Protein AF-A0A2E6VMZ6-F1 (afdb_monomer_lite)

Sequence (555 aa):
MSISLGTACDREAFVVSNPPLLVVATDILDFGLMPLGYTGMRKIQLANAGQQMLVIDRIEVESDDAVFMATLESSEIRGGDSVMINLGFTPAEEKAYEATLTIISNDNQQTERTIQLLGEGWAEVICGECDEPPEPTCLDENTLLTYTQEGECVEGVCRYYPEETTCAFGCEDGACLPEGEPAPDQDEDGIPDNEDNCVAVPNFEQEDGDGDSVGDACDNCPLHDNASQDDSDEDGVGDACDNCVDDTNTEQENSDADSLGDACDNCPFDDNEAQEDADQDGVGDLCDNCVDTANPDQTNTDGEGPGDACDDDSDNDGYSDLDEVHAGTDPQDAEDVIYEGGWPYNRFKDEEEDPGWDSDEEPDEGVRFPNWSSEDQFGDTVDLYDFMNRGRDIVIELALASKFNQGSNGFAAFMVAGDPGATSENVSCGIECWDHQPWDEPPENSDPNTGGWWHPDYEEVYDILMNDDVYWIRVLKGSCTGNPPSQEDAAAWHEEWPNDKILVLPDTECQFSPYLGNAFPRFEVLDENLNFVVYSGDPGSPNPGLRYLVDTYGD

pLDDT: mean 82.19, std 17.05, range [29.64, 98.44]

Secondary structure (DSSP, 8-state):
--PPPPP----PPP--PPPP-EEES-SEEEEEEEETT--EEEEEEEEE-SSSPEEEEEEEEE-SS--EEEEES-SEE-TT-EEEEEEEE--SSSSEEEEEEEEEES-SS-SEEEEEEEEEEE-----S----PPPPEEEETTEEEEE-SS-EEETTEEE--EEEEE-TT-EETTEEPPS-SPP--SS-SSS-TTT-TTTTS--TT---SS-SSS-TTT-SSTTS--TT---SS-SSS-TTT-TTTTS--TT---SS-SSS-TTT-SSTTS--TT---SS-SSS-TTT-TTTTS--TT---SSSSSS-TTT-SSSS-SSS-HHHHHHHT--TT-TT----TT-PPP-TTGGGS---TT--SSPPPTTPBPPP-EEE-SSS-EEEGGGGTTSSSEEEEEEEESSTT-HHHHHHHHHHHH--GGGSSSSS--SS--------SS--S---TTS-----TTHHHHHHHHHTT-EEEEEEEE-BTTTB---HHHHHHHHHHS--TTEEEEE-TTSSHHHHS-S-SSEEEEE-TTSBEEE---STT-SHHHHHHHHHHH--

Foldseek 3Di:
DDDDDDDDDDDDDDDDFWDWDKDWPAQEAEQEEDEAQDKDKDKTKIATQGQQKKFFPDKDKAWPQPQKDWDWPDRIHHHGGITMIIMIGHHHDFAKTKIKIWIAIPRPVDRIDIHIYIYGYDFDFDDDFLQDFDQWDARDFFKIKDWDRGFDDDPRGTHTDIDIDGQPQTDDPRDRDDPDDQADQQCPLPAHCVRALDSNFRDVVQDQQCPLSHGPRQALDSNFNDVVQDQQCPQSHHPRGALDSNFRDVVQDQQCPESHHCRQALDSNDHDNVQDQQCPQSHHCVGALARNFRDVPNAQQCPDHGDPRPDQQRNPLPDGPVLCVVQVHDSRDSVDDRDPFPQAADPCLVVDDFPALPDPDADDFQDFDGWDWFQWLVGDIDIPSRLAPVQAKAKEWEDALDLPDQQSVLLLQCLQPLDNQSRDPPRPDPDDDPDDDRCPDDDPDPPQQDDDSDDPLSNQVSVCLVVPRHQAEYEYAYDQVPDFDHSNSRNVSCVVRPDSSYIYGTPRNVSPDVNLDDEPREIWIADSRRGTNDRDPDHGGNDPRSVCCCVPPND

Structure (mmCIF, N/CA/C/O backbone):
data_AF-A0A2E6VMZ6-F1
#
_entry.id   AF-A0A2E6VMZ6-F1
#
loop_
_atom_site.group_PDB
_atom_site.id
_atom_site.type_symbol
_atom_site.label_atom_id
_atom_site.label_alt_id
_atom_site.label_comp_id
_atom_site.label_asym_id
_atom_site.label_entity_id
_atom_site.label_seq_id
_atom_site.pdbx_PDB_ins_code
_atom_site.Cartn_x
_atom_site.Cartn_y
_atom_site.Cartn_z
_atom_site.occupancy
_atom_site.B_iso_or_equiv
_atom_site.auth_seq_id
_atom_site.auth_comp_id
_atom_site.auth_asym_id
_atom_site.auth_atom_id
_atom_site.pdbx_PDB_model_num
ATOM 1 N N . MET A 1 1 ? 40.830 19.187 19.259 1.00 39.56 1 MET A N 1
ATOM 2 C CA . MET A 1 1 ? 39.375 19.095 19.473 1.00 39.56 1 MET A CA 1
ATOM 3 C C . MET A 1 1 ? 39.142 17.861 20.313 1.00 39.56 1 MET A C 1
ATOM 5 O O . MET A 1 1 ? 39.376 16.767 19.829 1.00 39.56 1 MET A O 1
ATOM 9 N N . SER A 1 2 ? 38.827 18.049 21.589 1.00 31.77 2 SER A N 1
ATOM 10 C CA . SER A 1 2 ? 38.415 16.975 22.492 1.00 31.77 2 SER A CA 1
ATOM 11 C C . SER A 1 2 ? 36.933 17.199 22.736 1.00 31.77 2 SER A C 1
ATOM 13 O O . SER A 1 2 ? 36.569 18.251 23.259 1.00 31.77 2 SER A O 1
ATOM 15 N N . ILE A 1 3 ? 36.098 16.276 22.264 1.00 35.31 3 ILE A N 1
ATOM 16 C CA . ILE A 1 3 ? 34.645 16.339 22.425 1.00 35.31 3 ILE A CA 1
ATOM 17 C C . ILE A 1 3 ? 34.290 15.577 23.704 1.00 35.31 3 ILE A C 1
ATOM 19 O O . ILE A 1 3 ? 34.749 14.460 23.929 1.00 35.31 3 ILE A O 1
ATOM 23 N N . SER A 1 4 ? 33.541 16.261 24.563 1.00 32.16 4 SER A N 1
ATOM 24 C CA . SER A 1 4 ? 32.996 15.792 25.834 1.00 32.16 4 SER A CA 1
ATOM 25 C C . SER A 1 4 ? 31.711 15.011 25.567 1.00 32.16 4 SER A C 1
ATOM 27 O O . SER A 1 4 ? 30.797 15.569 24.968 1.00 32.16 4 SER A O 1
ATOM 29 N N . LEU A 1 5 ? 31.619 13.767 26.040 1.00 39.25 5 LEU A N 1
ATOM 30 C CA . LEU A 1 5 ? 30.364 13.013 26.102 1.00 39.25 5 LEU A CA 1
ATOM 31 C C . LEU A 1 5 ? 29.634 13.387 27.398 1.00 39.25 5 LEU A C 1
ATOM 33 O O . LEU A 1 5 ? 30.173 13.200 28.489 1.00 39.25 5 LEU A O 1
ATOM 37 N N . GLY A 1 6 ? 28.446 13.975 27.266 1.00 34.88 6 GLY A N 1
ATOM 38 C CA . GLY A 1 6 ? 27.511 14.218 28.361 1.00 34.88 6 GLY A CA 1
ATOM 39 C C . GLY A 1 6 ? 26.443 13.128 28.384 1.00 34.88 6 GLY A C 1
ATOM 40 O O . GLY A 1 6 ? 25.811 12.866 27.369 1.00 34.88 6 GLY A O 1
ATOM 41 N N . THR A 1 7 ? 26.273 12.499 29.541 1.00 43.28 7 THR A N 1
ATOM 42 C CA . THR A 1 7 ? 25.213 11.544 29.891 1.00 43.28 7 THR A CA 1
ATOM 43 C C . THR A 1 7 ? 23.870 12.246 30.137 1.00 43.28 7 THR A C 1
ATOM 45 O O . THR A 1 7 ? 23.821 13.215 30.895 1.00 43.28 7 THR A O 1
ATOM 48 N N . ALA A 1 8 ? 22.795 11.701 29.567 1.00 40.16 8 ALA A N 1
ATOM 49 C CA . ALA A 1 8 ? 21.379 11.875 29.928 1.00 40.16 8 ALA A CA 1
ATOM 50 C C . ALA A 1 8 ? 20.741 10.465 29.846 1.00 40.16 8 ALA A C 1
ATOM 52 O O . ALA A 1 8 ? 21.200 9.683 29.022 1.00 40.16 8 ALA A O 1
ATOM 53 N N . CYS A 1 9 ? 19.754 10.013 30.622 1.00 40.19 9 CYS A N 1
ATOM 54 C CA . CYS A 1 9 ? 18.887 10.593 31.646 1.00 40.19 9 CYS A CA 1
ATOM 55 C C . CYS A 1 9 ? 18.332 9.407 32.481 1.00 40.19 9 CYS A C 1
ATOM 57 O O . CYS A 1 9 ? 17.921 8.417 31.884 1.00 40.19 9 CYS A O 1
ATOM 59 N N . ASP A 1 10 ? 18.283 9.498 33.816 1.00 46.88 10 ASP A N 1
ATOM 60 C CA . ASP A 1 10 ? 17.486 8.589 34.663 1.00 46.88 10 ASP A CA 1
ATOM 61 C C . ASP A 1 10 ? 15.999 8.995 34.571 1.00 46.88 10 ASP A C 1
ATOM 63 O O . ASP A 1 10 ? 15.682 10.177 34.742 1.00 46.88 10 ASP A O 1
ATOM 67 N N . ARG A 1 11 ? 15.077 8.049 34.338 1.00 44.56 11 ARG A N 1
ATOM 68 C CA . ARG A 1 11 ? 13.635 8.232 34.601 1.00 44.56 11 ARG A CA 1
ATOM 69 C C . ARG A 1 11 ? 13.222 7.344 35.774 1.00 44.56 11 ARG A C 1
ATOM 71 O O . ARG A 1 11 ? 13.255 6.123 35.680 1.00 44.56 11 ARG A O 1
ATOM 78 N N . GLU A 1 12 ? 12.831 7.984 36.873 1.00 46.47 12 GLU A N 1
ATOM 79 C CA . GLU A 1 12 ? 12.129 7.362 37.997 1.00 46.47 12 GLU A CA 1
ATOM 80 C C . GLU A 1 12 ? 10.681 7.042 37.580 1.00 46.47 12 GLU A C 1
ATOM 82 O O . GLU A 1 12 ? 9.973 7.910 37.067 1.00 46.47 12 GLU A O 1
ATOM 87 N N . ALA A 1 13 ? 10.236 5.804 37.806 1.00 42.91 13 ALA A N 1
ATOM 88 C CA . ALA A 1 13 ? 8.841 5.403 37.650 1.00 42.91 13 ALA A CA 1
ATOM 89 C C . ALA A 1 13 ? 7.998 5.967 38.810 1.00 42.91 13 ALA A C 1
ATOM 91 O O . ALA A 1 13 ? 8.273 5.693 39.980 1.00 42.91 13 ALA A O 1
ATOM 92 N N . PHE A 1 14 ? 6.972 6.759 38.492 1.00 43.84 14 PHE A N 1
ATOM 93 C CA . PHE A 1 14 ? 5.979 7.236 39.455 1.00 43.84 14 PHE A CA 1
ATOM 94 C C . PHE A 1 14 ? 4.876 6.182 39.618 1.00 43.84 14 PHE A C 1
ATOM 96 O O . PHE A 1 14 ? 4.143 5.906 38.675 1.00 43.84 14 PHE A O 1
ATOM 103 N N . VAL A 1 15 ? 4.722 5.629 40.823 1.00 47.34 15 VAL A N 1
ATOM 104 C CA . VAL A 1 15 ? 3.512 4.883 41.201 1.00 47.34 15 VAL A CA 1
ATOM 105 C C . VAL A 1 15 ? 2.411 5.910 41.466 1.00 47.34 15 VAL A C 1
ATOM 107 O O . VAL A 1 15 ? 2.486 6.657 42.445 1.00 47.34 15 VAL A O 1
ATOM 110 N N . VAL A 1 16 ? 1.410 5.988 40.589 1.00 50.66 16 VAL A N 1
ATOM 111 C CA . VAL A 1 16 ? 0.211 6.803 40.823 1.00 50.66 16 VAL A CA 1
ATOM 112 C C . VAL A 1 16 ? -0.638 6.064 41.856 1.00 50.66 16 VAL A C 1
ATOM 114 O O . VAL A 1 16 ? -1.173 5.000 41.574 1.00 50.66 16 VAL A O 1
ATOM 117 N N . SER A 1 17 ? -0.712 6.572 43.086 1.00 64.31 17 SER A N 1
ATOM 118 C CA . SER A 1 17 ? -1.645 6.036 44.081 1.00 64.31 17 SER A CA 1
ATOM 119 C C . SER A 1 17 ? -3.049 6.566 43.805 1.00 64.31 17 SER A C 1
ATOM 121 O O . SER A 1 17 ? -3.208 7.766 43.564 1.00 64.31 17 SER A O 1
ATOM 123 N N . ASN A 1 18 ? -4.059 5.691 43.861 1.00 77.94 18 ASN A N 1
ATOM 124 C CA . ASN A 1 18 ? -5.442 6.076 43.575 1.00 77.94 18 ASN A CA 1
ATOM 125 C C . ASN A 1 18 ? -5.893 7.220 44.506 1.00 77.94 18 ASN A C 1
ATOM 127 O O . ASN A 1 18 ? -5.726 7.101 45.731 1.00 77.94 18 ASN A O 1
ATOM 131 N N . PRO A 1 19 ? -6.443 8.319 43.952 1.00 87.88 19 PRO A N 1
ATOM 132 C CA . PRO A 1 19 ? -6.911 9.463 44.733 1.00 87.88 19 PRO A CA 1
ATOM 133 C C . PRO A 1 19 ? -8.041 9.059 45.702 1.00 87.88 19 PRO A C 1
ATOM 135 O O . PRO A 1 19 ? -8.586 7.959 45.582 1.00 87.88 19 PRO A O 1
ATOM 138 N N . PRO A 1 20 ? -8.373 9.896 46.704 1.00 91.25 20 PRO A N 1
ATOM 139 C CA . PRO A 1 20 ? -9.519 9.635 47.576 1.00 91.25 20 PRO A CA 1
ATOM 140 C C . PRO A 1 20 ? -10.823 9.635 46.763 1.00 91.25 20 PRO A C 1
ATOM 142 O O . PRO A 1 20 ? -10.984 10.487 45.893 1.00 91.25 20 PRO A O 1
ATOM 145 N N . LEU A 1 21 ? -11.736 8.708 47.070 1.00 92.69 21 LEU A N 1
ATOM 146 C CA . LEU A 1 21 ? -13.022 8.553 46.377 1.00 92.69 21 LEU A CA 1
ATOM 147 C C . LEU A 1 21 ? -14.144 8.354 47.401 1.00 92.69 21 LEU A C 1
ATOM 149 O O . LEU A 1 21 ? -14.159 7.343 48.109 1.00 92.69 21 LEU A O 1
ATOM 153 N N . LEU A 1 22 ? -15.059 9.317 47.501 1.00 93.69 22 LEU A N 1
ATOM 154 C CA . LEU A 1 22 ? -16.200 9.299 48.414 1.00 93.69 22 LEU A CA 1
ATOM 155 C C . LEU A 1 22 ? -17.351 8.480 47.820 1.00 93.69 22 LEU A C 1
ATOM 157 O O . LEU A 1 22 ? -17.911 8.833 46.789 1.00 93.69 22 LEU A O 1
ATOM 161 N N . VAL A 1 23 ? -17.770 7.435 48.533 1.00 91.69 23 VAL A N 1
ATOM 162 C CA . VAL A 1 23 ? -18.942 6.622 48.183 1.00 91.69 23 VAL A CA 1
ATOM 163 C C . VAL A 1 23 ? -19.991 6.724 49.285 1.00 91.69 23 VAL A C 1
ATOM 165 O O . VAL A 1 23 ? -19.680 6.610 50.475 1.00 91.69 23 VAL A O 1
ATOM 168 N N . VAL A 1 24 ? -21.245 6.933 48.882 1.00 90.06 24 VAL A N 1
ATOM 169 C CA . VAL A 1 24 ? -22.414 7.011 49.766 1.00 90.06 24 VAL A CA 1
ATOM 170 C C . VAL A 1 24 ? -23.520 6.129 49.204 1.00 90.06 24 VAL A C 1
ATOM 172 O O . VAL A 1 24 ? -23.808 6.201 48.015 1.00 90.06 24 VAL A O 1
ATOM 175 N N . ALA A 1 25 ? -24.142 5.319 50.059 1.00 78.00 25 ALA A N 1
ATOM 176 C CA . ALA A 1 25 ? -25.092 4.284 49.645 1.00 78.00 25 ALA A CA 1
ATOM 177 C C . ALA A 1 25 ? -26.494 4.794 49.255 1.00 78.00 25 ALA A C 1
ATOM 179 O O . ALA A 1 25 ? -27.327 3.994 48.850 1.00 78.00 25 ALA A O 1
ATOM 180 N N . THR A 1 26 ? -26.792 6.088 49.412 1.00 85.12 26 THR A N 1
ATOM 181 C CA . THR A 1 26 ? -28.108 6.638 49.058 1.00 85.12 26 THR A CA 1
ATOM 182 C C . THR A 1 26 ? -28.052 8.118 48.683 1.00 85.12 26 THR A C 1
ATOM 184 O O . THR A 1 26 ? -27.250 8.882 49.228 1.00 85.12 26 THR A O 1
ATOM 187 N N . ASP A 1 27 ? -28.954 8.514 47.786 1.00 88.00 27 ASP A N 1
ATOM 188 C CA . ASP A 1 27 ? -29.263 9.897 47.414 1.00 88.00 27 ASP A CA 1
ATOM 189 C C . ASP A 1 27 ? -30.391 10.510 48.254 1.00 88.00 27 ASP A C 1
ATOM 191 O O . ASP A 1 27 ? -30.528 11.735 48.312 1.00 88.00 27 ASP A O 1
ATOM 195 N N . ILE A 1 28 ? -31.199 9.674 48.913 1.00 89.50 28 ILE A N 1
ATOM 196 C CA . ILE A 1 28 ? -32.385 10.083 49.671 1.00 89.50 28 ILE A CA 1
ATOM 197 C C . ILE A 1 28 ? -32.428 9.322 50.997 1.00 89.50 28 ILE A C 1
ATOM 199 O O . ILE A 1 28 ? -32.239 8.108 51.049 1.00 89.50 28 ILE A O 1
ATOM 203 N N . LEU A 1 29 ? -32.705 10.028 52.086 1.00 90.25 29 LEU A N 1
ATOM 204 C CA . LEU A 1 29 ? -32.977 9.426 53.383 1.00 90.25 29 LEU A CA 1
ATOM 205 C C . LEU A 1 29 ? -34.270 9.996 53.959 1.00 90.25 29 LEU A C 1
ATOM 207 O O . LEU A 1 29 ? -34.329 11.171 54.326 1.00 90.25 29 LEU A O 1
ATOM 211 N N . ASP A 1 30 ? -35.273 9.137 54.105 1.00 90.69 30 ASP A N 1
ATOM 212 C CA . ASP A 1 30 ? -36.548 9.492 54.718 1.00 90.69 30 ASP A CA 1
ATOM 213 C C . ASP A 1 30 ? -36.625 9.006 56.175 1.00 90.69 30 ASP A C 1
ATOM 215 O O . ASP A 1 30 ? -36.352 7.848 56.504 1.00 90.69 30 ASP A O 1
ATOM 219 N N . PHE A 1 31 ? -36.981 9.916 57.079 1.00 88.25 31 PHE A N 1
ATOM 220 C CA . PHE A 1 31 ? -37.261 9.612 58.481 1.00 88.25 31 PHE A CA 1
ATOM 221 C C . PHE A 1 31 ? -38.690 9.106 58.708 1.00 88.25 31 PHE A C 1
ATOM 223 O O . PHE A 1 31 ? -38.993 8.648 59.814 1.00 88.25 31 PHE A O 1
ATOM 230 N N . GLY A 1 32 ? -39.552 9.189 57.693 1.00 84.75 32 GLY A N 1
ATOM 231 C CA . GLY A 1 32 ? -40.961 8.837 57.759 1.00 84.75 32 GLY A CA 1
ATOM 232 C C . GLY A 1 32 ? -41.742 9.732 58.720 1.00 84.75 32 GLY A C 1
ATOM 233 O O . GLY A 1 32 ? -41.369 10.877 59.001 1.00 84.75 32 GLY A O 1
ATOM 234 N N . LEU A 1 33 ? -42.840 9.190 59.250 1.00 80.06 33 LEU A N 1
ATOM 235 C CA . LEU A 1 33 ? -43.670 9.872 60.241 1.00 80.06 33 LEU A CA 1
ATOM 236 C C . LEU A 1 33 ? -42.968 9.913 61.602 1.00 80.06 33 LEU A C 1
ATOM 238 O O . LEU A 1 33 ? -42.693 8.878 62.217 1.00 80.06 33 LEU A O 1
ATOM 242 N N . MET A 1 34 ? -42.727 11.124 62.101 1.00 83.44 34 MET A N 1
ATOM 243 C CA . MET A 1 34 ? -42.055 11.378 63.369 1.00 83.44 34 MET A CA 1
ATOM 244 C C . MET A 1 34 ? -42.954 12.200 64.309 1.00 83.44 34 MET A C 1
ATOM 246 O O . MET A 1 34 ? -43.439 13.271 63.931 1.00 83.44 34 MET A O 1
ATOM 250 N N . PRO A 1 35 ? -43.177 11.750 65.558 1.00 76.31 35 PRO A N 1
ATOM 251 C CA . PRO A 1 35 ? -43.964 12.507 66.523 1.00 76.31 35 PRO A CA 1
ATOM 252 C C . PRO A 1 35 ? -43.354 13.877 66.831 1.00 76.31 35 PRO A C 1
ATOM 254 O O . PRO A 1 35 ? -42.135 14.008 66.983 1.00 76.31 35 PRO A O 1
ATOM 257 N N . LEU A 1 36 ? -44.205 14.891 67.008 1.00 83.94 36 LEU A N 1
ATOM 258 C CA . LEU A 1 36 ? -43.729 16.237 67.342 1.00 83.94 36 LEU A CA 1
ATOM 259 C C . LEU A 1 36 ? -42.901 16.247 68.636 1.00 83.94 36 LEU A C 1
ATOM 261 O O . LEU A 1 36 ? -43.319 15.734 69.675 1.00 83.94 36 LEU A O 1
ATOM 265 N N . GLY A 1 37 ? -41.719 16.861 68.573 1.00 79.75 37 GLY A N 1
ATOM 266 C CA . GLY A 1 37 ? -40.779 17.004 69.687 1.00 79.75 37 GLY A CA 1
ATOM 267 C C . GLY A 1 37 ? -39.872 15.796 69.950 1.00 79.75 37 GLY A C 1
ATOM 268 O O . GLY A 1 37 ? -39.025 15.882 70.841 1.00 79.75 37 GLY A O 1
ATOM 269 N N . TYR A 1 38 ? -40.000 14.702 69.193 1.00 75.50 38 TYR A N 1
ATOM 270 C CA . TYR A 1 38 ? -39.116 13.537 69.298 1.00 75.50 38 TYR A CA 1
ATOM 271 C C . TYR A 1 38 ? -38.028 13.555 68.235 1.00 75.50 38 TYR A C 1
ATOM 273 O O . TYR A 1 38 ? -38.272 13.930 67.096 1.00 75.50 38 TYR A O 1
ATOM 281 N N . THR A 1 39 ? -36.831 13.108 68.615 1.00 84.56 39 THR A N 1
ATOM 282 C CA . THR A 1 39 ? -35.709 12.970 67.688 1.00 84.56 39 THR A CA 1
ATOM 283 C C . THR A 1 39 ? -35.635 11.544 67.157 1.00 84.56 39 THR A C 1
ATOM 285 O O . THR A 1 39 ? -35.226 10.635 67.883 1.00 84.56 39 THR A O 1
ATOM 288 N N . GLY A 1 40 ? -35.996 11.351 65.891 1.00 83.31 40 GLY A N 1
ATOM 289 C CA . GLY A 1 40 ? -35.655 10.144 65.144 1.00 83.31 40 GLY A CA 1
ATOM 290 C C . GLY A 1 40 ? -34.182 10.171 64.769 1.00 83.31 40 GLY A C 1
ATOM 291 O O . GLY A 1 40 ? -33.690 11.218 64.364 1.00 83.31 40 GLY A O 1
ATOM 292 N N . MET A 1 41 ? -33.477 9.048 64.916 1.00 86.62 41 MET A N 1
ATOM 293 C CA . MET A 1 41 ? -32.069 8.929 64.531 1.00 86.62 41 MET A CA 1
ATOM 294 C C . MET A 1 41 ? -31.920 7.956 63.361 1.00 86.62 41 MET A C 1
ATOM 296 O O . MET A 1 41 ? -32.524 6.881 63.350 1.00 86.62 41 MET A O 1
ATOM 300 N N . ARG A 1 42 ? -31.079 8.320 62.400 1.00 88.19 42 ARG A N 1
ATOM 301 C CA . ARG A 1 42 ? -30.690 7.513 61.241 1.00 88.19 42 ARG A CA 1
ATOM 302 C C . ARG A 1 42 ? -29.188 7.626 61.027 1.00 88.19 42 ARG A C 1
ATOM 304 O O . ARG A 1 42 ? -28.545 8.528 61.569 1.00 88.19 42 ARG A O 1
ATOM 311 N N . LYS A 1 43 ? -28.616 6.697 60.267 1.00 88.00 43 LYS A N 1
ATOM 312 C CA . LYS A 1 43 ? -27.193 6.718 59.928 1.00 88.00 43 LYS A CA 1
ATOM 313 C C . LYS A 1 43 ? -26.999 6.553 58.435 1.00 88.00 43 LYS A C 1
ATOM 315 O O . LYS A 1 43 ? -27.715 5.781 57.815 1.00 88.00 43 LYS A O 1
ATOM 320 N N . ILE A 1 44 ? -26.004 7.249 57.903 1.00 90.62 44 ILE A N 1
ATOM 321 C CA . ILE A 1 44 ? -25.513 7.050 56.540 1.00 90.62 44 ILE A CA 1
ATOM 322 C C . ILE A 1 44 ? -24.037 6.691 56.628 1.00 90.62 44 ILE A C 1
ATOM 324 O O . ILE A 1 44 ? -23.282 7.359 57.339 1.00 90.62 44 ILE A O 1
ATOM 328 N N . GLN A 1 45 ? -23.634 5.644 55.915 1.00 91.88 45 GLN A N 1
ATOM 329 C CA . GLN A 1 45 ? -22.238 5.249 55.801 1.00 91.88 45 GLN A CA 1
ATOM 330 C C . GLN A 1 45 ? -21.564 6.038 54.678 1.00 91.88 45 GLN A C 1
ATOM 332 O O . GLN A 1 45 ? -22.070 6.101 53.560 1.00 91.88 45 GLN A O 1
ATOM 337 N N . LEU A 1 46 ? -20.411 6.623 54.989 1.00 93.50 46 LEU A N 1
ATOM 338 C CA . LEU A 1 46 ? -19.482 7.183 54.018 1.00 93.50 46 LEU A CA 1
ATOM 339 C C . LEU A 1 46 ? -18.294 6.237 53.904 1.00 93.50 46 LEU A C 1
ATOM 341 O O . LEU A 1 46 ? -17.638 5.964 54.913 1.00 93.50 46 LEU A O 1
ATOM 345 N N . ALA A 1 47 ? -18.004 5.757 52.703 1.00 92.88 47 ALA A N 1
ATOM 346 C CA . ALA A 1 47 ? -16.852 4.906 52.432 1.00 92.88 47 ALA A CA 1
ATOM 347 C C . ALA A 1 47 ? -15.812 5.654 51.593 1.00 92.88 47 ALA A C 1
ATOM 349 O O . ALA A 1 47 ? -16.162 6.474 50.743 1.00 92.88 47 ALA A O 1
ATOM 350 N N . ASN A 1 48 ? -14.533 5.365 51.835 1.00 93.94 48 ASN A N 1
ATOM 351 C CA . ASN A 1 48 ? -13.451 5.793 50.956 1.00 93.94 48 ASN A CA 1
ATOM 352 C C . ASN A 1 48 ? -13.030 4.614 50.071 1.00 93.94 48 ASN A C 1
ATOM 354 O O . ASN A 1 48 ? -12.283 3.745 50.520 1.00 93.94 48 ASN A O 1
ATOM 358 N N . ALA A 1 49 ? -13.499 4.587 48.824 1.00 91.31 49 ALA A N 1
ATOM 359 C CA . ALA A 1 49 ? -13.123 3.562 47.845 1.00 91.31 49 ALA A CA 1
ATOM 360 C C . ALA A 1 49 ? -11.730 3.807 47.225 1.00 91.31 49 ALA A C 1
ATOM 362 O O . ALA A 1 49 ? -11.183 2.942 46.543 1.00 91.31 49 ALA A O 1
ATOM 363 N N . GLY A 1 50 ? -11.132 4.973 47.484 1.00 88.69 50 GLY A N 1
ATOM 364 C CA . GLY A 1 50 ? -9.773 5.313 47.081 1.00 88.69 50 GLY A CA 1
ATOM 365 C C . GLY A 1 50 ? -8.709 4.694 47.988 1.00 88.69 50 GLY A C 1
ATOM 366 O O . GLY A 1 50 ? -9.005 4.040 48.985 1.00 88.69 50 GLY A O 1
ATOM 367 N N . GLN A 1 51 ? -7.434 4.927 47.670 1.00 88.06 51 GLN A N 1
ATOM 368 C CA . GLN A 1 51 ? -6.307 4.454 48.495 1.00 88.06 51 GLN A CA 1
ATOM 369 C C . GLN A 1 51 ? -5.682 5.570 49.339 1.00 88.06 51 GLN A C 1
ATOM 371 O O . GLN A 1 51 ? -5.136 5.321 50.418 1.00 88.06 51 GLN A O 1
ATOM 376 N N . GLN A 1 52 ? -5.762 6.812 48.864 1.00 91.19 52 GLN A N 1
ATOM 377 C CA . GLN A 1 52 ? -5.359 7.991 49.624 1.00 91.19 52 GLN A CA 1
ATOM 378 C C . GLN A 1 52 ? -6.415 8.367 50.673 1.00 91.19 52 GLN A C 1
ATOM 380 O O . GLN A 1 52 ? -7.579 7.989 50.585 1.00 91.19 52 GLN A O 1
ATOM 385 N N . MET A 1 53 ? -6.002 9.111 51.700 1.00 93.50 53 MET A N 1
ATOM 386 C CA . MET A 1 53 ? -6.896 9.535 52.778 1.00 93.50 53 MET A CA 1
ATOM 387 C C . MET A 1 53 ? -7.955 10.520 52.265 1.00 93.50 53 MET A C 1
ATOM 389 O O . MET A 1 53 ? -7.620 11.597 51.764 1.00 93.50 53 MET A O 1
ATOM 393 N N . LEU A 1 54 ? -9.222 10.161 52.458 1.00 95.25 54 LEU A N 1
ATOM 394 C CA . LEU A 1 54 ? -10.369 11.028 52.233 1.00 95.25 54 LEU A CA 1
ATOM 395 C C . LEU A 1 54 ? -10.601 11.869 53.491 1.00 95.25 54 LEU A C 1
ATOM 397 O O . LEU A 1 54 ? -10.664 11.348 54.609 1.00 95.25 54 LEU A O 1
ATOM 401 N N . VAL A 1 55 ? -10.698 13.178 53.297 1.00 95.94 55 VAL A N 1
ATOM 402 C CA . VAL A 1 55 ? -10.932 14.178 54.334 1.00 95.94 55 VAL A CA 1
ATOM 403 C C . VAL A 1 55 ? -12.258 14.862 54.038 1.00 95.94 55 VAL A C 1
ATOM 405 O O . VAL A 1 55 ? -12.425 15.484 52.991 1.00 95.94 55 VAL A O 1
ATOM 408 N N . ILE A 1 56 ? -13.195 14.753 54.976 1.00 96.62 56 ILE A N 1
ATOM 409 C CA . ILE A 1 56 ? -14.454 15.493 54.946 1.00 96.62 56 ILE A CA 1
ATOM 410 C C . ILE A 1 56 ? -14.200 16.861 55.576 1.00 96.62 56 ILE A C 1
ATOM 412 O O . ILE A 1 56 ? -14.028 16.972 56.792 1.00 96.62 56 ILE A O 1
ATOM 416 N N . ASP A 1 57 ? -14.182 17.902 54.749 1.00 93.88 57 ASP A N 1
ATOM 417 C CA . ASP A 1 57 ? -13.943 19.275 55.189 1.00 93.88 57 ASP A CA 1
ATOM 418 C C . ASP A 1 57 ? -15.070 19.763 56.099 1.00 93.88 57 ASP A C 1
ATOM 420 O O . ASP A 1 57 ? -14.822 20.378 57.141 1.00 93.88 57 ASP A O 1
ATOM 424 N N . ARG A 1 58 ? -16.322 19.503 55.699 1.00 94.19 58 ARG A N 1
ATOM 425 C CA . ARG A 1 58 ? -17.522 19.778 56.496 1.00 94.19 58 ARG A CA 1
ATOM 426 C C . ARG A 1 58 ? -18.753 19.074 55.939 1.00 94.19 58 ARG A C 1
ATOM 428 O O . ARG A 1 58 ? -18.802 18.706 54.769 1.00 94.19 58 ARG A O 1
ATOM 435 N N . ILE A 1 59 ? -19.758 18.967 56.801 1.00 96.12 59 ILE A N 1
ATOM 436 C CA . ILE A 1 59 ? -21.127 18.625 56.430 1.00 96.12 59 ILE A CA 1
ATOM 437 C C . ILE A 1 59 ? -22.040 19.802 56.768 1.00 96.12 59 ILE A C 1
ATOM 439 O O . ILE A 1 59 ? -21.879 20.435 57.815 1.00 96.12 59 ILE A O 1
ATOM 443 N N . GLU A 1 60 ? -22.976 20.104 55.882 1.00 94.88 60 GLU A N 1
ATOM 444 C CA . GLU A 1 60 ? -23.922 21.209 56.021 1.00 94.88 60 GLU A CA 1
ATOM 445 C C . GLU A 1 60 ? -25.337 20.679 55.800 1.00 94.88 60 GLU A C 1
ATOM 447 O O . GLU A 1 60 ? -25.583 19.947 54.850 1.00 94.88 60 GLU A O 1
ATOM 452 N N . VAL A 1 61 ? -26.259 21.020 56.701 1.00 95.69 61 VAL A N 1
ATOM 453 C CA . VAL A 1 61 ? -27.685 20.718 56.535 1.00 95.69 61 VAL A CA 1
ATOM 454 C C . VAL A 1 61 ? -28.395 22.026 56.242 1.00 95.69 61 VAL A C 1
ATOM 456 O O . VAL A 1 61 ? -28.450 22.910 57.101 1.00 95.69 61 VAL A O 1
ATOM 459 N N . GLU A 1 62 ? -28.931 22.145 55.037 1.00 93.88 62 GLU A N 1
ATOM 460 C CA . GLU A 1 62 ? -29.755 23.271 54.621 1.00 93.88 62 GLU A CA 1
ATOM 461 C C . GLU A 1 62 ? -31.233 22.898 54.786 1.00 93.88 62 GLU A C 1
ATOM 463 O O . GLU A 1 62 ? -31.728 21.967 54.156 1.00 93.88 62 GLU A O 1
ATOM 468 N N . SER A 1 63 ? -31.927 23.590 55.693 1.00 88.44 63 SER A N 1
ATOM 469 C CA . SER A 1 63 ? -33.342 23.364 56.003 1.00 88.44 63 SER A CA 1
ATOM 470 C C . SER A 1 63 ? -33.995 24.660 56.474 1.00 88.44 63 SER A C 1
ATOM 472 O O . SER A 1 63 ? -33.390 25.416 57.239 1.00 88.44 63 SER A O 1
ATOM 474 N N . ASP A 1 64 ? -35.251 24.877 56.087 1.00 85.00 64 ASP A N 1
ATOM 475 C CA . ASP A 1 64 ? -36.037 26.041 56.508 1.00 85.00 64 ASP A CA 1
ATOM 476 C C . ASP A 1 64 ? -36.435 25.997 57.997 1.00 85.00 64 ASP A C 1
ATOM 478 O O . ASP A 1 64 ? -36.623 27.043 58.622 1.00 85.00 64 ASP A O 1
ATOM 482 N N . ASP A 1 65 ? -36.542 24.802 58.589 1.00 84.62 65 ASP A N 1
ATOM 483 C CA . ASP A 1 65 ? -37.162 24.604 59.907 1.00 84.62 65 ASP A CA 1
ATOM 484 C C . ASP A 1 65 ? -36.181 24.192 61.025 1.00 84.62 65 ASP A C 1
ATOM 486 O O . ASP A 1 65 ? -36.586 24.056 62.179 1.00 84.62 65 ASP A O 1
ATOM 490 N N . ALA A 1 66 ? -34.885 24.021 60.723 1.00 85.25 66 ALA A N 1
ATOM 491 C CA . ALA A 1 66 ? -33.838 23.607 61.679 1.00 85.25 66 ALA A CA 1
ATOM 492 C C . ALA A 1 66 ? -34.191 22.349 62.511 1.00 85.25 66 ALA A C 1
ATOM 494 O O . ALA A 1 66 ? -33.771 22.200 63.661 1.00 85.25 66 ALA A O 1
ATOM 495 N N . VAL A 1 67 ? -34.972 21.446 61.918 1.00 92.00 67 VAL A N 1
ATOM 496 C CA . VAL A 1 67 ? -35.448 20.196 62.532 1.00 92.00 67 VAL A CA 1
ATOM 497 C C . VAL A 1 67 ? -34.514 19.015 62.276 1.00 92.00 67 VAL A C 1
ATOM 499 O O . VAL A 1 67 ? -34.597 18.014 62.983 1.00 92.00 67 VAL A O 1
ATOM 502 N N . PHE A 1 68 ? -33.612 19.132 61.299 1.00 95.00 68 PHE A N 1
ATOM 503 C CA . PHE A 1 68 ? -32.598 18.132 60.987 1.00 95.00 68 PHE A CA 1
ATOM 504 C C . PHE A 1 68 ? -31.248 18.505 61.609 1.00 95.00 68 PHE A C 1
ATOM 506 O O . PHE A 1 68 ? -30.827 19.662 61.594 1.00 95.00 68 PHE A O 1
ATOM 513 N N . MET A 1 69 ? -30.546 17.512 62.143 1.00 92.88 69 MET A N 1
ATOM 514 C CA . MET A 1 69 ? -29.207 17.635 62.711 1.00 92.88 69 MET A CA 1
ATOM 515 C C . MET A 1 69 ? -28.316 16.535 62.148 1.00 92.88 69 MET A C 1
ATOM 517 O O . MET A 1 69 ? -28.728 15.384 62.094 1.00 92.88 69 MET A O 1
ATOM 521 N N . ALA A 1 70 ? -27.080 16.865 61.783 1.00 94.50 70 ALA A N 1
ATOM 522 C CA . ALA A 1 70 ? -26.104 15.899 61.296 1.00 94.50 70 ALA A CA 1
ATOM 523 C C . ALA A 1 70 ? -24.818 15.978 62.114 1.00 94.50 70 ALA A C 1
ATOM 525 O O . ALA A 1 70 ? -24.310 17.063 62.398 1.00 94.50 70 ALA A O 1
ATOM 526 N N . THR A 1 71 ? -24.278 14.822 62.488 1.00 93.44 71 THR A N 1
ATOM 527 C CA . THR A 1 71 ? -22.989 14.716 63.181 1.00 93.44 71 THR A CA 1
ATOM 528 C C . THR A 1 71 ? -22.143 13.615 62.563 1.00 93.44 71 THR A C 1
ATOM 530 O O . THR A 1 71 ? -22.563 12.464 62.486 1.00 93.44 71 THR A O 1
ATOM 533 N N . LEU A 1 72 ? -20.937 13.976 62.132 1.00 93.19 72 LEU A N 1
ATOM 534 C CA . LEU A 1 72 ? -19.965 13.058 61.549 1.00 93.19 72 LEU A CA 1
ATOM 535 C C . LEU A 1 72 ? -19.129 12.394 62.651 1.00 93.19 72 LEU A C 1
ATOM 537 O O . LEU A 1 72 ? -18.646 13.082 63.552 1.00 93.19 72 LEU A O 1
ATOM 541 N N . GLU A 1 73 ? -18.941 11.074 62.580 1.00 91.06 73 GLU A N 1
ATOM 542 C CA . GLU A 1 73 ? -18.141 10.341 63.574 1.00 91.06 73 GLU A CA 1
ATOM 543 C C . GLU A 1 73 ? -16.630 10.600 63.441 1.00 91.06 73 GLU A C 1
ATOM 545 O O . GLU A 1 73 ? -15.937 10.718 64.452 1.00 91.06 73 GLU A O 1
ATOM 550 N N . SER A 1 74 ? -16.121 10.726 62.212 1.00 92.31 74 SER A N 1
ATOM 551 C CA . SER A 1 74 ? -14.727 11.078 61.913 1.00 92.31 74 SER A CA 1
ATOM 552 C C . SER A 1 74 ? -14.636 11.795 60.568 1.00 92.31 74 SER A C 1
ATOM 554 O O . SER A 1 74 ? -15.296 11.396 59.614 1.00 92.31 74 SER A O 1
ATOM 556 N N . SER A 1 75 ? -13.804 12.835 60.486 1.00 93.81 75 SER A N 1
ATOM 557 C CA . SER A 1 75 ? -13.540 13.586 59.251 1.00 93.81 75 SER A CA 1
ATOM 558 C C . SER A 1 75 ? -12.399 13.015 58.411 1.00 93.81 75 SER A C 1
ATOM 560 O O . SER A 1 75 ? -12.163 13.512 57.320 1.00 93.81 75 SER A O 1
ATOM 562 N N . GLU A 1 76 ? -11.678 12.008 58.904 1.00 95.31 76 GLU A N 1
ATOM 563 C CA . GLU A 1 76 ? -10.586 11.344 58.184 1.00 95.31 76 GLU A CA 1
ATOM 564 C C . GLU A 1 76 ? -10.937 9.868 57.980 1.00 95.31 76 GLU A C 1
ATOM 566 O O . GLU A 1 76 ? -11.224 9.156 58.950 1.00 95.31 76 GLU A O 1
ATOM 571 N N . ILE A 1 77 ? -10.903 9.417 56.724 1.00 95.25 77 ILE A N 1
ATOM 572 C CA . ILE A 1 77 ? -11.270 8.061 56.305 1.00 95.25 77 ILE A CA 1
ATOM 573 C C . ILE A 1 77 ?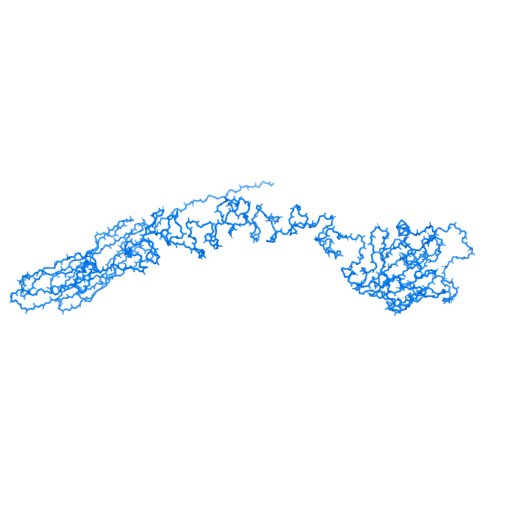 -10.114 7.490 55.479 1.00 95.25 77 ILE A C 1
ATOM 575 O O . ILE A 1 77 ? -9.739 8.034 54.436 1.00 95.25 77 ILE A O 1
ATOM 579 N N . ARG A 1 78 ? -9.498 6.402 55.949 1.00 93.75 78 ARG A N 1
ATOM 580 C CA . ARG A 1 78 ? -8.432 5.723 55.192 1.00 93.75 78 ARG A CA 1
ATOM 581 C C . ARG A 1 78 ? -9.029 4.974 54.006 1.00 93.75 78 ARG A C 1
ATOM 583 O O . ARG A 1 78 ? -10.214 4.669 54.017 1.00 93.75 78 ARG A O 1
ATOM 590 N N . GLY A 1 79 ? -8.205 4.672 53.008 1.00 91.12 79 GLY A N 1
ATOM 591 C CA . GLY A 1 79 ? -8.653 3.859 51.883 1.00 91.12 79 GLY A CA 1
ATOM 592 C C . GLY A 1 79 ? -9.188 2.502 52.342 1.00 91.12 79 GLY A C 1
ATOM 593 O O . GLY A 1 79 ? -8.546 1.840 53.159 1.00 91.12 79 GLY A O 1
ATOM 594 N N . GLY A 1 80 ? -10.372 2.133 51.858 1.00 86.06 80 GLY A N 1
ATOM 595 C CA . GLY A 1 80 ? -11.113 0.926 52.235 1.00 86.06 80 GLY A CA 1
ATOM 596 C C . GLY A 1 80 ? -11.890 1.009 53.556 1.00 86.06 80 GLY A C 1
ATOM 597 O O . GLY A 1 80 ? -12.683 0.115 53.843 1.00 86.06 80 GLY A O 1
ATOM 598 N N . ASP A 1 81 ? -11.703 2.063 54.357 1.00 93.56 81 ASP A N 1
ATOM 599 C CA . ASP A 1 81 ? -12.459 2.266 55.595 1.00 93.56 81 ASP A CA 1
ATOM 600 C C . ASP A 1 81 ? -13.774 3.024 55.329 1.00 93.56 81 ASP A C 1
ATOM 602 O O . ASP A 1 81 ? -13.993 3.640 54.281 1.00 93.56 81 ASP A O 1
ATOM 606 N N . SER A 1 82 ? -14.658 3.016 56.328 1.00 92.50 82 SER A N 1
ATOM 607 C CA . SER A 1 82 ? -15.906 3.777 56.319 1.00 92.50 82 SER A CA 1
ATOM 608 C C . SER A 1 82 ? -16.210 4.404 57.678 1.00 92.50 82 SER A C 1
ATOM 610 O O . SER A 1 82 ? -15.741 3.944 58.722 1.00 92.50 82 SER A O 1
ATOM 612 N N . VAL A 1 83 ? -17.000 5.477 57.665 1.00 93.50 83 VAL A N 1
ATOM 613 C CA . VAL A 1 83 ? -17.467 6.201 58.858 1.00 93.50 83 VAL A CA 1
ATOM 614 C C . VAL A 1 83 ? -18.959 6.480 58.737 1.00 93.50 83 VAL A C 1
ATOM 616 O O . VAL A 1 83 ? -19.499 6.496 57.636 1.00 93.50 83 VAL A O 1
ATOM 619 N N . MET A 1 84 ? -19.633 6.737 59.857 1.00 90.50 84 MET A N 1
ATOM 620 C CA . MET A 1 84 ? -21.059 7.065 59.841 1.00 90.50 84 MET A CA 1
ATOM 621 C C . MET A 1 84 ? -21.293 8.568 60.031 1.00 90.50 84 MET A C 1
ATOM 623 O O . MET A 1 84 ? -20.665 9.215 60.877 1.00 90.50 84 MET A O 1
ATOM 627 N N . ILE A 1 85 ? -22.263 9.116 59.300 1.00 93.25 85 ILE A N 1
ATOM 628 C CA . ILE A 1 85 ? -22.978 10.332 59.692 1.00 93.25 85 ILE A CA 1
ATOM 629 C C . ILE A 1 85 ? -24.197 9.899 60.503 1.00 93.25 85 ILE A C 1
ATOM 631 O O . ILE A 1 85 ? -25.031 9.139 60.020 1.00 93.25 85 ILE A O 1
ATOM 635 N N . ASN A 1 86 ? -24.323 10.411 61.725 1.00 92.00 86 ASN A N 1
ATOM 636 C CA . ASN A 1 86 ? -25.526 10.283 62.538 1.00 92.00 86 ASN A CA 1
ATOM 637 C C . ASN A 1 86 ? -26.451 11.468 62.250 1.00 92.00 86 ASN A C 1
ATOM 639 O O . ASN A 1 86 ? -26.088 12.621 62.508 1.00 92.00 86 ASN A O 1
ATOM 643 N N . LEU A 1 87 ? -27.640 11.174 61.737 1.00 94.06 87 LEU A N 1
ATOM 644 C CA . LEU A 1 87 ? -28.665 12.148 61.393 1.00 94.06 87 LEU A CA 1
ATOM 645 C C . LEU A 1 87 ? -29.807 12.070 62.400 1.00 94.06 87 LEU A C 1
ATOM 647 O O . LEU A 1 87 ? -30.241 10.984 62.771 1.00 94.06 87 LEU A O 1
ATOM 651 N N . GLY A 1 88 ? -30.271 13.226 62.854 1.00 92.25 88 GLY A N 1
ATOM 652 C CA . GLY A 1 88 ? -31.398 13.387 63.757 1.00 92.25 88 GLY A CA 1
ATOM 653 C C . GLY A 1 88 ? -32.479 14.245 63.115 1.00 92.25 88 GLY A C 1
ATOM 654 O O . GLY A 1 88 ? -32.153 15.268 62.523 1.00 92.25 88 GLY A O 1
ATOM 655 N N . PHE A 1 89 ? -33.745 13.878 63.271 1.00 94.75 89 PHE A N 1
ATOM 656 C CA . PHE A 1 89 ? -34.895 14.657 62.808 1.00 94.75 89 PHE A CA 1
ATOM 657 C C . PHE A 1 89 ? -35.878 14.873 63.957 1.00 94.75 89 PHE A C 1
ATOM 659 O O . PHE A 1 89 ? -36.266 13.912 64.614 1.00 94.75 89 PHE A O 1
ATOM 666 N N . THR A 1 90 ? -36.241 16.124 64.252 1.00 92.75 90 THR A N 1
ATOM 667 C CA . THR A 1 90 ? -37.164 16.501 65.338 1.00 92.75 90 THR A CA 1
ATOM 668 C C . THR A 1 90 ? -38.210 17.501 64.857 1.00 92.75 90 THR A C 1
ATOM 670 O O . THR A 1 90 ? -37.967 18.707 64.933 1.00 92.75 90 THR A O 1
ATOM 673 N N . PRO A 1 91 ? -39.376 17.044 64.371 1.00 92.81 91 PRO A N 1
ATOM 674 C CA . PRO A 1 91 ? -40.416 17.940 63.882 1.00 92.81 91 PRO A CA 1
ATOM 675 C C . PRO A 1 91 ? -41.085 18.704 65.029 1.00 92.81 91 PRO A C 1
ATOM 677 O O . PRO A 1 91 ? -41.246 18.190 66.137 1.00 92.81 91 PRO A O 1
ATOM 680 N N . ALA A 1 92 ? -41.505 19.938 64.757 1.00 87.00 92 ALA A N 1
ATOM 681 C CA . ALA A 1 92 ? -42.199 20.800 65.719 1.00 87.00 92 ALA A CA 1
ATOM 682 C C . ALA A 1 92 ? -43.672 21.054 65.355 1.00 87.00 92 ALA A C 1
ATOM 684 O O . ALA A 1 92 ? -44.447 21.484 66.209 1.00 87.00 92 ALA A O 1
ATOM 685 N N . GLU A 1 93 ? -44.055 20.792 64.106 1.00 88.25 93 GLU A N 1
ATOM 686 C CA . GLU A 1 93 ? -45.385 21.008 63.538 1.00 88.25 93 GLU A CA 1
ATOM 687 C C . GLU A 1 93 ? -45.788 19.817 62.660 1.00 88.25 93 GLU A C 1
ATOM 689 O O . GLU A 1 93 ? -44.932 19.104 62.138 1.00 88.25 93 GLU A O 1
ATOM 694 N N . GLU A 1 94 ? -47.093 19.600 62.501 1.00 89.25 94 GLU A N 1
ATOM 695 C CA . GLU A 1 94 ? -47.646 18.533 61.663 1.00 89.25 94 GLU A CA 1
ATOM 696 C C . GLU A 1 94 ? -47.595 18.932 60.181 1.00 89.25 94 GLU A C 1
ATOM 698 O O . GLU A 1 94 ? -48.513 19.569 59.655 1.00 89.25 94 GLU A O 1
ATOM 703 N N . LYS A 1 95 ? -46.465 18.649 59.534 1.00 90.38 95 LYS A N 1
ATOM 704 C CA . LYS A 1 95 ? -46.226 18.891 58.108 1.00 90.38 95 LYS A CA 1
ATOM 705 C C . LYS A 1 95 ? -45.078 18.022 57.600 1.00 90.38 95 LYS A C 1
ATOM 707 O O . LYS A 1 95 ? -44.246 17.575 58.387 1.00 90.38 95 LYS A O 1
ATOM 712 N N . ALA A 1 96 ? -44.989 17.868 56.282 1.00 91.62 96 ALA A N 1
ATOM 713 C CA . ALA A 1 96 ? -43.788 17.365 55.631 1.00 91.62 96 ALA A CA 1
ATOM 714 C C . ALA A 1 96 ? -42.631 18.373 55.768 1.00 91.62 96 ALA A C 1
ATOM 716 O O . ALA A 1 96 ? -42.826 19.590 55.674 1.00 91.62 96 ALA A O 1
ATOM 717 N N . TYR A 1 97 ? -41.435 17.845 55.989 1.00 93.88 97 TYR A N 1
ATOM 718 C CA . TYR A 1 97 ? -40.174 18.558 56.084 1.00 93.88 97 TYR A CA 1
ATOM 719 C C . TYR A 1 97 ? -39.205 18.005 55.048 1.00 93.88 97 TYR A C 1
ATOM 721 O O . TYR A 1 97 ? -39.093 16.795 54.860 1.00 93.88 97 TYR A O 1
ATOM 729 N N . GLU A 1 98 ? -38.456 18.912 54.435 1.00 94.69 98 GLU A N 1
ATOM 730 C CA . GLU A 1 98 ? -37.390 18.580 53.501 1.00 94.69 98 GLU A CA 1
ATOM 731 C C . GLU A 1 98 ? -36.125 19.350 53.894 1.00 94.69 98 GLU A C 1
ATOM 733 O O . GLU A 1 98 ? -36.182 20.466 54.429 1.00 94.69 98 GLU A O 1
ATOM 738 N N . ALA A 1 99 ? -34.971 18.739 53.663 1.00 95.69 99 ALA A N 1
ATOM 739 C CA . ALA A 1 99 ? -33.670 19.370 53.819 1.00 95.69 99 ALA A CA 1
ATOM 740 C C . ALA A 1 99 ? -32.658 18.757 52.852 1.00 95.69 99 ALA A C 1
ATOM 742 O O . ALA A 1 99 ? -32.834 17.637 52.377 1.00 95.69 99 ALA A O 1
ATOM 743 N N . THR A 1 100 ? -31.565 19.470 52.609 1.00 96.12 100 THR A N 1
ATOM 744 C CA . THR A 1 100 ? -30.431 18.954 51.837 1.00 96.12 100 THR A CA 1
ATOM 745 C C . THR A 1 100 ? -29.230 18.820 52.755 1.00 96.12 100 THR A C 1
ATOM 747 O O . THR A 1 100 ? -28.813 19.791 53.391 1.00 96.12 100 THR A O 1
ATOM 750 N N . LEU A 1 101 ? -28.669 17.616 52.837 1.00 96.50 101 LEU A N 1
ATOM 751 C CA . LEU A 1 101 ? -27.371 17.372 53.453 1.00 96.50 101 LEU A CA 1
ATOM 752 C C . LEU A 1 101 ? -26.291 17.455 52.376 1.00 96.50 101 LEU A C 1
ATOM 754 O O . LEU A 1 101 ? -26.280 16.645 51.454 1.00 96.50 101 LEU A O 1
ATOM 758 N N . THR A 1 102 ? -25.359 18.388 52.532 1.00 95.75 102 THR A N 1
ATOM 759 C CA . THR A 1 102 ? -24.203 18.564 51.652 1.00 95.75 102 THR A CA 1
ATOM 760 C C . THR A 1 102 ? -22.931 18.126 52.366 1.00 95.75 102 THR A C 1
ATOM 762 O O . THR A 1 102 ? -22.638 18.567 53.480 1.00 95.75 102 THR A O 1
ATOM 765 N N . ILE A 1 103 ? -22.156 17.266 51.716 1.00 96.38 103 ILE A N 1
ATOM 766 C CA . ILE A 1 103 ? -20.870 16.747 52.178 1.00 96.38 103 ILE A CA 1
ATOM 767 C C . ILE A 1 103 ? -19.791 17.332 51.272 1.00 96.38 103 ILE A C 1
ATOM 769 O O . ILE A 1 103 ? -19.819 17.123 50.062 1.00 96.38 103 ILE A O 1
ATOM 773 N N . ILE A 1 104 ? -18.841 18.059 51.858 1.00 95.25 104 ILE A N 1
ATOM 774 C CA . ILE A 1 104 ? -17.721 18.666 51.131 1.00 95.25 104 ILE A CA 1
ATOM 775 C C . ILE A 1 104 ? -16.443 17.943 51.531 1.00 95.25 104 ILE A C 1
ATOM 777 O O . ILE A 1 104 ? -16.171 17.785 52.726 1.00 95.25 104 ILE A O 1
ATOM 781 N N . SER A 1 105 ? -15.666 17.501 50.546 1.00 95.81 105 SER A N 1
ATOM 782 C CA . SER A 1 105 ? -14.474 16.685 50.772 1.00 95.81 105 SER A CA 1
ATOM 783 C C . SER A 1 105 ? -13.330 17.015 49.812 1.00 95.81 105 SER A C 1
ATOM 785 O O . SER A 1 105 ? -13.491 17.783 48.862 1.00 95.81 105 SER A O 1
ATOM 787 N N . ASN A 1 106 ? -12.166 16.413 50.064 1.00 94.81 106 ASN A N 1
ATOM 788 C CA . ASN A 1 106 ? -11.002 16.474 49.177 1.00 94.81 106 ASN A CA 1
ATOM 789 C C . ASN A 1 106 ? -11.029 15.443 48.029 1.00 94.81 106 ASN A C 1
ATOM 791 O O . ASN A 1 106 ? -9.998 15.274 47.373 1.00 94.81 106 ASN A O 1
ATOM 795 N N . ASP A 1 107 ? -12.153 14.757 47.799 1.00 92.50 107 ASP A N 1
ATOM 796 C CA . ASP A 1 107 ? -12.374 13.974 46.582 1.00 92.50 107 ASP A CA 1
ATOM 797 C C . ASP A 1 107 ? -12.249 14.901 45.363 1.00 92.50 107 ASP A C 1
ATOM 799 O O . ASP A 1 107 ? -12.954 15.904 45.234 1.00 92.50 107 ASP A O 1
ATOM 803 N N . ASN A 1 108 ? -11.287 14.602 44.493 1.00 83.56 108 ASN A N 1
ATOM 804 C CA . ASN A 1 108 ? -10.944 15.447 43.354 1.00 83.56 108 ASN A CA 1
ATOM 805 C C . ASN A 1 108 ? -11.881 15.262 42.154 1.00 83.56 108 ASN A C 1
ATOM 807 O O . ASN A 1 108 ? -11.876 16.114 41.264 1.00 83.56 108 ASN A O 1
ATOM 811 N N . GLN A 1 109 ? -12.655 14.179 42.123 1.00 84.38 109 GLN A N 1
ATOM 812 C CA . GLN A 1 109 ? -13.658 13.914 41.098 1.00 84.38 109 GLN A CA 1
ATOM 813 C C . GLN A 1 109 ? -15.023 14.468 41.515 1.00 84.38 109 GLN A C 1
ATOM 815 O O . GLN A 1 109 ? -15.750 14.997 40.674 1.00 84.38 109 GLN A O 1
ATOM 820 N N . GLN A 1 110 ? -15.340 14.425 42.813 1.00 82.88 110 GLN A N 1
ATOM 821 C CA . GLN A 1 110 ? -16.592 14.939 43.365 1.00 82.88 110 GLN A CA 1
ATOM 822 C C . GLN A 1 110 ? -16.382 15.637 44.718 1.00 82.88 110 GLN A C 1
ATOM 824 O O . GLN A 1 110 ? -16.655 15.104 45.791 1.00 82.88 110 GLN A O 1
ATOM 829 N N . THR A 1 111 ? -15.960 16.902 44.667 1.00 89.00 111 THR A N 1
ATOM 830 C CA . THR A 1 111 ? -15.694 17.718 45.869 1.00 89.00 111 THR A CA 1
ATOM 831 C C . THR A 1 111 ? -16.934 17.985 46.730 1.00 89.00 111 THR A C 1
ATOM 833 O O . THR A 1 111 ? -16.801 18.361 47.895 1.00 89.00 111 THR A O 1
ATOM 836 N N . GLU A 1 112 ? -18.134 17.836 46.162 1.00 92.50 112 GLU A N 1
ATOM 837 C CA . GLU A 1 112 ? -19.417 18.081 46.823 1.00 92.50 112 GLU A CA 1
ATOM 838 C C . GLU A 1 112 ? -20.419 16.966 46.494 1.00 92.50 112 GLU A C 1
ATOM 840 O O . GLU A 1 112 ? -20.665 16.675 45.322 1.00 92.50 112 GLU A O 1
ATOM 845 N N . ARG A 1 113 ? -21.016 16.366 47.531 1.00 93.88 113 ARG A N 1
ATOM 846 C CA . ARG A 1 113 ? -22.050 15.327 47.424 1.00 93.88 113 ARG A CA 1
ATOM 847 C C . ARG A 1 113 ? -23.280 15.715 48.236 1.00 93.88 113 ARG A C 1
ATOM 849 O O . ARG A 1 113 ? -23.154 16.060 49.409 1.00 93.88 113 ARG A O 1
ATOM 856 N N . THR A 1 114 ? -24.460 15.637 47.630 1.00 94.31 114 THR A N 1
ATOM 857 C CA . THR A 1 114 ? -25.736 15.986 48.271 1.00 94.31 114 THR A CA 1
ATOM 858 C C . THR A 1 114 ? -26.615 14.760 48.504 1.00 94.31 114 THR A C 1
ATOM 860 O O . THR A 1 114 ? -26.579 13.814 47.719 1.00 94.31 114 THR A O 1
ATOM 863 N N . ILE A 1 115 ? -27.395 14.795 49.587 1.00 95.12 115 ILE A N 1
ATOM 864 C CA . ILE A 1 115 ? -28.397 13.788 49.964 1.00 95.12 115 ILE A CA 1
ATOM 865 C C . ILE A 1 115 ? -29.671 14.525 50.381 1.00 95.12 115 ILE A C 1
ATOM 867 O O . ILE A 1 115 ? -29.616 15.441 51.210 1.00 95.12 115 ILE A O 1
ATOM 871 N N . GLN A 1 116 ? -30.814 14.131 49.830 1.00 95.38 116 GLN A N 1
ATOM 872 C CA . GLN A 1 116 ? -32.111 14.676 50.218 1.00 95.38 116 GLN A CA 1
ATOM 873 C C . GLN A 1 116 ? -32.577 14.036 51.529 1.00 95.38 116 GLN A C 1
ATOM 875 O O . GLN A 1 116 ? -32.600 12.815 51.659 1.00 95.38 116 GLN A O 1
ATOM 880 N N . LEU A 1 117 ? -32.951 14.855 52.509 1.00 95.88 117 LEU A N 1
ATOM 881 C CA . LEU A 1 117 ? -33.524 14.413 53.776 1.00 95.88 117 LEU A CA 1
ATOM 882 C C . LEU A 1 117 ? -35.019 14.715 53.784 1.00 95.88 117 LEU A C 1
ATOM 884 O O . LEU A 1 117 ? -35.417 15.863 53.575 1.00 95.88 117 LEU A O 1
ATOM 888 N N . LEU A 1 118 ? -35.825 13.697 54.060 1.00 93.31 118 LEU A N 1
ATOM 889 C CA . LEU A 1 118 ? -37.281 13.785 54.131 1.00 93.31 118 LEU A CA 1
ATOM 890 C C . LEU A 1 118 ? -37.766 13.373 55.526 1.00 93.31 118 LEU A C 1
ATOM 892 O O . LEU A 1 118 ? -37.077 12.661 56.260 1.00 93.31 118 LEU A O 1
ATOM 896 N N . GLY A 1 119 ? -38.935 13.861 55.922 1.00 92.50 119 GLY A N 1
ATOM 897 C CA . GLY A 1 119 ? -39.627 13.396 57.119 1.00 92.50 119 GLY A CA 1
ATOM 898 C C . GLY A 1 119 ? -40.910 14.175 57.353 1.00 92.50 119 GLY A C 1
ATOM 899 O O . GLY A 1 119 ? -41.014 15.340 56.984 1.00 92.50 119 GLY A O 1
ATOM 900 N N . GLU A 1 120 ? -41.898 13.567 57.994 1.00 90.62 120 GLU A N 1
ATOM 901 C CA . GLU A 1 120 ? -43.188 14.209 58.240 1.00 90.62 120 GLU A CA 1
ATOM 902 C C . GLU A 1 120 ? -43.477 14.276 59.738 1.00 90.62 120 GLU A C 1
ATOM 904 O O . GLU A 1 120 ? -43.431 13.281 60.459 1.00 90.62 120 GLU A O 1
ATOM 909 N N . GLY A 1 121 ? -43.733 15.487 60.233 1.00 88.25 121 GLY A N 1
ATOM 910 C CA . GLY A 1 121 ? -44.177 15.696 61.600 1.00 88.25 121 GLY A CA 1
ATOM 911 C C . GLY A 1 121 ? -45.610 15.229 61.767 1.00 88.25 121 GLY A C 1
ATOM 912 O O . GLY A 1 121 ? -46.474 15.603 60.980 1.00 88.25 121 GLY A O 1
ATOM 913 N N . TRP A 1 122 ? -45.875 14.461 62.819 1.00 79.88 122 TRP A N 1
ATOM 914 C CA . TRP A 1 122 ? -47.206 13.934 63.097 1.00 79.88 122 TRP A CA 1
ATOM 915 C C . TRP A 1 122 ? -47.655 14.256 64.526 1.00 79.88 122 TRP A C 1
ATOM 917 O O . TRP A 1 122 ? -46.933 14.000 65.497 1.00 79.88 122 TRP A O 1
ATOM 927 N N . ALA A 1 123 ? -48.851 14.837 64.664 1.00 69.94 123 ALA A N 1
ATOM 928 C CA . ALA A 1 123 ? -49.497 15.093 65.951 1.00 69.94 123 ALA A CA 1
ATOM 929 C C . ALA A 1 123 ? -51.000 14.840 65.890 1.00 69.94 123 ALA A C 1
ATOM 931 O O . ALA A 1 123 ? -51.790 15.763 65.703 1.00 69.94 123 ALA A O 1
ATOM 932 N N . GLU A 1 124 ? -51.420 13.615 66.195 1.00 61.94 124 GLU A N 1
ATOM 933 C CA . GLU A 1 124 ? -52.831 13.373 66.464 1.00 61.94 124 GLU A CA 1
ATOM 934 C C . GLU A 1 124 ? -53.144 13.536 67.962 1.00 61.94 124 GLU A C 1
ATOM 936 O O . GLU A 1 124 ? -52.688 12.786 68.829 1.00 61.94 124 GLU A O 1
ATOM 941 N N . VAL A 1 125 ? -53.922 14.576 68.281 1.00 47.53 125 VAL A N 1
ATOM 942 C CA . VAL A 1 125 ? -54.347 14.909 69.650 1.00 47.53 125 VAL A CA 1
ATOM 943 C C . VAL A 1 125 ? -55.707 14.284 69.946 1.00 47.53 125 VAL A C 1
ATOM 945 O O . VAL A 1 125 ? -56.719 14.979 69.885 1.00 47.53 125 VAL A O 1
ATOM 948 N N . ILE A 1 126 ? -55.752 13.008 70.340 1.00 51.78 126 ILE A N 1
ATOM 949 C CA . ILE A 1 126 ? -56.852 12.432 71.138 1.00 51.78 126 ILE A CA 1
ATOM 950 C C . ILE A 1 126 ? -56.295 11.245 71.937 1.00 51.78 126 ILE A C 1
ATOM 952 O O . ILE A 1 126 ? -56.196 10.148 71.406 1.00 51.78 126 ILE A O 1
ATOM 956 N N . CYS A 1 127 ? -55.987 11.387 73.231 1.00 53.41 127 CYS A N 1
ATOM 957 C CA . CYS A 1 127 ? -55.764 10.170 74.025 1.00 53.41 127 CYS A CA 1
ATOM 958 C C . CYS A 1 127 ? -57.104 9.482 74.353 1.00 53.41 127 CYS A C 1
ATOM 960 O O . CYS A 1 127 ? -57.797 9.868 75.302 1.00 53.41 127 CYS A O 1
ATOM 962 N N . GLY A 1 128 ? -57.443 8.476 73.538 1.00 66.94 128 GLY A N 1
ATOM 963 C CA . GLY A 1 128 ? -58.223 7.280 73.886 1.00 66.94 128 GLY A CA 1
ATOM 964 C C . GLY A 1 128 ? -57.300 6.073 74.152 1.00 66.94 128 GLY A C 1
ATOM 965 O O . GLY A 1 128 ? -56.173 6.272 74.601 1.00 66.94 128 GLY A O 1
ATOM 966 N N . GLU A 1 129 ? -57.774 4.843 73.910 1.00 66.44 129 GLU A N 1
ATOM 967 C CA . GLU A 1 129 ? -56.921 3.636 73.850 1.00 66.44 129 GLU A CA 1
ATOM 968 C C . GLU A 1 129 ? -56.126 3.676 72.523 1.00 66.44 129 GLU A C 1
ATOM 970 O O . GLU A 1 129 ? -56.711 3.926 71.470 1.00 66.44 129 GLU A O 1
ATOM 975 N N . CYS A 1 130 ? -54.793 3.566 72.581 1.00 70.06 130 CYS A N 1
ATOM 976 C CA . CYS A 1 130 ? -53.891 3.722 71.431 1.00 70.06 130 CYS A CA 1
ATOM 977 C C . CYS A 1 130 ? -53.752 2.388 70.682 1.00 70.06 130 CYS A C 1
ATOM 979 O O . CYS A 1 130 ? -52.696 1.756 70.728 1.00 70.06 130 CYS A O 1
ATOM 981 N N . ASP A 1 131 ? -54.843 1.962 70.047 1.00 78.44 131 ASP A N 1
ATOM 982 C CA . ASP A 1 131 ? -54.990 0.618 69.464 1.00 78.44 131 ASP A CA 1
ATOM 983 C C . ASP A 1 131 ? -54.953 0.620 67.921 1.00 78.44 131 ASP A C 1
ATOM 985 O O . ASP A 1 131 ? -55.106 -0.424 67.286 1.00 78.44 131 ASP A O 1
ATOM 989 N N . GLU A 1 132 ? -54.773 1.793 67.309 1.00 78.38 132 GLU A N 1
ATOM 990 C CA . GLU A 1 132 ? -54.729 1.996 65.855 1.00 78.38 132 GLU A CA 1
ATOM 991 C C . GLU A 1 132 ? -53.364 2.598 65.470 1.00 78.38 132 GLU A C 1
ATOM 993 O O . GLU A 1 132 ? -53.222 3.826 65.438 1.00 78.38 132 GLU A O 1
ATOM 998 N N . PRO A 1 133 ? -52.321 1.765 65.275 1.00 79.75 133 PRO A N 1
ATOM 999 C CA . PRO A 1 133 ? -51.018 2.234 64.812 1.00 79.75 133 PRO A CA 1
ATOM 1000 C C . PRO A 1 133 ? -51.086 2.773 63.369 1.00 79.75 133 PRO A C 1
ATOM 1002 O O . PRO A 1 133 ? -51.999 2.406 62.627 1.00 79.75 133 PRO A O 1
ATOM 1005 N N . PRO A 1 134 ? -50.117 3.608 62.943 1.00 81.06 134 PRO A N 1
ATOM 1006 C CA . PRO A 1 134 ? -49.985 4.016 61.545 1.00 81.06 134 PRO A CA 1
ATOM 1007 C C . PRO A 1 134 ? -49.811 2.817 60.599 1.00 81.06 134 PRO A C 1
ATOM 1009 O O . PRO A 1 134 ? -49.269 1.781 60.997 1.00 81.06 134 PRO A O 1
ATOM 1012 N N . GLU A 1 135 ? -50.245 2.976 59.345 1.00 83.06 135 GLU A N 1
ATOM 1013 C CA . GLU A 1 135 ? -50.071 1.958 58.300 1.00 83.06 135 GLU A CA 1
ATOM 1014 C C . GLU A 1 135 ? -48.574 1.680 58.053 1.00 83.06 135 GLU A C 1
ATOM 1016 O O . GLU A 1 135 ? -47.775 2.624 58.057 1.00 83.06 135 GLU A O 1
ATOM 1021 N N . PRO A 1 136 ? -48.172 0.413 57.840 1.00 85.50 136 PRO A N 1
ATOM 1022 C CA . PRO A 1 136 ? -46.799 0.072 57.486 1.00 85.50 136 PRO A CA 1
ATOM 1023 C C . PRO A 1 136 ? -46.335 0.757 56.197 1.00 85.50 136 PRO A C 1
ATOM 1025 O O . PRO A 1 136 ? -47.106 0.913 55.250 1.00 85.50 136 PRO A O 1
ATOM 1028 N N . THR A 1 137 ? -45.056 1.117 56.132 1.00 86.19 137 THR A N 1
ATOM 1029 C CA . THR A 1 137 ? -44.450 1.742 54.948 1.00 86.19 137 THR A CA 1
ATOM 1030 C C . THR A 1 137 ? -43.084 1.139 54.651 1.00 86.19 137 THR A C 1
ATOM 1032 O O . THR A 1 137 ? -42.371 0.704 55.553 1.00 86.19 137 THR A O 1
ATOM 1035 N N . CYS A 1 138 ? -42.704 1.104 53.377 1.00 79.94 138 CYS A N 1
ATOM 1036 C CA . CYS A 1 138 ? -41.350 0.727 52.983 1.00 79.94 138 CYS A CA 1
ATOM 1037 C C . CYS A 1 138 ? -40.431 1.942 53.146 1.00 79.94 138 CYS A C 1
ATOM 1039 O O . CYS A 1 138 ? -40.702 2.994 52.569 1.00 79.94 138 CYS A O 1
ATOM 1041 N N . LEU A 1 139 ? -39.388 1.817 53.972 1.00 76.44 139 LEU A N 1
ATOM 1042 C CA . LEU A 1 139 ? -38.375 2.867 54.159 1.00 76.44 139 LEU A CA 1
ATOM 1043 C C . LEU A 1 139 ? -37.380 2.904 53.005 1.00 76.44 139 LEU A C 1
ATOM 1045 O O . LEU A 1 139 ? -36.899 3.969 52.628 1.00 76.44 139 LEU A O 1
ATOM 1049 N N . ASP A 1 140 ? -37.078 1.727 52.479 1.00 74.31 140 ASP A N 1
ATOM 1050 C CA . ASP A 1 140 ? -36.247 1.492 51.313 1.00 74.31 140 ASP A CA 1
ATOM 1051 C C . ASP A 1 140 ? -36.721 0.204 50.625 1.00 74.31 140 ASP A C 1
ATOM 1053 O O . ASP A 1 140 ? -37.699 -0.421 51.050 1.00 74.31 140 ASP A O 1
ATOM 1057 N N . GLU A 1 141 ? -36.024 -0.179 49.557 1.00 72.94 141 GLU A N 1
ATOM 1058 C CA . GLU A 1 141 ? -36.310 -1.370 48.754 1.00 72.94 141 GLU A CA 1
ATOM 1059 C C . GLU A 1 141 ? -36.393 -2.666 49.568 1.00 72.94 141 GLU A C 1
ATOM 1061 O O . GLU A 1 141 ? -37.069 -3.589 49.134 1.00 72.94 141 GLU A O 1
ATOM 1066 N N . ASN A 1 142 ? -35.772 -2.748 50.750 1.00 78.69 142 ASN A N 1
ATOM 1067 C CA . ASN A 1 142 ? -35.627 -3.988 51.512 1.00 78.69 142 ASN A CA 1
ATOM 1068 C C . ASN A 1 142 ? -36.051 -3.873 52.984 1.00 78.69 142 ASN A C 1
ATOM 1070 O O . ASN A 1 142 ? -35.948 -4.851 53.728 1.00 78.69 142 ASN A O 1
ATOM 1074 N N . THR A 1 143 ? -36.555 -2.724 53.432 1.00 78.56 143 THR A N 1
ATOM 1075 C CA . THR A 1 143 ? -36.873 -2.481 54.845 1.00 78.56 143 THR A CA 1
ATOM 1076 C C . THR A 1 143 ? -38.314 -2.021 55.020 1.00 78.56 143 THR A C 1
ATOM 1078 O O . THR A 1 143 ? -38.689 -0.908 54.650 1.00 78.56 143 THR A O 1
ATOM 1081 N N . LEU A 1 144 ? -39.117 -2.864 55.670 1.00 85.69 144 LEU A N 1
ATOM 1082 C CA . LEU A 1 144 ? -40.474 -2.541 56.091 1.00 85.69 144 LEU A CA 1
ATOM 1083 C C . LEU A 1 144 ? -40.459 -1.888 57.475 1.00 85.69 144 LEU A C 1
ATOM 1085 O O . LEU A 1 144 ? -40.003 -2.486 58.454 1.00 85.69 144 LEU A O 1
ATOM 1089 N N . LEU A 1 145 ? -41.015 -0.685 57.576 1.00 84.50 145 LEU A N 1
ATOM 1090 C CA . LEU A 1 145 ? -41.306 -0.023 58.839 1.00 84.50 145 LEU A CA 1
ATOM 1091 C C . LEU A 1 145 ? -42.718 -0.371 59.297 1.00 84.50 145 LEU A C 1
ATOM 1093 O O . LEU A 1 145 ? -43.707 -0.126 58.610 1.00 84.50 145 LEU A O 1
ATOM 1097 N N . THR A 1 146 ? -42.800 -0.909 60.505 1.00 86.50 146 THR A N 1
ATOM 1098 C CA . THR A 1 146 ? -44.050 -1.203 61.205 1.00 86.50 146 THR A CA 1
ATOM 1099 C C . THR A 1 146 ? -44.071 -0.491 62.552 1.00 86.50 146 THR A C 1
ATOM 1101 O O . THR A 1 146 ? -43.081 0.106 62.974 1.00 86.50 146 THR A O 1
ATOM 1104 N N . TYR A 1 147 ? -45.205 -0.540 63.244 1.00 84.44 147 TYR A N 1
ATOM 1105 C CA . TYR A 1 147 ? -45.385 0.080 64.551 1.00 84.44 147 TYR A CA 1
ATOM 1106 C C . TYR A 1 147 ? -45.991 -0.929 65.530 1.00 84.44 147 TYR A C 1
ATOM 1108 O O . TYR A 1 147 ? -46.809 -1.768 65.147 1.00 84.44 147 TYR A O 1
ATOM 1116 N N . THR A 1 148 ? -45.614 -0.849 66.809 1.00 76.50 148 THR A N 1
ATOM 1117 C CA . THR A 1 148 ? -46.159 -1.730 67.855 1.00 76.50 148 THR A CA 1
ATOM 1118 C C . THR A 1 148 ? -47.686 -1.666 67.918 1.00 76.50 148 THR A C 1
ATOM 1120 O O . THR A 1 148 ? -48.253 -0.579 67.936 1.00 76.50 148 THR A O 1
ATOM 1123 N N . GLN A 1 149 ? -48.343 -2.825 68.034 1.00 66.06 149 GLN A N 1
ATOM 1124 C CA . GLN A 1 149 ? -49.809 -2.945 68.004 1.00 66.06 149 GLN A CA 1
ATOM 1125 C C . GLN A 1 149 ? -50.539 -2.186 69.132 1.00 66.06 149 GLN A C 1
ATOM 1127 O O . GLN A 1 149 ? -51.673 -1.768 68.935 1.00 66.06 149 GLN A O 1
ATOM 1132 N N . GLU A 1 150 ? -49.902 -1.992 70.293 1.00 76.75 150 GLU A N 1
ATOM 1133 C CA . GLU A 1 150 ? -50.418 -1.148 71.380 1.00 76.75 150 GLU A CA 1
ATOM 1134 C C . GLU A 1 150 ? -49.451 0.022 71.617 1.00 76.75 150 GLU A C 1
ATOM 1136 O O . GLU A 1 150 ? -48.272 -0.183 71.923 1.00 76.75 150 GLU A O 1
ATOM 1141 N N . GLY A 1 151 ? -49.942 1.252 71.456 1.00 71.50 151 GLY A N 1
ATOM 1142 C CA . GLY A 1 151 ? -49.189 2.477 71.717 1.00 71.50 151 GLY A CA 1
ATOM 1143 C C . GLY A 1 151 ? -49.302 2.970 73.167 1.00 71.50 151 GLY A C 1
ATOM 1144 O O . GLY A 1 151 ? -50.199 2.600 73.920 1.00 71.50 151 GLY A O 1
ATOM 1145 N N . GLU A 1 152 ? -48.408 3.868 73.578 1.00 77.81 152 GLU A N 1
ATOM 1146 C CA . GLU A 1 152 ? -48.434 4.543 74.879 1.00 77.81 152 GLU A CA 1
ATOM 1147 C C . GLU A 1 152 ? -48.931 5.993 74.738 1.00 77.81 152 GLU A C 1
ATOM 1149 O O . GLU A 1 152 ? -48.399 6.764 73.949 1.00 77.81 152 GLU A O 1
ATOM 1154 N N . CYS A 1 153 ? -49.904 6.439 75.538 1.00 73.50 153 CYS A N 1
ATOM 1155 C CA . CYS A 1 153 ? -50.248 7.868 75.582 1.00 73.50 153 CYS A CA 1
ATOM 1156 C C . CYS A 1 153 ? -49.195 8.639 76.400 1.00 73.50 153 CYS A C 1
ATOM 1158 O O . CYS A 1 153 ? -49.085 8.458 77.618 1.00 73.50 153 CYS A O 1
ATOM 1160 N N . VAL A 1 154 ? -48.457 9.546 75.754 1.00 70.75 154 VAL A N 1
ATOM 1161 C CA . VAL A 1 154 ? -47.472 10.427 76.403 1.00 70.75 154 VAL A CA 1
ATOM 1162 C C . VAL A 1 154 ? -47.839 11.877 76.109 1.00 70.75 154 VAL A C 1
ATOM 1164 O O . VAL A 1 154 ? -47.946 12.281 74.960 1.00 70.75 154 VAL A O 1
ATOM 1167 N N . GLU A 1 155 ? -48.084 12.658 77.165 1.00 67.50 155 GLU A N 1
ATOM 1168 C CA . GLU A 1 155 ? -48.409 14.095 77.083 1.00 67.50 155 GLU A CA 1
ATOM 1169 C C . GLU A 1 155 ? -49.588 14.463 76.153 1.00 67.50 155 GLU A C 1
ATOM 1171 O O . GLU A 1 155 ? -49.708 15.602 75.711 1.00 67.50 155 GLU A O 1
ATOM 1176 N N . 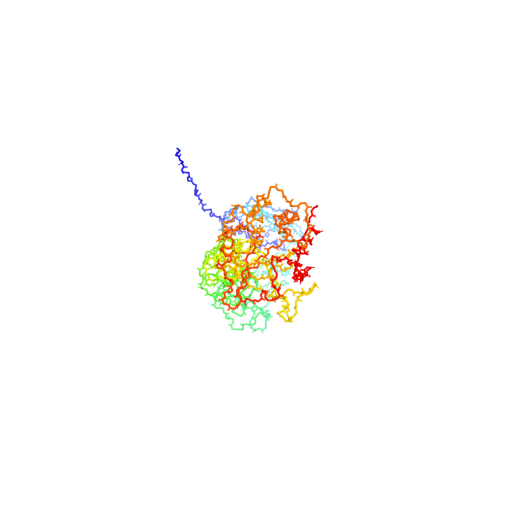GLY A 1 156 ? -50.525 13.531 75.936 1.00 66.31 156 GLY A N 1
ATOM 1177 C CA . GLY A 1 156 ? -51.732 13.766 75.135 1.00 66.31 156 GLY A CA 1
ATOM 1178 C C . GLY A 1 156 ? -51.656 13.275 73.687 1.00 66.31 156 GLY A C 1
ATOM 1179 O O . GLY A 1 156 ? -52.592 13.542 72.937 1.00 66.31 156 GLY A O 1
ATOM 1180 N N . VAL A 1 157 ? -50.594 12.547 73.325 1.00 63.66 157 VAL A N 1
ATOM 1181 C CA . VAL A 1 157 ? -50.370 11.974 71.990 1.00 63.66 157 VAL A CA 1
ATOM 1182 C C . VAL A 1 157 ? -50.189 10.457 72.105 1.00 63.66 157 VAL A C 1
ATOM 1184 O O . VAL A 1 157 ? -49.475 9.989 72.998 1.00 63.66 157 VAL A O 1
ATOM 1187 N N . CYS A 1 158 ? -50.845 9.691 71.226 1.00 70.88 158 CYS A N 1
ATOM 1188 C CA . CYS A 1 158 ? -50.617 8.250 71.114 1.00 70.88 158 CYS A CA 1
ATOM 1189 C C . CYS A 1 158 ? -49.253 7.984 70.478 1.00 70.88 158 CYS A C 1
ATOM 1191 O O . CYS A 1 158 ? -48.950 8.472 69.392 1.00 70.88 158 CYS A O 1
ATOM 1193 N N . ARG A 1 159 ? -48.416 7.225 71.180 1.00 72.56 159 ARG A N 1
ATOM 1194 C CA . ARG A 1 159 ? -47.047 6.913 70.787 1.00 72.56 159 ARG A CA 1
ATOM 1195 C C . ARG A 1 159 ? -46.947 5.445 70.417 1.00 72.56 159 ARG A C 1
ATOM 1197 O O . ARG A 1 159 ? -47.097 4.598 71.286 1.00 72.56 159 ARG A O 1
ATOM 1204 N N . TYR A 1 160 ? -46.590 5.151 69.180 1.00 78.81 160 TYR A N 1
ATOM 1205 C CA . TYR A 1 160 ? -46.253 3.796 68.759 1.00 78.81 160 TYR A CA 1
ATOM 1206 C C . TYR A 1 160 ? -44.739 3.682 68.578 1.00 78.81 160 TYR A C 1
ATOM 1208 O O . TYR A 1 160 ? -44.089 4.648 68.169 1.00 78.81 160 TYR A O 1
ATOM 1216 N N . TYR A 1 161 ? -44.155 2.542 68.943 1.00 74.31 161 TYR A N 1
ATOM 1217 C CA . TYR A 1 161 ? -42.723 2.319 68.762 1.00 74.31 161 TYR A CA 1
ATOM 1218 C C . TYR A 1 161 ? -42.490 1.742 67.361 1.00 74.31 161 TYR A C 1
ATOM 1220 O O . TYR A 1 161 ? -43.131 0.744 67.030 1.00 74.31 161 TYR A O 1
ATOM 1228 N N . PRO A 1 162 ? -41.630 2.362 66.534 1.00 77.94 162 PRO A N 1
ATOM 1229 C CA . PRO A 1 162 ? -41.310 1.829 65.219 1.00 77.94 162 PRO A CA 1
ATOM 1230 C C . PRO A 1 162 ? -40.495 0.535 65.340 1.00 77.94 162 PRO A C 1
ATOM 1232 O O . PRO A 1 162 ? -39.568 0.456 66.151 1.00 77.94 162 PRO A O 1
ATOM 1235 N N . GLU A 1 163 ? -40.818 -0.449 64.510 1.00 82.44 163 GLU A N 1
ATOM 1236 C CA . GLU A 1 163 ? -40.084 -1.701 64.339 1.00 82.44 163 GLU A CA 1
ATOM 1237 C C . GLU A 1 163 ? -39.721 -1.880 62.860 1.00 82.44 163 GLU A C 1
ATOM 1239 O O . GLU A 1 163 ? -40.592 -1.921 61.989 1.00 82.44 163 GLU A O 1
ATOM 1244 N N . GLU A 1 164 ? -38.422 -1.981 62.580 1.00 86.00 164 GLU A N 1
ATOM 1245 C CA . GLU A 1 164 ? -37.886 -2.206 61.236 1.00 86.00 164 GLU A CA 1
ATOM 1246 C C . GLU A 1 164 ? -37.729 -3.713 60.999 1.00 86.00 164 GLU A C 1
ATOM 1248 O O . GLU A 1 164 ? -37.142 -4.429 61.816 1.00 86.00 164 GLU A O 1
ATOM 1253 N N . THR A 1 165 ? -38.266 -4.197 59.882 1.00 84.31 165 THR A N 1
ATOM 1254 C CA . THR A 1 165 ? -38.156 -5.588 59.436 1.00 84.31 165 THR A CA 1
ATOM 1255 C C . THR A 1 165 ? -37.471 -5.622 58.078 1.00 84.31 165 THR A C 1
ATOM 1257 O O . THR A 1 165 ? -37.955 -5.012 57.130 1.00 84.31 165 THR A O 1
ATOM 1260 N N . THR A 1 166 ? -36.368 -6.361 57.962 1.00 82.56 166 THR A N 1
ATOM 1261 C CA . THR A 1 166 ? -35.722 -6.610 56.667 1.00 82.56 166 THR A CA 1
ATOM 1262 C C . THR A 1 166 ? -36.557 -7.606 55.861 1.00 82.56 166 THR A C 1
ATOM 1264 O O . THR A 1 166 ? -36.753 -8.747 56.289 1.00 82.56 166 THR A O 1
ATOM 1267 N N . CYS A 1 167 ? -37.054 -7.177 54.707 1.00 79.94 167 CYS A N 1
ATOM 1268 C CA . CYS A 1 167 ? -37.744 -8.010 53.737 1.00 79.94 167 CYS A CA 1
ATOM 1269 C C . CYS A 1 167 ? -36.714 -8.738 52.870 1.00 79.94 167 CYS A C 1
ATOM 1271 O O . CYS A 1 167 ? -35.905 -8.110 52.200 1.00 79.94 167 CYS A O 1
ATOM 1273 N N . ALA A 1 168 ? -36.747 -10.071 52.876 1.00 74.88 168 ALA A N 1
ATOM 1274 C CA . ALA A 1 168 ? -35.778 -10.890 52.143 1.00 74.88 168 ALA A CA 1
ATOM 1275 C C . ALA A 1 168 ? -35.900 -10.786 50.611 1.00 74.88 168 ALA A C 1
ATOM 1277 O O . ALA A 1 168 ? -34.944 -11.095 49.912 1.00 74.88 168 ALA A O 1
ATOM 1278 N N . PHE A 1 169 ? -37.062 -10.360 50.111 1.00 72.88 169 PHE A N 1
ATOM 1279 C CA . PHE A 1 169 ? -37.397 -10.331 48.684 1.00 72.88 169 PHE A CA 1
ATOM 1280 C C . PHE A 1 169 ? -37.934 -8.966 48.250 1.00 72.88 169 PHE A C 1
ATOM 1282 O O . PHE A 1 169 ? -38.710 -8.884 47.310 1.00 72.88 169 PHE A O 1
ATOM 1289 N N . GLY A 1 170 ? -37.566 -7.907 48.971 1.00 72.94 170 GLY A N 1
ATOM 1290 C CA . GLY A 1 170 ? -38.042 -6.554 48.720 1.00 72.94 170 GLY A CA 1
ATOM 1291 C C . GLY A 1 170 ? -39.307 -6.164 49.493 1.00 72.94 170 GLY A C 1
ATOM 1292 O O . GLY A 1 170 ? -40.076 -7.007 49.976 1.00 72.94 170 GLY A O 1
ATOM 1293 N N . CYS A 1 171 ? -39.490 -4.855 49.651 1.00 79.50 171 CYS A N 1
ATOM 1294 C CA . CYS A 1 171 ? -40.644 -4.208 50.261 1.00 79.50 171 CYS A CA 1
ATOM 1295 C C . CYS A 1 171 ? -41.369 -3.365 49.209 1.00 79.50 171 CYS A C 1
ATOM 1297 O O . CYS A 1 171 ? -40.793 -2.431 48.654 1.00 79.50 171 CYS A O 1
ATOM 1299 N N . GLU A 1 172 ? -42.650 -3.647 48.981 1.00 84.31 172 GLU A N 1
ATOM 1300 C CA . GLU A 1 172 ? -43.504 -2.867 48.083 1.00 84.31 172 GLU A CA 1
ATOM 1301 C C . GLU A 1 172 ? -44.880 -2.653 48.732 1.00 84.31 172 GLU A C 1
ATOM 1303 O O . GLU A 1 172 ? -45.369 -3.510 49.470 1.00 84.31 172 GLU A O 1
ATOM 1308 N N . ASP A 1 173 ? -45.491 -1.483 48.517 1.00 85.25 173 ASP A N 1
ATOM 1309 C CA . ASP A 1 173 ? -46.828 -1.127 49.027 1.00 85.25 173 ASP A CA 1
ATOM 1310 C C . ASP A 1 173 ? -47.048 -1.374 50.541 1.00 85.25 173 ASP A C 1
ATOM 1312 O O . ASP A 1 173 ? -48.150 -1.702 50.989 1.00 85.25 173 ASP A O 1
ATOM 1316 N N . GLY A 1 174 ? -46.004 -1.203 51.361 1.00 83.81 174 GLY A N 1
ATOM 1317 C CA . GLY A 1 174 ? -46.092 -1.394 52.815 1.00 83.81 174 GLY A CA 1
ATOM 1318 C C . GLY A 1 174 ? -46.154 -2.864 53.249 1.00 83.81 174 GLY A C 1
ATOM 1319 O O . GLY A 1 174 ? -46.633 -3.168 54.343 1.00 83.81 174 GLY A O 1
ATOM 1320 N N . ALA A 1 175 ? -45.666 -3.793 52.423 1.00 84.12 175 ALA A N 1
ATOM 1321 C CA . ALA A 1 175 ? -45.546 -5.206 52.765 1.00 84.12 175 ALA A CA 1
ATOM 1322 C C . ALA A 1 175 ? -44.246 -5.823 52.221 1.00 84.12 175 ALA A C 1
ATOM 1324 O O . ALA A 1 175 ? -43.724 -5.408 51.191 1.00 84.12 175 ALA A O 1
ATOM 1325 N N . CYS A 1 176 ? -43.739 -6.860 52.896 1.00 81.81 176 CYS A N 1
ATOM 1326 C CA . CYS A 1 176 ? -42.689 -7.697 52.315 1.00 81.81 176 CYS A CA 1
ATOM 1327 C C . CYS A 1 176 ? -43.280 -8.609 51.232 1.00 81.81 176 CYS A C 1
ATOM 1329 O O . CYS A 1 176 ? -44.332 -9.224 51.451 1.00 81.81 176 CYS A O 1
ATOM 1331 N N . LEU A 1 177 ? -42.580 -8.745 50.105 1.00 77.81 177 LEU A N 1
ATOM 1332 C CA . LEU A 1 177 ? -42.986 -9.630 49.014 1.00 77.81 177 LEU A CA 1
ATOM 1333 C C . LEU A 1 177 ? -42.921 -11.120 49.448 1.00 77.81 177 LEU A C 1
ATOM 1335 O O . LEU A 1 177 ? -41.976 -11.520 50.137 1.00 77.81 177 LEU A O 1
ATOM 1339 N N . PRO A 1 178 ? -43.940 -11.950 49.129 1.00 67.00 178 PRO A N 1
ATOM 1340 C CA . PRO A 1 178 ? -43.982 -13.365 49.514 1.00 67.00 178 PRO A CA 1
ATOM 1341 C C . PRO A 1 178 ? -43.141 -14.263 48.586 1.00 67.00 178 PRO A C 1
ATOM 1343 O O . PRO A 1 178 ? -43.048 -14.008 47.391 1.00 67.00 178 PRO A O 1
ATOM 1346 N N . GLU A 1 179 ? -42.608 -15.377 49.110 1.00 55.41 179 GLU A N 1
ATOM 1347 C CA . GLU A 1 179 ? -41.968 -16.427 48.295 1.00 55.41 179 GLU A CA 1
ATOM 1348 C C . GLU A 1 179 ? -42.985 -17.068 47.322 1.00 55.41 179 GLU A C 1
ATOM 1350 O O . GLU A 1 179 ? -43.920 -17.744 47.771 1.00 55.41 179 GLU A O 1
ATOM 1355 N N . GLY A 1 180 ? -42.791 -16.901 46.004 1.00 58.06 180 GLY A N 1
ATOM 1356 C CA . GLY A 1 180 ? -43.421 -17.760 44.988 1.00 58.06 180 GLY A CA 1
ATOM 1357 C C . GLY A 1 180 ? -44.162 -17.120 43.802 1.00 58.06 180 GLY A C 1
ATOM 1358 O O . GLY A 1 180 ? -45.120 -17.730 43.323 1.00 58.06 180 GLY A O 1
ATOM 1359 N N . GLU A 1 181 ? -43.737 -15.974 43.273 1.00 54.03 181 GLU A N 1
ATOM 1360 C CA . GLU A 1 181 ? -43.790 -15.803 41.806 1.00 54.03 181 GLU A CA 1
ATOM 1361 C C . GLU A 1 181 ? -42.701 -16.729 41.216 1.00 54.03 181 GLU A C 1
ATOM 1363 O O . GLU A 1 181 ? -41.668 -16.891 41.877 1.00 54.03 181 GLU A O 1
ATOM 1368 N N . PRO A 1 182 ? -42.893 -17.403 40.056 1.00 58.38 182 PRO A N 1
ATOM 1369 C CA . PRO A 1 182 ? -41.737 -17.962 39.365 1.00 58.38 182 PRO A CA 1
ATOM 1370 C C . PRO A 1 182 ? -40.784 -16.792 39.182 1.00 58.38 182 PRO A C 1
ATOM 1372 O O . PRO A 1 182 ? -41.194 -15.734 38.694 1.00 58.38 182 PRO A O 1
ATOM 1375 N N . ALA A 1 183 ? -39.568 -16.949 39.692 1.00 60.59 183 ALA A N 1
ATOM 1376 C CA . ALA A 1 183 ? -38.548 -15.966 39.428 1.00 60.59 183 ALA A CA 1
ATOM 1377 C C . ALA A 1 183 ? -38.510 -15.757 37.900 1.00 60.59 183 ALA A C 1
ATOM 1379 O O . ALA A 1 183 ? -38.747 -16.727 37.167 1.00 60.59 183 ALA A O 1
ATOM 1380 N N . PRO A 1 184 ? -38.379 -14.501 37.441 1.00 80.00 184 PRO A N 1
ATOM 1381 C CA . PRO A 1 184 ? -38.218 -14.202 36.025 1.00 80.00 184 PRO A CA 1
ATOM 1382 C C . PRO A 1 184 ? -37.253 -15.209 35.389 1.00 80.00 184 PRO A C 1
ATOM 1384 O O . PRO A 1 184 ? -36.285 -15.591 36.035 1.00 80.00 184 PRO A O 1
ATOM 1387 N N . ASP A 1 185 ? -37.617 -15.715 34.218 1.00 86.94 185 ASP A N 1
ATOM 1388 C CA . ASP A 1 185 ? -36.868 -16.695 33.425 1.00 86.94 185 ASP A CA 1
ATOM 1389 C C . ASP A 1 185 ? -37.009 -16.185 31.987 1.00 86.94 185 ASP A C 1
ATOM 1391 O O . ASP A 1 185 ? -38.081 -16.297 31.372 1.00 86.94 185 ASP A O 1
ATOM 1395 N N . GLN A 1 186 ? -36.015 -15.414 31.552 1.00 94.31 186 GLN A N 1
ATOM 1396 C CA . GLN A 1 186 ? -36.062 -14.613 30.335 1.00 94.31 186 GLN A CA 1
ATOM 1397 C C . GLN A 1 186 ? -35.962 -15.476 29.073 1.00 94.31 186 GLN A C 1
ATOM 1399 O O . GLN A 1 186 ? -36.552 -15.106 28.047 1.00 94.31 186 GLN A O 1
ATOM 1404 N N . ASP A 1 187 ? -35.257 -16.600 29.128 1.00 93.44 187 ASP A N 1
ATOM 1405 C CA . ASP A 1 187 ? -34.975 -17.446 27.970 1.00 93.44 187 ASP A CA 1
ATOM 1406 C C . ASP A 1 187 ? -35.760 -18.776 27.940 1.00 93.44 187 ASP A C 1
ATOM 1408 O O . ASP A 1 187 ? -35.752 -19.487 26.926 1.00 93.44 187 ASP A O 1
ATOM 1412 N N . GLU A 1 188 ? -36.558 -19.031 28.980 1.00 94.62 188 GLU A N 1
ATOM 1413 C CA . GLU A 1 188 ? -37.442 -20.184 29.161 1.00 94.62 188 GLU A CA 1
ATOM 1414 C C . GLU A 1 188 ? -36.705 -21.536 29.218 1.00 94.62 188 GLU A C 1
ATOM 1416 O O . GLU A 1 188 ? -37.274 -22.578 28.844 1.00 94.62 188 GLU A O 1
ATOM 1421 N N . ASP A 1 189 ? -35.455 -21.557 29.682 1.00 94.25 189 ASP A N 1
ATOM 1422 C CA . ASP A 1 189 ? -34.660 -22.781 29.808 1.00 94.25 189 ASP A CA 1
ATOM 1423 C C . ASP A 1 189 ? -34.946 -23.581 31.098 1.00 94.25 189 ASP A C 1
ATOM 1425 O O . ASP A 1 189 ? -34.641 -24.781 31.187 1.00 94.25 189 ASP A O 1
ATOM 1429 N N . GLY A 1 190 ? -35.660 -22.965 32.047 1.00 91.25 190 GLY A N 1
ATOM 1430 C CA . GLY A 1 190 ? -36.074 -23.551 33.317 1.00 91.25 190 GLY A CA 1
ATOM 1431 C C . GLY A 1 190 ? -35.176 -23.218 34.509 1.00 91.25 190 GLY A C 1
ATOM 1432 O O . GLY A 1 190 ? -35.440 -23.758 35.596 1.00 91.25 190 GLY A O 1
ATOM 1433 N N . ILE A 1 191 ? -34.168 -22.365 34.331 1.00 90.69 191 ILE A N 1
ATOM 1434 C CA . ILE A 1 191 ? -33.358 -21.750 35.380 1.00 90.69 191 ILE A CA 1
ATOM 1435 C C . ILE A 1 191 ? -33.833 -20.296 35.582 1.00 90.69 191 ILE A C 1
ATOM 1437 O O . ILE A 1 191 ? -34.008 -19.551 34.631 1.00 90.69 191 ILE A O 1
ATOM 1441 N N . PRO A 1 192 ? -34.126 -19.870 36.820 1.00 88.56 192 PRO A N 1
ATOM 1442 C CA . PRO A 1 192 ? -34.443 -18.470 37.105 1.00 88.56 192 PRO A CA 1
ATOM 1443 C C . PRO A 1 192 ? -33.325 -17.479 36.752 1.00 88.56 192 PRO A C 1
ATOM 1445 O O . PRO A 1 192 ? -32.189 -17.750 37.112 1.00 88.56 192 PRO A O 1
ATOM 1448 N N . ASP A 1 193 ? -33.649 -16.269 36.276 1.00 89.19 193 ASP A N 1
ATOM 1449 C CA . ASP A 1 193 ? -32.713 -15.170 35.942 1.00 89.19 193 ASP A CA 1
ATOM 1450 C C . ASP A 1 193 ? -31.674 -14.888 37.047 1.00 89.19 193 ASP A C 1
ATOM 1452 O O . ASP A 1 193 ? -30.567 -14.431 36.788 1.00 89.19 193 ASP A O 1
ATOM 1456 N N . ASN A 1 194 ? -32.029 -15.104 38.319 1.00 88.62 194 ASN A N 1
ATOM 1457 C CA . ASN A 1 194 ? -31.144 -14.863 39.465 1.00 88.62 194 ASN A CA 1
ATOM 1458 C C . ASN A 1 194 ? -30.242 -16.058 39.833 1.00 88.62 194 ASN A C 1
ATOM 1460 O O . ASN A 1 194 ? -29.455 -15.960 40.778 1.00 88.62 194 ASN A O 1
ATOM 1464 N N . GLU A 1 195 ? -30.435 -17.194 39.175 1.00 93.25 195 GLU A N 1
ATOM 1465 C CA . GLU A 1 195 ? -29.662 -18.435 39.282 1.00 93.25 195 GLU A CA 1
ATOM 1466 C C . GLU A 1 195 ? -29.085 -18.857 37.918 1.00 93.25 195 GLU A C 1
ATOM 1468 O O . GLU A 1 195 ? -28.444 -19.902 37.862 1.00 93.25 195 GLU A O 1
ATOM 1473 N N . ASP A 1 196 ? -29.312 -18.058 36.871 1.00 95.62 196 ASP A N 1
ATOM 1474 C CA . ASP A 1 196 ? -28.953 -18.320 35.483 1.00 95.62 196 ASP A CA 1
ATOM 1475 C C . ASP A 1 196 ? -27.694 -17.534 35.086 1.00 95.62 196 ASP A C 1
ATOM 1477 O O . ASP A 1 196 ? -27.689 -16.300 35.067 1.00 95.62 196 ASP A O 1
ATOM 1481 N N . ASN A 1 197 ? -26.612 -18.250 34.778 1.00 96.81 197 ASN A N 1
ATOM 1482 C CA . ASN A 1 197 ? -25.364 -17.663 34.287 1.00 96.81 197 ASN A CA 1
ATOM 1483 C C . ASN A 1 197 ? -25.407 -17.265 32.795 1.00 96.81 197 ASN A C 1
ATOM 1485 O O . ASN A 1 197 ? -24.439 -16.695 32.299 1.00 96.81 197 ASN A O 1
ATOM 1489 N N . CYS A 1 198 ? -26.524 -17.494 32.098 1.00 97.25 198 CYS A N 1
ATOM 1490 C CA . CYS A 1 198 ? -26.815 -17.027 30.745 1.00 97.25 198 CYS A CA 1
ATOM 1491 C C . CYS A 1 198 ? -28.270 -16.569 30.573 1.00 97.25 198 CYS A C 1
ATOM 1493 O O . CYS A 1 198 ? -28.942 -16.997 29.649 1.00 97.25 198 CYS A O 1
ATOM 1495 N N . VAL A 1 199 ? -28.704 -15.580 31.359 1.00 96.25 199 VAL A N 1
ATOM 1496 C CA . VAL A 1 199 ? -30.086 -15.040 31.428 1.00 96.25 199 VAL A CA 1
ATOM 1497 C C . VAL A 1 199 ? -30.855 -14.911 30.089 1.00 96.25 199 VAL A C 1
ATOM 1499 O O . VAL A 1 199 ? -32.082 -14.958 30.056 1.00 96.25 199 VAL A O 1
ATOM 1502 N N . ALA A 1 200 ? -30.175 -14.677 28.962 1.00 96.31 200 ALA A N 1
ATOM 1503 C CA . ALA A 1 200 ? -30.804 -14.511 27.648 1.00 96.31 200 ALA A CA 1
ATOM 1504 C C . ALA A 1 200 ? -30.569 -15.669 26.651 1.00 96.31 200 ALA A C 1
ATOM 1506 O O . ALA A 1 200 ? -31.067 -15.586 25.518 1.00 96.31 200 ALA A O 1
ATOM 1507 N N . VAL A 1 201 ? -29.799 -16.700 27.010 1.00 97.12 201 VAL A N 1
ATOM 1508 C CA . VAL A 1 201 ? -29.353 -17.782 26.121 1.00 97.12 201 VAL A CA 1
ATOM 1509 C C . VAL A 1 201 ? -29.546 -19.147 26.798 1.00 97.12 201 VAL A C 1
ATOM 1511 O O . VAL A 1 201 ? -28.744 -19.504 27.657 1.00 97.12 201 VAL A O 1
ATOM 1514 N N . PRO A 1 202 ? -30.493 -19.981 26.309 1.00 97.44 202 PRO A N 1
ATOM 1515 C CA . PRO A 1 202 ? -30.873 -21.210 27.001 1.00 97.44 202 PRO A CA 1
ATOM 1516 C C . PRO A 1 202 ? -29.711 -22.170 27.241 1.00 97.44 202 PRO A C 1
ATOM 1518 O O . PRO A 1 202 ? -29.149 -22.722 26.286 1.00 97.44 202 PRO A O 1
ATOM 1521 N N . ASN A 1 203 ? -29.416 -22.456 28.506 1.00 96.69 203 ASN A N 1
ATOM 1522 C CA . ASN A 1 203 ? -28.285 -23.273 28.928 1.00 96.69 203 ASN A CA 1
ATOM 1523 C C . ASN A 1 203 ? -28.584 -24.090 30.203 1.00 96.69 203 ASN A C 1
ATOM 1525 O O . ASN A 1 203 ? -27.804 -24.111 31.144 1.00 96.69 203 ASN A O 1
ATOM 1529 N N . PHE A 1 204 ? -29.653 -24.889 30.183 1.00 95.50 204 PHE A N 1
ATOM 1530 C CA . PHE A 1 204 ? -30.127 -25.735 31.296 1.00 95.50 204 PHE A CA 1
ATOM 1531 C C . PHE A 1 204 ? -29.060 -26.483 32.137 1.00 95.50 204 PHE A C 1
ATOM 1533 O O . PHE A 1 204 ? -29.311 -26.820 33.296 1.00 95.50 204 PHE A O 1
ATOM 1540 N N . GLU A 1 205 ? -27.906 -26.839 31.559 1.00 96.62 205 GLU A N 1
ATOM 1541 C CA . GLU A 1 205 ? -26.819 -27.526 32.277 1.00 96.62 205 GLU A CA 1
ATOM 1542 C C . GLU A 1 205 ? -25.933 -26.581 33.113 1.00 96.62 205 GLU A C 1
ATOM 1544 O O . GLU A 1 205 ? -25.247 -27.075 34.010 1.00 96.62 205 GLU A O 1
ATOM 1549 N N . GLN A 1 206 ? -26.015 -25.264 32.877 1.00 96.88 206 GLN A N 1
ATOM 1550 C CA . GLN A 1 206 ? -25.302 -24.186 33.573 1.00 96.88 206 GLN A CA 1
ATOM 1551 C C . GLN A 1 206 ? -23.797 -24.485 33.665 1.00 96.88 206 GLN A C 1
ATOM 1553 O O . GLN A 1 206 ? -23.190 -24.401 34.735 1.00 96.88 206 GLN A O 1
ATOM 1558 N N . GLU A 1 207 ? -23.215 -24.941 32.547 1.00 97.94 207 GLU A N 1
ATOM 1559 C CA . GLU A 1 207 ? -21.768 -25.132 32.425 1.00 97.94 207 GLU A CA 1
ATOM 1560 C C . GLU A 1 207 ? -21.078 -23.758 32.455 1.00 97.94 207 GLU A C 1
ATOM 1562 O O . GLU A 1 207 ? -21.610 -22.784 31.927 1.00 97.94 207 GLU A O 1
ATOM 1567 N N . ASP A 1 208 ? -19.955 -23.700 33.162 1.00 97.38 208 ASP A N 1
ATOM 1568 C CA . ASP A 1 208 ? -19.123 -22.518 33.412 1.00 97.38 208 ASP A CA 1
ATOM 1569 C C . ASP A 1 208 ? -17.694 -23.061 33.576 1.00 97.38 208 ASP A C 1
ATOM 1571 O O . ASP A 1 208 ? -17.319 -23.618 34.623 1.00 97.38 208 ASP A O 1
ATOM 1575 N N . GLY A 1 209 ? -16.976 -23.113 32.458 1.00 96.88 209 GLY A N 1
ATOM 1576 C CA . GLY A 1 209 ? -15.722 -23.836 32.290 1.00 96.88 209 GLY A CA 1
ATOM 1577 C C . GLY A 1 209 ? -14.557 -23.208 33.044 1.00 96.88 209 GLY A C 1
ATOM 1578 O O . GLY A 1 209 ? -13.685 -23.936 33.547 1.00 96.88 209 GLY A O 1
ATOM 1579 N N . ASP A 1 210 ? -14.551 -21.885 33.158 1.00 97.31 210 ASP A N 1
ATOM 1580 C CA . ASP A 1 210 ? -13.477 -21.094 33.752 1.00 97.31 210 ASP A CA 1
ATOM 1581 C C . ASP A 1 210 ? -13.837 -20.461 35.108 1.00 97.31 210 ASP A C 1
ATOM 1583 O O . ASP A 1 210 ? -12.930 -20.207 35.912 1.00 97.31 210 ASP A O 1
ATOM 1587 N N . GLY A 1 211 ? -15.123 -20.372 35.448 1.00 97.12 211 GLY A N 1
ATOM 1588 C CA . GLY A 1 211 ? -15.630 -19.942 36.743 1.00 97.12 211 GLY A CA 1
ATOM 1589 C C . GLY A 1 211 ? -15.844 -18.436 36.872 1.00 97.12 211 GLY A C 1
ATOM 1590 O O . GLY A 1 211 ? -15.742 -17.937 38.004 1.00 97.12 211 GLY A O 1
ATOM 1591 N N . ASP A 1 212 ? -16.098 -17.719 35.778 1.00 97.31 212 ASP A N 1
ATOM 1592 C CA . ASP A 1 212 ? -16.272 -16.259 35.770 1.00 97.31 212 ASP A CA 1
ATOM 1593 C C . ASP A 1 212 ? -17.705 -15.781 36.056 1.00 97.31 212 ASP A C 1
ATOM 1595 O O . ASP A 1 212 ? -17.935 -14.597 36.317 1.00 97.31 212 ASP A O 1
ATOM 1599 N N . SER A 1 213 ? -18.642 -16.723 36.204 1.00 95.88 213 SER A N 1
ATOM 1600 C CA . SER A 1 213 ? -20.085 -16.512 36.413 1.00 95.88 213 SER A CA 1
ATOM 1601 C C . SER A 1 213 ? -20.900 -16.198 35.153 1.00 95.88 213 SER A C 1
ATOM 1603 O O . SER A 1 213 ? -22.092 -15.907 35.289 1.00 95.88 213 SER A O 1
ATOM 1605 N N . VAL A 1 214 ? -20.305 -16.289 33.967 1.00 98.00 214 VAL A N 1
ATOM 1606 C CA . VAL A 1 214 ? -20.966 -16.330 32.661 1.00 98.00 214 VAL A CA 1
ATOM 1607 C C . VAL A 1 214 ? -20.962 -17.788 32.193 1.00 98.00 214 VAL A C 1
ATOM 1609 O O . VAL A 1 214 ? -20.015 -18.531 32.409 1.00 98.00 214 VAL A O 1
ATOM 1612 N N . GLY A 1 215 ? -22.079 -18.280 31.662 1.00 97.88 215 GLY A N 1
ATOM 1613 C CA . GLY A 1 215 ? -22.150 -19.679 31.237 1.00 97.88 215 GLY A CA 1
ATOM 1614 C C . GLY A 1 215 ? -21.525 -19.909 29.862 1.00 97.88 215 GLY A C 1
ATOM 1615 O O . GLY A 1 215 ? -21.715 -19.098 28.961 1.00 97.88 215 GLY A O 1
ATOM 1616 N N . ASP A 1 216 ? -20.936 -21.088 29.637 1.00 98.12 216 ASP A N 1
ATOM 1617 C CA . ASP A 1 216 ? -20.275 -21.483 28.373 1.00 98.12 216 ASP A CA 1
ATOM 1618 C C . ASP A 1 216 ? -21.144 -21.263 27.112 1.00 98.12 216 ASP A C 1
ATOM 1620 O O . ASP A 1 216 ? -20.649 -21.198 25.989 1.00 98.12 216 ASP A O 1
ATOM 1624 N N . ALA A 1 217 ? -22.471 -21.222 27.270 1.00 97.38 217 ALA A N 1
ATOM 1625 C CA . ALA A 1 217 ? -23.424 -21.028 26.179 1.00 97.38 217 ALA A CA 1
ATOM 1626 C C . ALA A 1 217 ? -23.532 -19.575 25.689 1.00 97.38 217 ALA A C 1
ATOM 1628 O O . ALA A 1 217 ? -23.974 -19.353 24.559 1.00 97.38 217 ALA A O 1
ATOM 1629 N N . CYS A 1 218 ? -23.193 -18.610 26.541 1.00 97.44 218 CYS A N 1
ATOM 1630 C CA . CYS A 1 218 ? -23.244 -17.176 26.267 1.00 97.44 218 CYS A CA 1
ATOM 1631 C C . CYS A 1 218 ? -21.913 -16.466 26.532 1.00 97.44 218 CYS A C 1
ATOM 1633 O O . CYS A 1 218 ? -21.861 -15.249 26.385 1.00 97.44 218 CYS A O 1
ATOM 1635 N N . ASP A 1 219 ? -20.885 -17.222 26.905 1.00 98.31 219 ASP A N 1
ATOM 1636 C CA . ASP A 1 219 ? -19.538 -16.744 27.143 1.00 98.31 219 ASP A CA 1
ATOM 1637 C C . ASP A 1 219 ? -18.753 -16.642 25.823 1.00 98.31 219 ASP A C 1
ATOM 1639 O O . ASP A 1 219 ? -18.641 -17.618 25.070 1.00 98.31 219 ASP A O 1
ATOM 1643 N N . ASN A 1 220 ? -18.228 -15.454 25.524 1.00 98.00 220 ASN A N 1
ATOM 1644 C CA . ASN A 1 220 ? -17.361 -15.208 24.369 1.00 98.00 220 ASN A CA 1
ATOM 1645 C C . ASN A 1 220 ? -15.903 -15.667 24.586 1.00 98.00 220 ASN A C 1
ATOM 1647 O O . ASN A 1 220 ? -15.123 -15.669 23.634 1.00 98.00 220 ASN A O 1
ATOM 1651 N N . CYS A 1 221 ? -15.551 -16.127 25.789 1.00 98.06 221 CYS A N 1
ATOM 1652 C CA . CYS A 1 221 ? -14.291 -16.779 26.133 1.00 98.06 221 CYS A CA 1
ATOM 1653 C C . CYS A 1 221 ? -14.452 -17.962 27.120 1.00 98.06 221 CYS A C 1
ATOM 1655 O O . CYS A 1 221 ? -13.812 -17.946 28.165 1.00 98.06 221 CYS A O 1
ATOM 1657 N N . PRO A 1 222 ? -15.094 -19.093 26.740 1.00 97.38 222 PRO A N 1
ATOM 1658 C CA . PRO A 1 222 ? -15.464 -20.211 27.646 1.00 97.38 222 PRO A CA 1
ATOM 1659 C C . PRO A 1 222 ? -14.346 -20.919 28.439 1.00 97.38 222 PRO A C 1
ATOM 1661 O O . PRO A 1 222 ? -14.573 -21.931 29.109 1.00 97.38 222 PRO A O 1
ATOM 1664 N N . LEU A 1 223 ? -13.089 -20.517 28.253 1.00 96.88 223 LEU A N 1
ATOM 1665 C CA . LEU A 1 223 ? -11.905 -21.090 28.890 1.00 96.88 223 LEU A CA 1
ATOM 1666 C C . LEU A 1 223 ? -11.045 -20.030 29.607 1.00 96.88 223 LEU A C 1
ATOM 1668 O O . LEU A 1 223 ? -9.973 -20.389 30.115 1.00 96.88 223 LEU A O 1
ATOM 1672 N N . HIS A 1 224 ? -11.454 -18.759 29.618 1.00 97.44 224 HIS A N 1
ATOM 1673 C CA . HIS A 1 224 ? -10.686 -17.612 30.096 1.00 97.44 224 HIS A CA 1
ATOM 1674 C C . HIS A 1 224 ? -11.571 -16.603 30.842 1.00 97.44 224 HIS A C 1
ATOM 1676 O O . HIS A 1 224 ? -12.150 -15.732 30.213 1.00 97.44 224 HIS A O 1
ATOM 1682 N N . ASP A 1 225 ? -11.507 -16.643 32.180 1.00 97.81 225 ASP A N 1
ATOM 1683 C CA . ASP A 1 225 ? -12.334 -15.812 33.069 1.00 97.81 225 ASP A CA 1
ATOM 1684 C C . ASP A 1 225 ? -12.384 -14.333 32.648 1.00 97.81 225 ASP A C 1
ATOM 1686 O O . ASP A 1 225 ? -11.379 -13.610 32.758 1.00 97.81 225 ASP A O 1
ATOM 1690 N N . ASN A 1 226 ? -13.552 -13.901 32.160 1.00 97.56 226 ASN A N 1
ATOM 1691 C CA . ASN A 1 226 ? -13.789 -12.579 31.597 1.00 97.56 226 ASN A CA 1
ATOM 1692 C C . ASN A 1 226 ? -15.226 -12.100 31.848 1.00 97.56 226 ASN A C 1
ATOM 1694 O O . ASN A 1 226 ? -15.937 -11.686 30.937 1.00 97.56 226 ASN A O 1
ATOM 1698 N N . ALA A 1 227 ? -15.616 -12.013 33.121 1.00 97.06 227 ALA A N 1
ATOM 1699 C CA . ALA A 1 227 ? -16.983 -11.665 33.527 1.00 97.06 227 ALA A CA 1
ATOM 1700 C C . ALA A 1 227 ? -17.556 -10.344 32.948 1.00 97.06 227 ALA A C 1
ATOM 1702 O O . ALA A 1 227 ? -18.756 -10.088 33.061 1.00 97.06 227 ALA A O 1
ATOM 1703 N N . SER A 1 228 ? -16.719 -9.453 32.398 1.00 97.19 228 SER A N 1
ATOM 1704 C CA . SER A 1 228 ? -17.171 -8.250 31.688 1.00 97.19 228 SER A CA 1
ATOM 1705 C C . SER A 1 228 ? -17.704 -8.527 30.282 1.00 97.19 228 SER A C 1
ATOM 1707 O O . SER A 1 228 ? -18.500 -7.720 29.801 1.00 97.19 228 SER A O 1
ATOM 1709 N N . GLN A 1 229 ? -17.312 -9.649 29.668 1.00 98.00 229 GLN A N 1
ATOM 1710 C CA . GLN A 1 229 ? -17.656 -10.053 28.303 1.00 98.00 229 GLN A CA 1
ATOM 1711 C C . GLN A 1 229 ? -17.334 -8.947 27.292 1.00 98.00 229 GLN A C 1
ATOM 1713 O O . GLN A 1 229 ? -18.097 -8.689 26.362 1.00 98.00 229 GLN A O 1
ATOM 1718 N N . ASP A 1 230 ? -16.219 -8.248 27.526 1.00 98.31 230 ASP A N 1
ATOM 1719 C CA . ASP A 1 230 ? -15.717 -7.244 26.595 1.00 98.31 230 ASP A CA 1
ATOM 1720 C C . ASP A 1 230 ? -15.300 -7.948 25.288 1.00 98.31 230 ASP A C 1
ATOM 1722 O O . ASP A 1 230 ? -14.721 -9.036 25.318 1.00 98.31 230 ASP A O 1
ATOM 1726 N N . ASP A 1 231 ? -15.678 -7.341 24.169 1.00 98.25 231 ASP A N 1
ATOM 1727 C CA . ASP A 1 231 ? -15.444 -7.775 22.787 1.00 98.25 231 ASP A CA 1
ATOM 1728 C C . ASP A 1 231 ? -15.314 -6.477 21.981 1.00 98.25 231 ASP A C 1
ATOM 1730 O O . ASP A 1 231 ? -16.310 -5.820 21.648 1.00 98.25 231 ASP A O 1
ATOM 1734 N N . SER A 1 232 ? -14.080 -5.994 21.874 1.00 98.19 232 SER A N 1
ATOM 1735 C CA . SER A 1 232 ? -13.762 -4.641 21.418 1.00 98.19 232 SER A CA 1
ATOM 1736 C C . SER A 1 232 ? -13.979 -4.452 19.915 1.00 98.19 232 SER A C 1
ATOM 1738 O O . SER A 1 232 ? -14.310 -3.334 19.490 1.00 98.19 232 SER A O 1
ATOM 1740 N N . ASP A 1 233 ? -13.858 -5.515 19.124 1.00 97.94 233 ASP A N 1
ATOM 1741 C CA . ASP A 1 233 ? -13.985 -5.497 17.666 1.00 97.94 233 ASP A CA 1
ATOM 1742 C C . ASP A 1 233 ? -15.292 -6.128 17.133 1.00 97.94 233 ASP A C 1
ATOM 1744 O O . ASP A 1 233 ? -15.612 -5.986 15.946 1.00 97.94 233 ASP A O 1
ATOM 1748 N N . GLU A 1 234 ? -16.111 -6.695 18.024 1.00 98.19 234 GLU A N 1
ATOM 1749 C CA . GLU A 1 234 ? -17.408 -7.326 17.758 1.00 98.19 234 GLU A CA 1
ATOM 1750 C C . GLU A 1 234 ? -17.316 -8.578 16.859 1.00 98.19 234 GLU A C 1
ATOM 1752 O O . GLU A 1 234 ? -18.236 -8.851 16.066 1.00 98.19 234 GLU A O 1
ATOM 1757 N N . ASP A 1 235 ? -16.231 -9.350 16.954 1.00 97.94 235 ASP A N 1
ATOM 1758 C CA . ASP A 1 235 ? -16.017 -10.564 16.157 1.00 97.94 235 ASP A CA 1
ATOM 1759 C C . ASP A 1 235 ? -16.594 -11.854 16.784 1.00 97.94 235 ASP A C 1
ATOM 1761 O O . ASP A 1 235 ? -16.732 -12.879 16.096 1.00 97.94 235 ASP A O 1
ATOM 1765 N N . GLY A 1 236 ? -17.018 -11.775 18.052 1.00 97.25 236 GLY A N 1
ATOM 1766 C CA . GLY A 1 236 ? -17.598 -12.865 18.833 1.00 97.25 236 GLY A CA 1
ATOM 1767 C C . GLY A 1 236 ? -16.615 -13.642 19.715 1.00 97.25 236 GLY A C 1
ATOM 1768 O O . GLY A 1 236 ? -17.052 -14.590 20.376 1.00 97.25 236 GLY A O 1
ATOM 1769 N N . VAL A 1 237 ? -15.337 -13.270 19.734 1.00 98.38 237 VAL A N 1
ATOM 1770 C CA . VAL A 1 237 ? -14.294 -13.737 20.653 1.00 98.38 237 VAL A CA 1
ATOM 1771 C C . VAL A 1 237 ? -14.018 -12.612 21.652 1.00 98.38 237 VAL A C 1
ATOM 1773 O O . VAL A 1 237 ? -13.862 -11.460 21.282 1.00 98.38 237 VAL A O 1
ATOM 1776 N N . GLY A 1 238 ? -14.019 -12.908 22.951 1.00 98.31 238 GLY A N 1
ATOM 1777 C CA . GLY A 1 238 ? -13.814 -11.857 23.951 1.00 98.31 238 GLY A CA 1
ATOM 1778 C C . GLY A 1 238 ? -12.360 -11.395 24.068 1.00 98.31 238 GLY A C 1
ATOM 1779 O O . GLY A 1 238 ? -11.432 -12.193 23.929 1.00 98.31 238 GLY A O 1
ATOM 1780 N N . ASP A 1 239 ? -12.156 -10.145 24.496 1.00 98.44 239 ASP A N 1
ATOM 1781 C CA . ASP A 1 239 ? -10.835 -9.506 24.662 1.00 98.44 239 ASP A CA 1
ATOM 1782 C C . ASP A 1 239 ? -9.842 -10.337 25.511 1.00 98.44 239 ASP A C 1
ATOM 1784 O O . ASP A 1 239 ? -8.626 -10.165 25.443 1.00 98.44 239 ASP A O 1
ATOM 1788 N N . ALA A 1 240 ? -10.346 -11.215 26.386 1.00 97.62 240 ALA A N 1
ATOM 1789 C CA . ALA A 1 240 ? -9.535 -12.044 27.278 1.00 97.62 240 ALA A CA 1
ATOM 1790 C C . ALA A 1 240 ? -8.903 -13.272 26.603 1.00 97.62 240 ALA A C 1
ATOM 1792 O O . ALA A 1 240 ? -7.931 -13.830 27.133 1.00 97.62 240 ALA A O 1
ATOM 1793 N N . CYS A 1 241 ? -9.473 -13.718 25.486 1.00 97.56 241 CYS A N 1
ATOM 1794 C CA . CYS A 1 241 ? -9.028 -14.880 24.726 1.00 97.56 241 CYS A CA 1
ATOM 1795 C C . CYS A 1 241 ? -8.768 -14.576 23.246 1.00 97.56 241 CYS A C 1
ATOM 1797 O O . CYS A 1 241 ? -8.317 -15.476 22.539 1.00 97.56 241 CYS A O 1
ATOM 1799 N N . ASP A 1 242 ? -9.003 -13.338 22.822 1.00 98.38 242 ASP A N 1
ATOM 1800 C CA . ASP A 1 242 ? -8.730 -12.839 21.486 1.00 98.38 242 ASP A CA 1
ATOM 1801 C C . ASP A 1 242 ? -7.239 -12.492 21.297 1.00 98.38 242 ASP A C 1
ATOM 1803 O O . ASP A 1 242 ? -6.644 -11.726 22.064 1.00 98.38 242 ASP A O 1
ATOM 1807 N N . ASN A 1 243 ? -6.612 -13.080 20.278 1.00 97.69 243 ASN A N 1
ATOM 1808 C CA . ASN A 1 243 ? -5.240 -12.781 19.871 1.00 97.69 243 ASN A CA 1
ATOM 1809 C C . ASN A 1 243 ? -5.113 -11.538 18.964 1.00 97.69 243 ASN A C 1
ATOM 1811 O O . ASN A 1 243 ? -3.986 -11.162 18.643 1.00 97.69 243 ASN A O 1
ATOM 1815 N N . CYS A 1 244 ? -6.224 -10.881 18.616 1.00 98.00 244 CYS A N 1
ATOM 1816 C CA . CYS A 1 244 ? -6.314 -9.618 17.884 1.00 98.00 244 CYS A CA 1
ATOM 1817 C C . CYS A 1 244 ? -7.466 -8.719 18.370 1.00 98.00 244 CYS A C 1
ATOM 1819 O O . CYS A 1 244 ? -8.271 -8.272 17.573 1.00 98.00 244 CYS A O 1
ATOM 1821 N N . VAL A 1 245 ? -7.443 -8.334 19.650 1.00 98.06 245 VAL A N 1
ATOM 1822 C CA . VAL A 1 245 ? -8.475 -7.532 20.360 1.00 98.06 245 VAL A CA 1
ATOM 1823 C C . VAL A 1 245 ? -9.112 -6.354 19.588 1.00 98.06 245 VAL A C 1
ATOM 1825 O O . VAL A 1 245 ? -10.235 -5.956 19.885 1.00 98.06 245 VAL A O 1
ATOM 1828 N N . ASP A 1 246 ? -8.390 -5.723 18.659 1.00 97.56 246 ASP A N 1
ATOM 1829 C CA . ASP A 1 246 ? -8.870 -4.556 17.908 1.00 97.56 246 ASP A CA 1
ATOM 1830 C C . ASP A 1 246 ? -9.248 -4.871 16.433 1.00 97.56 246 ASP A C 1
ATOM 1832 O O . ASP A 1 246 ? -9.739 -3.974 15.735 1.00 97.56 246 ASP A O 1
ATOM 1836 N N . ASP A 1 247 ? -9.029 -6.100 15.943 1.00 97.88 247 ASP A N 1
ATOM 1837 C CA . ASP A 1 247 ? -9.133 -6.503 14.533 1.00 97.88 247 ASP A CA 1
ATOM 1838 C C . ASP A 1 247 ? -9.829 -7.866 14.339 1.00 97.88 247 ASP A C 1
ATOM 1840 O O . ASP A 1 247 ? -9.237 -8.924 14.540 1.00 97.88 247 ASP A O 1
ATOM 1844 N N . THR A 1 248 ? -11.037 -7.827 13.760 1.00 98.31 248 THR A N 1
ATOM 1845 C CA . THR A 1 248 ? -11.931 -8.994 13.660 1.00 98.31 248 THR A CA 1
ATOM 1846 C C . THR A 1 248 ? -11.278 -10.241 13.068 1.00 98.31 248 THR A C 1
ATOM 1848 O O . THR A 1 248 ? -10.892 -10.240 11.888 1.00 98.31 248 THR A O 1
ATOM 1851 N N . ASN A 1 249 ? -11.270 -11.345 13.815 1.00 97.75 249 ASN A N 1
ATOM 1852 C CA . ASN A 1 249 ? -10.631 -12.594 13.419 1.00 97.75 249 ASN A CA 1
ATOM 1853 C C . ASN A 1 249 ? -11.227 -13.841 14.110 1.00 97.75 249 ASN A C 1
ATOM 1855 O O . ASN A 1 249 ? -10.498 -14.678 14.632 1.00 97.75 249 ASN A O 1
ATOM 1859 N N . THR A 1 250 ? -12.537 -14.067 13.978 1.00 97.50 250 THR A N 1
ATOM 1860 C CA . THR A 1 250 ? -13.306 -15.109 14.700 1.00 97.50 250 THR A CA 1
ATOM 1861 C C . THR A 1 250 ? -12.691 -16.527 14.731 1.00 97.50 250 THR A C 1
ATOM 1863 O O . THR A 1 250 ? -12.982 -17.319 15.625 1.00 97.50 250 THR A O 1
ATOM 1866 N N . GLU A 1 251 ? -11.879 -16.905 13.738 1.00 97.88 251 GLU A N 1
ATOM 1867 C CA . GLU A 1 251 ? -11.215 -18.221 13.674 1.00 97.88 251 GLU A CA 1
ATOM 1868 C C . GLU A 1 251 ? -9.889 -18.292 14.464 1.00 97.88 251 GLU A C 1
ATOM 1870 O O . GLU A 1 251 ? -9.334 -19.384 14.611 1.00 97.88 251 GLU A O 1
ATOM 1875 N N . GLN A 1 252 ? -9.400 -17.159 14.980 1.00 97.69 252 GLN A N 1
ATOM 1876 C CA . GLN A 1 252 ? -8.204 -17.009 15.817 1.00 97.69 252 GLN A CA 1
ATOM 1877 C C . GLN A 1 252 ? -6.969 -17.679 15.191 1.00 97.69 252 GLN A C 1
ATOM 1879 O O . GLN A 1 252 ? -6.195 -18.373 15.859 1.00 97.69 252 GLN A O 1
ATOM 1884 N N . GLU A 1 253 ? -6.811 -17.525 13.869 1.00 98.31 253 GLU A N 1
ATOM 1885 C CA . GLU A 1 253 ? -5.642 -18.029 13.147 1.00 98.31 253 GLU A CA 1
ATOM 1886 C C . GLU A 1 253 ? -4.380 -17.299 13.635 1.00 98.31 253 GLU A C 1
ATOM 1888 O O . GLU A 1 253 ? -4.386 -16.090 13.857 1.00 98.31 253 GLU A O 1
ATOM 1893 N N . ASN A 1 254 ? -3.323 -18.071 13.865 1.00 97.75 254 ASN A N 1
ATOM 1894 C CA . ASN A 1 254 ? -1.997 -17.608 14.257 1.00 97.75 254 ASN A CA 1
ATOM 1895 C C . ASN A 1 254 ? -1.002 -18.629 13.679 1.00 97.75 254 ASN A C 1
ATOM 1897 O O . ASN A 1 254 ? -0.879 -19.766 14.163 1.00 97.75 254 ASN A O 1
ATOM 1901 N N . SER A 1 255 ? -0.421 -18.273 12.542 1.00 98.12 255 SER A N 1
ATOM 1902 C CA . SER A 1 255 ? 0.284 -19.171 11.635 1.00 98.12 255 SER A CA 1
ATOM 1903 C C . SER A 1 255 ? 1.729 -19.437 12.064 1.00 98.12 255 SER A C 1
ATOM 1905 O O . SER A 1 255 ? 2.262 -20.516 11.764 1.00 98.12 255 SER A O 1
ATOM 1907 N N . ASP A 1 256 ? 2.348 -18.528 12.811 1.00 97.31 256 ASP A N 1
ATOM 1908 C CA . ASP A 1 256 ? 3.723 -18.631 13.307 1.00 97.31 256 ASP A CA 1
ATOM 1909 C C . ASP A 1 256 ? 3.831 -18.975 14.810 1.00 97.31 256 ASP A C 1
ATOM 1911 O O . ASP A 1 256 ? 4.883 -19.435 15.272 1.00 97.31 256 ASP A O 1
ATOM 1915 N N . ALA A 1 257 ? 2.703 -18.923 15.520 1.00 96.38 257 ALA A N 1
ATOM 1916 C CA . ALA A 1 257 ? 2.532 -19.161 16.949 1.00 96.38 257 ALA A CA 1
ATOM 1917 C C . ALA A 1 257 ? 3.201 -18.119 17.864 1.00 96.38 257 ALA A C 1
ATOM 1919 O O . ALA A 1 257 ? 3.620 -18.490 18.974 1.00 96.38 257 ALA A O 1
ATOM 1920 N N . ASP A 1 258 ? 3.292 -16.862 17.426 1.00 95.75 258 ASP A N 1
ATOM 1921 C CA . ASP A 1 258 ? 3.670 -15.721 18.265 1.00 95.75 258 ASP A CA 1
ATOM 1922 C C . ASP A 1 258 ? 2.481 -15.231 19.134 1.00 95.75 258 ASP A C 1
ATOM 1924 O O . ASP A 1 258 ? 1.524 -15.986 19.362 1.00 95.75 258 ASP A O 1
ATOM 1928 N N . SER A 1 259 ? 2.559 -14.051 19.755 1.00 95.31 259 SER A N 1
ATOM 1929 C CA . SER A 1 259 ? 1.496 -13.542 20.633 1.00 95.31 259 SER A CA 1
ATOM 1930 C C . SER A 1 259 ? 0.335 -12.831 19.930 1.00 95.31 259 SER A C 1
ATOM 1932 O O . SER A 1 259 ? -0.671 -12.580 20.602 1.00 95.31 259 SER A O 1
ATOM 1934 N N . LEU A 1 260 ? 0.437 -12.545 18.632 1.00 97.62 260 LEU A N 1
ATOM 1935 C CA . LEU A 1 260 ? -0.581 -11.883 17.818 1.00 97.62 260 LEU A CA 1
ATOM 1936 C C . LEU A 1 260 ? -1.265 -12.885 16.874 1.00 97.62 260 LEU A C 1
ATOM 1938 O O . LEU A 1 260 ? -0.746 -13.952 16.570 1.00 97.62 260 LEU A O 1
ATOM 1942 N N . GLY A 1 261 ? -2.506 -12.617 16.478 1.00 98.06 261 GLY A N 1
ATOM 1943 C CA . GLY A 1 261 ? -3.173 -13.389 15.425 1.00 98.06 261 GLY A CA 1
ATOM 1944 C C . GLY A 1 261 ? -2.826 -12.874 14.029 1.00 98.06 261 GLY A C 1
ATOM 1945 O O . GLY A 1 261 ? -2.506 -11.701 13.857 1.00 98.06 261 GLY A O 1
ATOM 1946 N N . ASP A 1 262 ? -3.022 -13.711 13.006 1.00 98.31 262 ASP A N 1
ATOM 1947 C CA . ASP A 1 262 ? -2.715 -13.389 11.598 1.00 98.31 262 ASP A CA 1
ATOM 1948 C C . ASP A 1 262 ? -3.401 -12.096 11.104 1.00 98.31 262 ASP A C 1
ATOM 1950 O O . ASP A 1 262 ? -2.978 -11.501 10.116 1.00 98.31 262 ASP A O 1
ATOM 1954 N N . ALA A 1 263 ? -4.498 -11.677 11.745 1.00 97.62 263 ALA A N 1
ATOM 1955 C CA . ALA A 1 263 ? -5.266 -10.492 11.366 1.00 97.62 263 ALA A CA 1
ATOM 1956 C C . ALA A 1 263 ? -4.628 -9.163 11.800 1.00 97.62 263 ALA A C 1
ATOM 1958 O O . ALA A 1 263 ? -4.859 -8.149 11.142 1.00 97.62 263 ALA A O 1
ATOM 1959 N N . CYS A 1 264 ? -3.848 -9.176 12.880 1.00 97.44 264 CYS A N 1
ATOM 1960 C CA . CYS A 1 264 ? -3.228 -7.998 13.490 1.00 97.44 264 CYS A CA 1
ATOM 1961 C C . CYS A 1 264 ? -1.695 -8.101 13.562 1.00 97.44 264 CYS A C 1
ATOM 1963 O O . CYS A 1 264 ? -1.040 -7.212 14.107 1.00 97.44 264 CYS A O 1
ATOM 1965 N N . ASP A 1 265 ? -1.136 -9.176 13.016 1.00 98.25 265 ASP A N 1
ATOM 1966 C CA . ASP A 1 265 ? 0.291 -9.418 12.893 1.00 98.25 265 ASP A CA 1
ATOM 1967 C C . ASP A 1 265 ? 0.818 -8.866 11.556 1.00 98.25 265 ASP A C 1
ATOM 1969 O O . ASP A 1 265 ? 0.315 -9.194 10.477 1.00 98.25 265 ASP A O 1
ATOM 1973 N N . ASN A 1 266 ? 1.840 -8.011 11.615 1.00 97.75 266 ASN A N 1
ATOM 1974 C CA . ASN A 1 266 ? 2.496 -7.462 10.431 1.00 97.75 266 ASN A CA 1
ATOM 1975 C C . ASN A 1 266 ? 3.494 -8.434 9.761 1.00 97.75 266 ASN A C 1
ATOM 1977 O O . ASN A 1 266 ? 3.957 -8.144 8.658 1.00 97.75 266 ASN A O 1
ATOM 1981 N N . CYS A 1 267 ? 3.783 -9.592 10.365 1.00 98.00 267 CYS A N 1
ATOM 1982 C CA . CYS A 1 267 ? 4.467 -10.735 9.756 1.00 98.00 267 CYS A CA 1
ATOM 1983 C C . CYS A 1 267 ? 3.819 -12.091 10.116 1.00 98.00 267 CYS A C 1
ATOM 1985 O O . CYS A 1 267 ? 4.494 -12.935 10.699 1.00 98.00 267 CYS A O 1
ATOM 1987 N N . PRO A 1 268 ? 2.612 -12.411 9.597 1.00 97.56 268 PRO A N 1
ATOM 1988 C CA . PRO A 1 268 ? 1.810 -13.587 9.995 1.00 97.56 268 PRO A CA 1
ATOM 1989 C C . PRO A 1 268 ? 2.488 -14.966 9.919 1.00 97.56 268 PRO A C 1
ATOM 1991 O O . PRO A 1 268 ? 1.939 -15.977 10.346 1.00 97.56 268 PRO A O 1
ATOM 1994 N N . PHE A 1 269 ? 3.639 -15.073 9.260 1.00 97.38 269 PHE A N 1
ATOM 1995 C CA . PHE A 1 269 ? 4.338 -16.336 9.036 1.00 97.38 269 PHE A CA 1
ATOM 1996 C C . PHE A 1 269 ? 5.712 -16.406 9.712 1.00 97.38 269 PHE A C 1
ATOM 1998 O O . PHE A 1 269 ? 6.373 -17.446 9.596 1.00 97.38 269 PHE A O 1
ATOM 2005 N N . ASP A 1 270 ? 6.137 -15.351 10.410 1.00 97.50 270 ASP A N 1
ATOM 2006 C CA . ASP A 1 270 ? 7.466 -15.221 10.995 1.00 97.50 270 ASP A CA 1
ATOM 2007 C C . ASP A 1 270 ? 7.419 -14.527 12.371 1.00 97.50 270 ASP A C 1
ATOM 2009 O O . ASP A 1 270 ? 7.369 -13.306 12.433 1.00 97.50 270 ASP A O 1
ATOM 2013 N N . ASP A 1 271 ? 7.604 -15.320 13.440 1.00 97.50 271 ASP A N 1
ATOM 2014 C CA . ASP A 1 271 ? 7.559 -14.883 14.852 1.00 97.50 271 ASP A CA 1
ATOM 2015 C C . ASP A 1 271 ? 8.335 -13.579 15.095 1.00 97.50 271 ASP A C 1
ATOM 2017 O O . ASP A 1 271 ? 9.582 -13.553 15.091 1.00 97.50 271 ASP A O 1
ATOM 2021 N N . ASN A 1 272 ? 7.583 -12.499 15.321 1.00 96.56 272 ASN A N 1
ATOM 2022 C CA . ASN A 1 272 ? 8.098 -11.145 15.442 1.00 96.56 272 ASN A CA 1
ATOM 2023 C C . ASN A 1 272 ? 7.389 -10.335 16.540 1.00 96.56 272 ASN A C 1
ATOM 2025 O O . ASN A 1 272 ? 7.037 -9.182 16.330 1.00 96.56 272 ASN A O 1
ATOM 2029 N N . GLU A 1 273 ? 7.355 -10.845 17.773 1.00 95.31 273 GLU A N 1
ATOM 2030 C CA . GLU A 1 273 ? 6.687 -10.231 18.948 1.00 95.31 273 GLU A CA 1
ATOM 2031 C C . GLU A 1 273 ? 6.887 -8.721 19.201 1.00 95.31 273 GLU A C 1
ATOM 2033 O O . GLU A 1 273 ? 6.189 -8.107 20.011 1.00 95.31 273 GLU A O 1
ATOM 2038 N N . ALA A 1 274 ? 7.918 -8.113 18.615 1.00 96.06 274 ALA A N 1
ATOM 2039 C CA . ALA A 1 274 ? 8.162 -6.680 18.708 1.00 96.06 274 ALA A CA 1
ATOM 2040 C C . ALA A 1 274 ? 7.350 -5.842 17.702 1.00 96.06 274 ALA A C 1
ATOM 2042 O O . ALA A 1 274 ? 7.279 -4.628 17.907 1.00 96.06 274 ALA A O 1
ATOM 2043 N N . GLN A 1 275 ? 6.774 -6.467 16.665 1.00 97.38 275 GLN A N 1
ATOM 2044 C CA . GLN A 1 275 ? 5.998 -5.854 15.582 1.00 97.38 275 GLN A CA 1
ATOM 2045 C C . GLN A 1 275 ? 6.710 -4.602 15.039 1.00 97.38 275 GLN A C 1
ATOM 2047 O O . GLN A 1 275 ? 6.142 -3.513 14.945 1.00 97.38 275 GLN A O 1
ATOM 2052 N N . GLU A 1 276 ? 8.023 -4.727 14.796 1.00 98.25 276 GLU A N 1
ATOM 2053 C CA . GLU A 1 276 ? 8.828 -3.641 14.230 1.00 98.25 276 GLU A CA 1
ATOM 2054 C C . GLU A 1 276 ? 8.407 -3.431 12.767 1.00 98.25 276 GLU A C 1
ATOM 2056 O O . GLU A 1 276 ? 8.246 -4.401 12.036 1.00 98.25 276 GLU A O 1
ATOM 2061 N N . ASP A 1 277 ? 8.178 -2.176 12.388 1.00 98.12 277 ASP A N 1
ATOM 2062 C CA . ASP A 1 277 ? 7.779 -1.725 11.047 1.00 98.12 277 ASP A CA 1
ATOM 2063 C C . ASP A 1 277 ? 8.366 -0.313 10.868 1.00 98.12 277 ASP A C 1
ATOM 2065 O O . ASP A 1 277 ? 7.871 0.690 11.413 1.00 98.12 277 ASP A O 1
ATOM 2069 N N . ALA A 1 278 ? 9.546 -0.250 10.258 1.00 98.19 278 ALA A N 1
ATOM 2070 C CA . ALA A 1 278 ? 10.390 0.933 10.229 1.00 98.19 278 ALA A CA 1
ATOM 2071 C C . ALA A 1 278 ? 9.865 2.013 9.274 1.00 98.19 278 ALA A C 1
ATOM 2073 O O . ALA A 1 278 ? 10.038 3.211 9.563 1.00 98.19 278 ALA A O 1
ATOM 2074 N N . ASP A 1 279 ? 9.201 1.626 8.187 1.00 98.00 279 ASP A N 1
ATOM 2075 C CA . ASP A 1 279 ? 8.684 2.535 7.164 1.00 98.00 279 ASP A CA 1
ATOM 2076 C C . ASP A 1 279 ? 7.158 2.754 7.204 1.00 98.00 279 ASP A C 1
ATOM 2078 O O . ASP A 1 279 ? 6.675 3.726 6.606 1.00 98.00 279 ASP A O 1
ATOM 2082 N N . GLN A 1 280 ? 6.447 1.997 8.044 1.00 98.12 280 GLN A N 1
ATOM 2083 C CA . GLN A 1 280 ? 5.013 2.100 8.338 1.00 98.12 280 GLN A CA 1
ATOM 2084 C C . GLN A 1 280 ? 4.121 1.767 7.146 1.00 98.12 280 GLN A C 1
ATOM 2086 O O . GLN A 1 280 ? 3.118 2.458 6.906 1.00 98.12 280 GLN A O 1
ATOM 2091 N N . ASP A 1 281 ? 4.484 0.741 6.388 1.00 97.94 281 ASP A N 1
ATOM 2092 C CA . ASP A 1 281 ? 3.705 0.261 5.253 1.00 97.94 281 ASP A CA 1
ATOM 2093 C C . ASP A 1 281 ? 2.714 -0.867 5.615 1.00 97.94 281 ASP A C 1
ATOM 2095 O O . ASP A 1 281 ? 1.776 -1.126 4.852 1.00 97.94 281 ASP A O 1
ATOM 2099 N N . GLY A 1 282 ? 2.835 -1.430 6.823 1.00 97.06 282 GLY A N 1
ATOM 2100 C CA . GLY A 1 282 ? 1.996 -2.509 7.342 1.00 97.06 282 GLY A CA 1
ATOM 2101 C C . GLY A 1 282 ? 2.605 -3.908 7.222 1.00 97.06 282 GLY A C 1
ATOM 2102 O O . GLY A 1 282 ? 1.958 -4.863 7.650 1.00 97.06 282 GLY A O 1
ATOM 2103 N N . VAL A 1 283 ? 3.813 -4.038 6.676 1.00 98.31 283 VAL A N 1
ATOM 2104 C CA . VAL A 1 283 ? 4.624 -5.258 6.656 1.00 98.31 283 VAL A CA 1
ATOM 2105 C C . VAL A 1 283 ? 5.750 -5.099 7.676 1.00 98.31 283 VAL A C 1
ATOM 2107 O O . VAL A 1 283 ? 6.393 -4.060 7.763 1.00 98.31 283 VAL A O 1
ATOM 2110 N N . GLY A 1 284 ? 5.973 -6.104 8.519 1.00 98.06 284 GLY A N 1
ATOM 2111 C CA . GLY A 1 284 ? 6.987 -6.001 9.566 1.00 98.06 284 GLY A CA 1
ATOM 2112 C C . GLY A 1 284 ? 8.415 -6.150 9.040 1.00 98.06 284 GLY A C 1
ATOM 2113 O O . GLY A 1 284 ? 8.677 -6.944 8.139 1.00 98.06 284 GLY A O 1
ATOM 2114 N N . ASP A 1 285 ? 9.375 -5.498 9.703 1.00 98.06 285 ASP A N 1
ATOM 2115 C CA . ASP A 1 285 ? 10.811 -5.483 9.358 1.00 98.06 285 ASP A CA 1
ATOM 2116 C C . ASP A 1 285 ? 11.409 -6.888 9.132 1.00 98.06 285 ASP A C 1
ATOM 2118 O O . ASP A 1 285 ? 12.434 -7.044 8.464 1.00 98.06 285 ASP A O 1
ATOM 2122 N N . LEU A 1 286 ? 10.831 -7.922 9.758 1.00 97.50 286 LEU A N 1
ATOM 2123 C CA . LEU A 1 286 ? 11.306 -9.301 9.652 1.00 97.50 286 LEU A CA 1
ATOM 2124 C C . LEU A 1 286 ? 10.940 -9.961 8.314 1.00 97.50 286 LEU A C 1
ATOM 2126 O O . LEU A 1 286 ? 11.721 -10.779 7.820 1.00 97.50 286 LEU A O 1
ATOM 2130 N N . CYS A 1 287 ? 9.777 -9.621 7.761 1.00 97.06 287 CYS A N 1
ATOM 2131 C CA . CYS A 1 287 ? 9.214 -10.194 6.540 1.00 97.06 287 CYS A CA 1
ATOM 2132 C C . CYS A 1 287 ? 9.142 -9.188 5.378 1.00 97.06 287 CYS A C 1
ATOM 2134 O O . CYS A 1 287 ? 8.746 -9.571 4.279 1.00 97.06 287 CYS A O 1
ATOM 2136 N N . ASP A 1 288 ? 9.565 -7.946 5.609 1.00 98.00 288 ASP A N 1
ATOM 2137 C CA . ASP A 1 288 ? 9.634 -6.885 4.615 1.00 98.00 288 ASP A CA 1
ATOM 2138 C C . ASP A 1 288 ? 10.895 -7.004 3.735 1.00 98.00 288 ASP A C 1
ATOM 2140 O O . ASP A 1 288 ? 12.041 -6.981 4.204 1.00 98.00 288 ASP A O 1
ATOM 2144 N N . ASN A 1 289 ? 10.692 -7.127 2.423 1.00 97.38 289 ASN A N 1
ATOM 2145 C CA . ASN A 1 289 ? 11.758 -7.159 1.427 1.00 97.38 289 ASN A CA 1
ATOM 2146 C C . ASN A 1 289 ? 12.381 -5.772 1.152 1.00 97.38 289 ASN A C 1
ATOM 2148 O O . ASN A 1 289 ? 13.399 -5.701 0.456 1.00 97.38 289 ASN A O 1
ATOM 2152 N N . CYS A 1 290 ? 11.834 -4.705 1.742 1.00 97.81 290 CYS A N 1
ATOM 2153 C CA . CYS A 1 290 ? 12.265 -3.319 1.616 1.00 97.81 290 CYS A CA 1
ATOM 2154 C C . CYS A 1 290 ? 12.151 -2.478 2.903 1.00 97.81 290 CYS A C 1
ATOM 2156 O O . CYS A 1 290 ? 11.895 -1.292 2.793 1.00 97.81 290 CYS A O 1
ATOM 2158 N N . VAL A 1 291 ? 12.543 -3.018 4.066 1.00 97.75 291 VAL A N 1
ATOM 2159 C CA . VAL A 1 291 ? 12.549 -2.430 5.442 1.00 97.75 291 VAL A CA 1
ATOM 2160 C C . VAL A 1 291 ? 12.528 -0.891 5.619 1.00 97.75 291 VAL A C 1
ATOM 2162 O O . VAL A 1 291 ? 11.987 -0.379 6.592 1.00 97.75 291 VAL A O 1
ATOM 2165 N N . ASP A 1 292 ? 13.212 -0.118 4.771 1.00 97.75 292 ASP A N 1
ATOM 2166 C CA . ASP A 1 292 ? 13.287 1.348 4.877 1.00 97.75 292 ASP A CA 1
ATOM 2167 C C . ASP A 1 292 ? 12.419 2.099 3.823 1.00 97.75 292 ASP A C 1
ATOM 2169 O O . ASP A 1 292 ? 12.515 3.332 3.724 1.00 97.75 292 ASP A O 1
ATOM 2173 N N . THR A 1 293 ? 11.648 1.408 2.973 1.00 97.75 293 THR A N 1
ATOM 2174 C CA . THR A 1 293 ? 10.915 1.944 1.807 1.00 97.75 293 THR A CA 1
ATOM 2175 C C . THR A 1 293 ? 9.565 1.256 1.568 1.00 97.75 293 THR A C 1
ATOM 2177 O O . THR A 1 293 ? 9.496 0.237 0.894 1.00 97.75 293 THR A O 1
ATOM 2180 N N . ALA A 1 294 ? 8.495 1.951 1.966 1.00 98.31 294 ALA A N 1
ATOM 2181 C CA . ALA A 1 294 ? 7.138 1.415 1.966 1.00 98.31 294 ALA A CA 1
ATOM 2182 C C . ALA A 1 294 ? 6.688 0.786 0.634 1.00 98.31 294 ALA A C 1
ATOM 2184 O O . ALA A 1 294 ? 6.562 1.485 -0.384 1.00 98.31 294 ALA A O 1
ATOM 2185 N N . ASN A 1 295 ? 6.336 -0.496 0.679 1.00 97.38 295 ASN A N 1
ATOM 2186 C CA . ASN A 1 295 ? 5.851 -1.322 -0.422 1.00 97.38 295 ASN A CA 1
ATOM 2187 C C . ASN A 1 295 ? 4.922 -2.462 0.071 1.00 97.38 295 ASN A C 1
ATOM 2189 O O . ASN A 1 295 ? 5.265 -3.644 -0.007 1.00 97.38 295 ASN A O 1
ATOM 2193 N N . PRO A 1 296 ? 3.664 -2.151 0.446 1.00 97.69 296 PRO A N 1
ATOM 2194 C CA . PRO A 1 296 ? 2.764 -3.126 1.078 1.00 97.69 296 PRO A CA 1
ATOM 2195 C C . PRO A 1 296 ? 2.417 -4.360 0.228 1.00 97.69 296 PRO A C 1
ATOM 2197 O O . PRO A 1 296 ? 1.817 -5.310 0.724 1.00 97.69 296 PRO A O 1
ATOM 2200 N N . ASP A 1 297 ? 2.691 -4.330 -1.080 1.00 97.12 297 ASP A N 1
ATOM 2201 C CA . ASP A 1 297 ? 2.464 -5.460 -1.985 1.00 97.12 297 ASP A CA 1
ATOM 2202 C C . ASP A 1 297 ? 3.645 -6.439 -2.056 1.00 97.12 297 ASP A C 1
ATOM 2204 O O . ASP A 1 297 ? 3.475 -7.532 -2.602 1.00 97.12 297 ASP A O 1
ATOM 2208 N N . GLN A 1 298 ? 4.795 -6.070 -1.478 1.00 97.19 298 GLN A N 1
ATOM 2209 C CA . GLN A 1 298 ? 6.005 -6.885 -1.370 1.00 97.19 298 GLN A CA 1
ATOM 2210 C C . GLN A 1 298 ? 6.435 -7.477 -2.720 1.00 97.19 298 GLN A C 1
ATOM 2212 O O . GLN A 1 298 ? 6.913 -8.612 -2.807 1.00 97.19 298 GLN A O 1
ATOM 2217 N N . THR A 1 299 ? 6.247 -6.706 -3.796 1.00 97.31 299 THR A N 1
ATOM 2218 C CA . THR A 1 299 ? 6.651 -7.118 -5.144 1.00 97.31 299 THR A CA 1
ATOM 2219 C C . THR A 1 299 ? 8.169 -7.309 -5.195 1.00 97.31 299 THR A C 1
ATOM 2221 O O . THR A 1 299 ? 8.928 -6.510 -4.646 1.00 97.31 299 THR A O 1
ATOM 2224 N N . ASN A 1 300 ? 8.592 -8.415 -5.800 1.00 96.44 300 ASN A N 1
ATOM 2225 C CA . ASN A 1 300 ? 9.986 -8.754 -6.056 1.00 96.44 300 ASN A CA 1
ATOM 2226 C C . ASN A 1 300 ? 10.022 -9.539 -7.380 1.00 96.44 300 ASN A C 1
ATOM 2228 O O . ASN A 1 300 ? 9.549 -10.684 -7.438 1.00 96.44 300 ASN A O 1
ATOM 2232 N N . THR A 1 301 ? 10.477 -8.882 -8.443 1.00 96.00 301 THR A N 1
ATOM 2233 C CA . THR A 1 301 ? 10.374 -9.351 -9.827 1.00 96.00 301 THR A CA 1
ATOM 2234 C C . THR A 1 301 ? 11.390 -10.446 -10.148 1.00 96.00 301 THR A C 1
ATOM 2236 O O . THR A 1 301 ? 11.013 -11.471 -10.732 1.00 96.00 301 THR A O 1
ATOM 2239 N N . ASP A 1 302 ? 12.643 -10.307 -9.716 1.00 93.56 302 ASP A N 1
ATOM 2240 C CA . ASP A 1 302 ? 13.685 -11.321 -9.932 1.00 93.56 302 ASP A CA 1
ATOM 2241 C C . ASP A 1 302 ? 13.598 -12.512 -8.941 1.00 93.56 302 ASP A C 1
ATOM 2243 O O . ASP A 1 302 ? 14.104 -13.613 -9.200 1.00 93.56 302 ASP A O 1
ATOM 2247 N N . GLY A 1 303 ? 12.877 -12.334 -7.832 1.00 93.50 303 GLY A N 1
ATOM 2248 C CA . GLY A 1 303 ? 12.705 -13.292 -6.742 1.00 93.50 303 GLY A CA 1
ATOM 2249 C C . GLY A 1 303 ? 13.941 -13.466 -5.851 1.00 93.50 303 GLY A C 1
ATOM 2250 O O . GLY A 1 303 ? 13.985 -14.413 -5.051 1.00 93.50 303 GLY A O 1
ATOM 2251 N N . GLU A 1 304 ? 14.956 -12.618 -5.995 1.00 88.12 304 GLU A N 1
ATOM 2252 C CA . GLU A 1 304 ? 16.179 -12.590 -5.200 1.00 88.12 304 GLU A CA 1
ATOM 2253 C C . GLU A 1 304 ? 16.333 -11.211 -4.522 1.00 88.12 304 GLU A C 1
ATOM 2255 O O . GLU A 1 304 ? 15.576 -10.289 -4.760 1.00 88.12 304 GLU A O 1
ATOM 2260 N N . GLY A 1 305 ? 17.266 -11.073 -3.574 1.00 88.25 305 GLY A N 1
ATOM 2261 C CA . GLY A 1 305 ? 17.616 -9.740 -3.064 1.00 88.25 305 GLY A CA 1
ATOM 2262 C C . GLY A 1 305 ? 16.492 -8.923 -2.377 1.00 88.25 305 GLY A C 1
ATOM 2263 O O . GLY A 1 305 ? 15.625 -9.506 -1.715 1.00 88.25 305 GLY A O 1
ATOM 2264 N N . PRO A 1 306 ? 16.614 -7.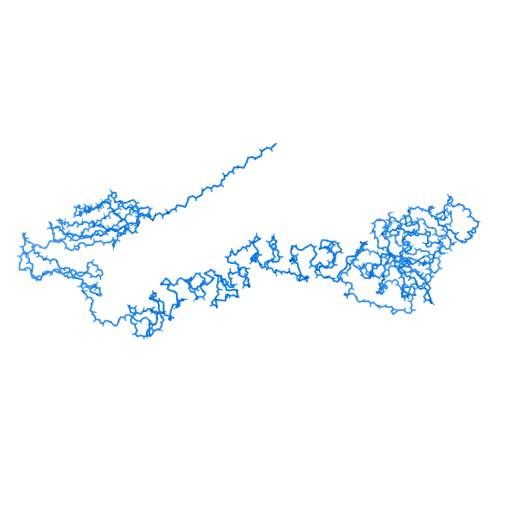577 -2.397 1.00 95.31 306 PRO A N 1
ATOM 2265 C CA . PRO A 1 306 ? 15.574 -6.618 -1.998 1.00 95.31 306 PRO A CA 1
ATOM 2266 C C . PRO A 1 306 ? 14.327 -6.675 -2.904 1.00 95.31 306 PRO A C 1
ATOM 2268 O O . PRO A 1 306 ? 14.358 -7.291 -3.957 1.00 95.31 306 PRO A O 1
ATOM 2271 N N . GLY A 1 307 ? 13.209 -6.068 -2.496 1.00 97.38 307 GLY A N 1
ATOM 2272 C CA . GLY A 1 307 ? 12.039 -5.900 -3.374 1.00 97.38 307 GLY A CA 1
ATOM 2273 C C . GLY A 1 307 ? 12.178 -4.742 -4.368 1.00 97.38 307 GLY A C 1
ATOM 2274 O O . GLY A 1 307 ? 12.972 -3.829 -4.150 1.00 97.38 307 GLY A O 1
ATOM 2275 N N . ASP A 1 308 ? 11.328 -4.716 -5.399 1.00 97.19 308 ASP A N 1
ATOM 2276 C CA . ASP A 1 308 ? 11.369 -3.735 -6.505 1.00 97.19 308 ASP A CA 1
ATOM 2277 C C . ASP A 1 308 ? 11.344 -2.271 -6.022 1.00 97.19 308 ASP A C 1
ATOM 2279 O O . ASP A 1 308 ? 11.854 -1.361 -6.665 1.00 97.19 308 ASP A O 1
ATOM 2283 N N . ALA A 1 309 ? 10.736 -1.996 -4.864 1.00 96.69 309 ALA A N 1
ATOM 2284 C CA . ALA A 1 309 ? 10.643 -0.636 -4.333 1.00 96.69 309 ALA A CA 1
ATOM 2285 C C . ALA A 1 309 ? 11.987 -0.063 -3.850 1.00 96.69 309 ALA A C 1
ATOM 2287 O O . ALA A 1 309 ? 12.131 1.160 -3.732 1.00 96.69 309 ALA A O 1
ATOM 2288 N N . CYS A 1 310 ? 12.947 -0.932 -3.533 1.00 96.12 310 CYS A N 1
ATOM 2289 C CA . CYS A 1 310 ? 14.249 -0.579 -2.981 1.00 96.12 310 CYS A CA 1
ATOM 2290 C C . CYS A 1 310 ? 15.419 -1.302 -3.667 1.00 96.12 310 CYS A C 1
ATOM 2292 O O . CYS A 1 310 ? 16.553 -1.199 -3.182 1.00 96.12 310 CYS A O 1
ATOM 2294 N N . ASP A 1 311 ? 15.155 -1.999 -4.772 1.00 96.12 311 ASP A N 1
ATOM 2295 C CA . ASP A 1 311 ? 16.172 -2.477 -5.697 1.00 96.12 311 ASP A CA 1
ATOM 2296 C C . ASP A 1 311 ? 16.481 -1.400 -6.752 1.00 96.12 311 ASP A C 1
ATOM 2298 O O . ASP A 1 311 ? 15.624 -0.606 -7.130 1.00 96.12 311 ASP A O 1
ATOM 2302 N N . ASP A 1 312 ? 17.745 -1.316 -7.165 1.00 95.62 312 ASP A N 1
ATOM 2303 C CA . ASP A 1 312 ? 18.183 -0.420 -8.243 1.00 95.62 312 ASP A CA 1
ATOM 2304 C C . ASP A 1 312 ? 18.068 -1.103 -9.629 1.00 95.62 312 ASP A C 1
ATOM 2306 O O . ASP A 1 312 ? 18.222 -0.408 -10.636 1.00 95.62 312 ASP A O 1
ATOM 2310 N N . ASP A 1 313 ? 17.887 -2.429 -9.665 1.00 94.38 313 ASP A N 1
ATOM 2311 C CA . ASP A 1 313 ? 17.803 -3.312 -10.845 1.00 94.38 313 ASP A CA 1
ATOM 2312 C C . ASP A 1 313 ? 16.771 -4.420 -10.541 1.00 94.38 313 ASP A C 1
ATOM 2314 O O . ASP A 1 313 ? 17.113 -5.487 -10.029 1.00 94.38 313 ASP A O 1
ATOM 2318 N N . SER A 1 314 ? 15.489 -4.105 -10.749 1.00 95.69 314 SER A N 1
ATOM 2319 C CA . SER A 1 314 ? 14.345 -4.885 -10.247 1.00 95.69 314 SER A CA 1
ATOM 2320 C C . SER A 1 314 ? 14.209 -6.280 -10.879 1.00 95.69 314 SER A C 1
ATOM 2322 O O . SER A 1 314 ? 13.643 -7.187 -10.261 1.00 95.69 314 SER A O 1
ATOM 2324 N N . ASP A 1 315 ? 14.713 -6.489 -12.097 1.00 94.19 315 ASP A N 1
ATOM 2325 C CA . ASP A 1 315 ? 14.638 -7.772 -12.808 1.00 94.19 315 ASP A CA 1
ATOM 2326 C C . ASP A 1 315 ? 15.997 -8.487 -12.978 1.00 94.19 315 ASP A C 1
ATOM 2328 O O . ASP A 1 315 ? 16.048 -9.650 -13.408 1.00 94.19 315 ASP A O 1
ATOM 2332 N N . ASN A 1 316 ? 17.079 -7.842 -12.525 1.00 94.06 316 ASN A N 1
ATOM 2333 C CA . ASN A 1 316 ? 18.440 -8.366 -12.419 1.00 94.06 316 ASN A CA 1
ATOM 2334 C C . ASN A 1 316 ? 19.036 -8.789 -13.770 1.00 94.06 316 ASN A C 1
ATOM 2336 O O . ASN A 1 316 ? 19.839 -9.737 -13.858 1.00 94.06 316 ASN A O 1
ATOM 2340 N N . ASP A 1 317 ? 18.647 -8.094 -14.838 1.00 90.88 317 ASP A N 1
ATOM 2341 C CA . ASP A 1 317 ? 19.184 -8.274 -16.185 1.00 90.88 317 ASP A CA 1
ATOM 2342 C C . ASP A 1 317 ? 20.549 -7.576 -16.386 1.00 90.88 317 ASP A C 1
ATOM 2344 O O . ASP A 1 317 ? 21.312 -7.900 -17.312 1.00 90.88 317 ASP A O 1
ATOM 2348 N N . GLY A 1 318 ? 20.927 -6.712 -15.435 1.00 91.25 318 GLY A N 1
ATOM 2349 C CA . GLY A 1 318 ? 22.179 -5.970 -15.391 1.00 91.25 318 GLY A CA 1
ATOM 2350 C C . GLY A 1 318 ? 22.074 -4.499 -15.801 1.00 91.25 318 GLY A C 1
ATOM 2351 O O . GLY A 1 318 ? 23.124 -3.836 -15.869 1.00 91.25 318 GLY A O 1
ATOM 2352 N N . TYR A 1 319 ? 20.874 -3.987 -16.068 1.00 87.50 319 TYR A N 1
ATOM 2353 C CA . TYR A 1 319 ? 20.571 -2.573 -16.261 1.00 87.50 319 TYR A CA 1
ATOM 2354 C C . TYR A 1 319 ? 19.846 -2.000 -15.038 1.00 87.50 319 TYR A C 1
ATOM 2356 O O . TYR A 1 319 ? 19.113 -2.685 -14.354 1.00 87.50 319 TYR A O 1
ATOM 2364 N N . SER A 1 320 ? 20.086 -0.725 -14.706 1.00 91.75 320 SER A N 1
ATOM 2365 C CA . SER A 1 320 ? 19.345 -0.117 -13.592 1.00 91.75 320 SER A CA 1
ATOM 2366 C C . SER A 1 320 ? 17.960 0.337 -14.040 1.00 91.75 320 SER A C 1
ATOM 2368 O O . SER A 1 320 ? 17.843 0.893 -15.137 1.00 91.75 320 SER A O 1
ATOM 2370 N N . ASP A 1 321 ? 16.971 0.290 -13.147 1.00 90.94 321 ASP A N 1
ATOM 2371 C CA . ASP A 1 321 ? 15.605 0.775 -13.396 1.00 90.94 321 ASP A CA 1
ATOM 2372 C C . ASP A 1 321 ? 15.601 2.195 -13.974 1.00 90.94 321 ASP A C 1
ATOM 2374 O O . ASP A 1 321 ? 14.799 2.583 -14.830 1.00 90.94 321 ASP A O 1
ATOM 2378 N N . LEU A 1 322 ? 16.527 3.028 -13.486 1.00 87.25 322 LEU A N 1
ATOM 2379 C CA . LEU A 1 322 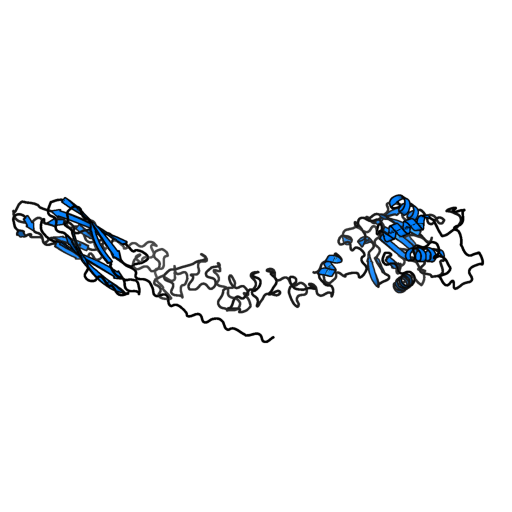? 16.680 4.388 -13.970 1.00 87.25 322 LEU A CA 1
ATOM 2380 C C . LEU A 1 322 ? 17.115 4.408 -15.435 1.00 87.25 322 LEU A C 1
ATOM 2382 O O . LEU A 1 322 ? 16.585 5.215 -16.201 1.00 87.25 322 LEU A O 1
ATOM 2386 N N . ASP A 1 323 ? 18.099 3.599 -15.814 1.00 84.00 323 ASP A N 1
ATOM 2387 C CA . ASP A 1 323 ? 18.588 3.536 -17.189 1.00 84.00 323 ASP A CA 1
ATOM 2388 C C . ASP A 1 323 ? 17.494 3.008 -18.125 1.00 84.00 323 ASP A C 1
ATOM 2390 O O . ASP A 1 323 ? 17.299 3.563 -19.209 1.00 84.00 323 ASP A O 1
ATOM 2394 N N . GLU A 1 324 ? 16.713 2.032 -17.678 1.00 86.69 324 GLU A N 1
ATOM 2395 C CA . GLU A 1 324 ? 15.625 1.428 -18.446 1.00 86.69 324 GLU A CA 1
ATOM 2396 C C . GLU A 1 324 ? 14.474 2.394 -18.693 1.00 86.69 324 GLU A C 1
ATOM 2398 O O . GLU A 1 324 ? 14.058 2.621 -19.833 1.00 86.69 324 GLU A O 1
ATOM 2403 N N . VAL A 1 325 ? 14.048 3.119 -17.655 1.00 83.69 325 VAL A N 1
ATOM 2404 C CA . VAL A 1 325 ? 13.064 4.200 -17.800 1.00 83.69 325 VAL A CA 1
ATOM 2405 C C . VAL A 1 325 ? 13.560 5.278 -18.773 1.00 83.69 325 VAL A C 1
ATOM 2407 O O . VAL A 1 325 ? 12.761 5.859 -19.518 1.00 83.69 325 VAL A O 1
ATOM 2410 N N . HIS A 1 326 ? 14.866 5.570 -18.798 1.00 73.69 326 HIS A N 1
ATOM 2411 C CA . HIS A 1 326 ? 15.442 6.504 -19.773 1.00 73.69 326 HIS A CA 1
ATOM 2412 C C . HIS A 1 326 ? 15.482 5.928 -21.194 1.00 73.69 326 HIS A C 1
ATOM 2414 O O . HIS A 1 326 ? 15.293 6.689 -22.151 1.00 73.69 326 HIS A O 1
ATOM 2420 N N . ALA A 1 327 ? 15.719 4.624 -21.337 1.00 69.31 327 ALA A N 1
ATOM 2421 C CA . ALA A 1 327 ? 15.690 3.904 -22.607 1.00 69.31 327 ALA A CA 1
ATOM 2422 C C . ALA A 1 327 ? 14.258 3.684 -23.129 1.00 69.31 327 ALA A C 1
ATOM 2424 O O . ALA A 1 327 ? 14.047 3.550 -24.336 1.00 69.31 327 ALA A O 1
ATOM 2425 N N . GLY A 1 328 ? 13.265 3.748 -22.239 1.00 69.31 328 GLY A N 1
ATOM 2426 C CA . GLY A 1 328 ? 11.866 3.458 -22.530 1.00 69.31 328 GLY A CA 1
ATOM 2427 C C . GLY A 1 328 ? 11.540 1.963 -22.536 1.00 69.31 328 GLY A C 1
ATOM 2428 O O . GLY A 1 328 ? 10.557 1.596 -23.187 1.00 69.31 328 GLY A O 1
ATOM 2429 N N . THR A 1 329 ? 12.356 1.151 -21.860 1.00 80.06 329 THR A N 1
ATOM 2430 C CA . THR A 1 329 ? 12.115 -0.269 -21.548 1.00 80.06 329 THR A CA 1
ATOM 2431 C C . THR A 1 329 ? 11.363 -0.407 -20.217 1.00 80.06 329 THR A C 1
ATOM 2433 O O . THR A 1 329 ? 11.111 0.604 -19.544 1.00 80.06 329 THR A O 1
ATOM 2436 N N . ASP A 1 330 ? 10.888 -1.611 -19.906 1.00 87.50 330 ASP A N 1
ATOM 2437 C CA . ASP A 1 330 ? 10.154 -1.939 -18.680 1.00 87.50 330 ASP A CA 1
ATOM 2438 C C . ASP A 1 330 ? 11.101 -2.510 -17.610 1.00 87.50 330 ASP A C 1
ATOM 2440 O O . ASP A 1 330 ? 11.559 -3.626 -17.808 1.00 87.50 330 ASP A O 1
ATOM 2444 N N . PRO A 1 331 ? 11.318 -1.829 -16.463 1.00 92.38 331 PRO A N 1
ATOM 2445 C CA . PRO A 1 331 ? 12.236 -2.295 -15.412 1.00 92.38 331 PRO A CA 1
ATOM 2446 C C . PRO A 1 331 ? 11.901 -3.623 -14.723 1.00 92.38 331 PRO A C 1
ATOM 2448 O O . PRO A 1 331 ? 12.487 -3.971 -13.708 1.00 92.38 331 PRO A O 1
ATOM 2451 N N . GLN A 1 332 ? 10.846 -4.297 -15.168 1.00 94.44 332 GLN A N 1
ATOM 2452 C CA . GLN A 1 332 ? 10.352 -5.550 -14.602 1.00 94.44 332 GLN A CA 1
ATOM 2453 C C . GLN A 1 332 ? 10.361 -6.685 -15.642 1.00 94.44 332 GLN A C 1
ATOM 2455 O O . GLN A 1 332 ? 9.746 -7.734 -15.416 1.00 94.44 332 GLN A O 1
ATOM 2460 N N . ASP A 1 333 ? 10.977 -6.482 -16.807 1.00 92.38 333 ASP A N 1
ATOM 2461 C CA . ASP A 1 333 ? 11.054 -7.466 -17.885 1.00 92.38 333 ASP A CA 1
ATOM 2462 C C . ASP A 1 333 ? 12.509 -7.729 -18.278 1.00 92.38 333 ASP A C 1
ATOM 2464 O O . ASP A 1 333 ? 13.017 -7.129 -19.216 1.00 92.38 333 ASP A O 1
ATOM 2468 N N . ALA A 1 334 ? 13.130 -8.730 -17.645 1.00 90.12 334 ALA A N 1
ATOM 2469 C CA . ALA A 1 334 ? 14.546 -9.068 -17.839 1.00 90.12 334 ALA A CA 1
ATOM 2470 C C . ALA A 1 334 ? 14.945 -9.500 -19.270 1.00 90.12 334 ALA A C 1
ATOM 2472 O O . ALA A 1 334 ? 16.087 -9.901 -19.521 1.00 90.12 334 ALA A O 1
ATOM 2473 N N . GLU A 1 335 ? 13.990 -9.566 -20.202 1.00 85.25 335 GLU A N 1
ATOM 2474 C CA . GLU A 1 335 ? 14.247 -9.798 -21.626 1.00 85.25 335 GLU A CA 1
ATOM 2475 C C . GLU A 1 335 ? 14.308 -8.490 -22.438 1.00 85.25 335 GLU A C 1
ATOM 2477 O O . GLU A 1 335 ? 14.710 -8.529 -23.611 1.00 85.25 335 GLU A O 1
ATOM 2482 N N . ASP A 1 336 ? 13.930 -7.350 -21.849 1.00 80.81 336 ASP A N 1
ATOM 2483 C CA . ASP A 1 336 ? 14.227 -6.033 -22.397 1.00 80.81 336 ASP A CA 1
ATOM 2484 C C . ASP A 1 336 ? 15.749 -5.812 -22.390 1.00 80.81 336 ASP A C 1
ATOM 2486 O O . ASP A 1 336 ? 16.522 -6.433 -21.670 1.00 80.81 336 ASP A O 1
ATOM 2490 N N . VAL A 1 337 ? 16.233 -4.993 -23.322 1.00 66.94 337 VAL A N 1
ATOM 2491 C CA . VAL A 1 337 ? 17.667 -4.721 -23.448 1.00 66.94 337 VAL A CA 1
ATOM 2492 C C . VAL A 1 337 ? 17.846 -3.240 -23.702 1.00 66.94 337 VAL A C 1
ATOM 2494 O O . VAL A 1 337 ? 17.373 -2.712 -24.717 1.00 66.94 337 VAL A O 1
ATOM 2497 N N . ILE A 1 338 ? 18.592 -2.561 -22.828 1.00 63.44 338 ILE A N 1
ATOM 2498 C CA . ILE A 1 338 ? 19.030 -1.196 -23.108 1.00 63.44 338 ILE A CA 1
ATOM 2499 C C . ILE A 1 338 ? 20.101 -1.229 -24.192 1.00 63.44 338 ILE A C 1
ATOM 2501 O O . ILE A 1 338 ? 21.236 -1.672 -24.001 1.00 63.44 338 ILE A O 1
ATOM 2505 N N . TYR A 1 339 ? 19.748 -0.662 -25.336 1.00 55.62 339 TYR A N 1
ATOM 2506 C CA . TYR A 1 339 ? 20.677 -0.423 -26.426 1.00 55.62 339 TYR A CA 1
ATOM 2507 C C . TYR A 1 339 ? 21.624 0.740 -26.089 1.00 55.62 339 TYR A C 1
ATOM 2509 O O . TYR A 1 339 ? 21.187 1.893 -25.971 1.00 55.62 339 TYR A O 1
ATOM 2517 N N . GLU A 1 340 ? 22.935 0.501 -26.007 1.00 46.59 340 GLU A N 1
ATOM 2518 C CA . GLU A 1 340 ? 23.930 1.571 -25.830 1.00 46.59 340 GLU A CA 1
ATOM 2519 C C . GLU A 1 340 ? 24.110 2.386 -27.136 1.00 46.59 340 GLU A C 1
ATOM 2521 O O . GLU A 1 340 ? 25.099 2.253 -27.853 1.00 46.59 340 GLU A O 1
ATOM 2526 N N . GLY A 1 341 ? 23.142 3.254 -27.477 1.00 53.28 341 GLY A N 1
ATOM 2527 C CA . GLY A 1 341 ? 23.198 4.055 -28.716 1.00 53.28 341 GLY A CA 1
ATOM 2528 C C . GLY A 1 341 ? 22.153 5.163 -28.931 1.00 53.28 341 GLY A C 1
ATOM 2529 O O . GLY A 1 341 ? 22.336 5.980 -29.831 1.00 53.28 341 GLY A O 1
ATOM 2530 N N . GLY A 1 342 ? 21.088 5.265 -28.123 1.00 57.28 342 GLY A N 1
ATOM 2531 C CA . GLY A 1 342 ? 20.139 6.395 -28.193 1.00 57.28 342 GLY A CA 1
ATOM 2532 C C . GLY A 1 342 ? 19.133 6.371 -29.356 1.00 57.28 342 GLY A C 1
ATOM 2533 O O . GLY A 1 342 ? 18.578 7.417 -29.706 1.00 57.28 342 GLY A O 1
ATOM 2534 N N . TRP A 1 343 ? 18.872 5.202 -29.945 1.00 70.62 343 TRP A N 1
ATOM 2535 C CA . TRP A 1 343 ? 17.815 5.019 -30.942 1.00 70.62 343 TRP A CA 1
ATOM 2536 C C . TRP A 1 343 ? 16.487 4.642 -30.272 1.00 70.62 343 TRP A C 1
ATOM 2538 O O . TRP A 1 343 ? 16.486 3.979 -29.240 1.00 70.62 343 TRP A O 1
ATOM 2548 N N . PRO A 1 344 ? 15.347 5.114 -30.798 1.00 69.12 344 PRO A N 1
ATOM 2549 C CA . PRO A 1 344 ? 14.057 4.902 -30.157 1.00 69.12 344 PRO A CA 1
ATOM 2550 C C . PRO A 1 344 ? 13.604 3.442 -30.237 1.00 69.12 344 PRO A C 1
ATOM 2552 O O . PRO A 1 344 ? 13.593 2.894 -31.328 1.00 69.12 344 PRO A O 1
ATOM 2555 N N . TYR A 1 345 ? 13.121 2.885 -29.126 1.00 74.31 345 TYR A N 1
ATOM 2556 C CA . TYR A 1 345 ? 12.300 1.672 -29.104 1.00 74.31 345 TYR A CA 1
ATOM 2557 C C . TYR A 1 345 ? 10.811 2.023 -29.277 1.00 74.31 345 TYR A C 1
ATOM 2559 O O . TYR A 1 345 ? 10.336 3.033 -28.738 1.00 74.31 345 TYR A O 1
ATOM 2567 N N . ASN A 1 346 ? 10.056 1.203 -30.016 1.00 78.12 346 ASN A N 1
ATOM 2568 C CA . ASN A 1 346 ? 8.601 1.335 -30.124 1.00 78.12 346 ASN A CA 1
ATOM 2569 C C . ASN A 1 346 ? 7.910 0.073 -29.602 1.00 78.12 346 ASN A C 1
ATOM 2571 O O . ASN A 1 346 ? 7.667 -0.867 -30.353 1.00 78.12 346 ASN A O 1
ATOM 2575 N N . ARG A 1 347 ? 7.451 0.122 -28.348 1.00 75.19 347 ARG A N 1
ATOM 2576 C CA . ARG A 1 347 ? 6.650 -0.937 -27.701 1.00 75.19 347 ARG A CA 1
ATOM 2577 C C . ARG A 1 347 ? 5.394 -1.389 -28.461 1.00 75.19 347 ARG A C 1
ATOM 2579 O O . ARG A 1 347 ? 4.823 -2.417 -28.126 1.00 75.19 347 ARG A O 1
ATOM 2586 N N . PHE A 1 348 ? 4.905 -0.612 -29.432 1.00 79.75 348 PHE A N 1
ATOM 2587 C CA . PHE A 1 348 ? 3.725 -0.965 -30.230 1.00 79.75 348 PHE A CA 1
ATOM 2588 C C . PHE A 1 348 ? 4.079 -1.592 -31.587 1.00 79.75 348 PHE A C 1
ATOM 2590 O O . PHE A 1 348 ? 3.172 -1.851 -32.376 1.00 79.75 348 PHE A O 1
ATOM 2597 N N . LYS A 1 349 ? 5.364 -1.833 -31.894 1.00 81.25 349 LYS A N 1
ATOM 2598 C CA . LYS A 1 349 ? 5.785 -2.364 -33.203 1.00 81.25 349 LYS A CA 1
ATOM 2599 C C . LYS A 1 349 ? 5.137 -3.704 -33.551 1.00 81.25 349 LYS A C 1
ATOM 2601 O O . LYS A 1 349 ? 4.761 -3.909 -34.699 1.00 81.25 349 LYS A O 1
ATOM 2606 N N . ASP A 1 350 ? 4.927 -4.566 -32.559 1.00 82.88 350 ASP A N 1
ATOM 2607 C CA . ASP A 1 350 ? 4.362 -5.905 -32.760 1.00 82.88 350 ASP A CA 1
ATOM 2608 C C . ASP A 1 350 ? 2.841 -5.891 -32.974 1.00 82.88 350 ASP A C 1
ATOM 2610 O O . ASP A 1 350 ? 2.252 -6.885 -33.404 1.00 82.88 350 ASP A O 1
ATOM 2614 N N . GLU A 1 351 ? 2.182 -4.763 -32.692 1.00 87.25 351 GLU A N 1
ATOM 2615 C CA . GLU A 1 351 ? 0.762 -4.564 -32.996 1.00 87.25 351 GLU A CA 1
ATOM 2616 C C . GLU A 1 351 ? 0.534 -4.171 -34.467 1.00 87.25 351 GLU A C 1
ATOM 2618 O O . GLU A 1 351 ? -0.597 -4.236 -34.961 1.00 87.25 351 GLU A O 1
ATOM 2623 N N . GLU A 1 352 ? 1.591 -3.777 -35.181 1.00 86.69 352 GLU A N 1
ATOM 2624 C CA . GLU A 1 352 ? 1.532 -3.306 -36.562 1.00 86.69 352 GLU A CA 1
ATOM 2625 C C . GLU A 1 352 ? 1.700 -4.470 -37.546 1.00 86.69 352 GLU A C 1
ATOM 2627 O O . GLU A 1 352 ? 2.664 -5.231 -37.515 1.00 86.69 352 GLU A O 1
ATOM 2632 N N . GLU A 1 353 ? 0.738 -4.619 -38.457 1.00 88.06 353 GLU A N 1
ATOM 2633 C CA . GLU A 1 353 ? 0.767 -5.693 -39.452 1.00 88.06 353 GLU A CA 1
ATOM 2634 C C . GLU A 1 353 ? 1.841 -5.408 -40.519 1.00 88.06 353 GLU A C 1
ATOM 2636 O O . GLU A 1 353 ? 1.719 -4.461 -41.302 1.00 88.06 353 GLU A O 1
ATOM 2641 N N . ASP A 1 354 ? 2.882 -6.245 -40.562 1.00 87.12 354 ASP A N 1
ATOM 2642 C CA . ASP A 1 354 ? 3.927 -6.203 -41.590 1.00 87.12 354 ASP A CA 1
ATOM 2643 C C . ASP A 1 354 ? 3.344 -6.592 -42.967 1.00 87.12 354 ASP A C 1
ATOM 2645 O O . ASP A 1 354 ? 2.813 -7.701 -43.119 1.00 87.12 354 ASP A O 1
ATOM 2649 N N . PRO A 1 355 ? 3.452 -5.733 -44.003 1.00 87.31 355 PRO A N 1
ATOM 2650 C CA . PRO A 1 355 ? 3.032 -6.085 -45.359 1.00 87.31 355 PRO A CA 1
ATOM 2651 C C . PRO A 1 355 ? 3.854 -7.237 -45.962 1.00 87.31 355 PRO A C 1
ATOM 2653 O O . PRO A 1 355 ? 3.433 -7.834 -46.958 1.00 87.31 355 PRO A O 1
ATOM 2656 N N . GLY A 1 356 ? 5.009 -7.559 -45.373 1.00 86.00 356 GLY A N 1
ATOM 2657 C CA . GLY A 1 356 ? 5.960 -8.544 -45.856 1.00 86.00 356 GLY A CA 1
ATOM 2658 C C . GLY A 1 356 ? 6.615 -8.127 -47.173 1.00 86.00 356 GLY A C 1
ATOM 2659 O O . GLY A 1 356 ? 6.297 -7.111 -47.785 1.00 86.00 356 GLY A O 1
ATOM 2660 N N . TRP A 1 357 ? 7.538 -8.952 -47.661 1.00 83.00 357 TRP A N 1
ATOM 2661 C CA . TRP A 1 357 ? 8.302 -8.686 -48.888 1.00 83.00 357 TRP A CA 1
ATOM 2662 C C . TRP A 1 357 ? 7.549 -9.046 -50.194 1.00 83.00 357 TRP A C 1
ATOM 2664 O O . TRP A 1 357 ? 8.186 -9.338 -51.205 1.00 83.00 357 TRP A O 1
ATOM 2674 N N . ASP A 1 358 ? 6.207 -9.091 -50.199 1.00 66.81 358 ASP A N 1
ATOM 2675 C CA . ASP A 1 358 ? 5.388 -9.649 -51.302 1.00 66.81 358 ASP A CA 1
ATOM 2676 C C . ASP A 1 358 ? 5.157 -8.667 -52.475 1.00 66.81 358 ASP A C 1
ATOM 2678 O O . ASP A 1 358 ? 4.030 -8.471 -52.942 1.00 66.81 358 ASP A O 1
ATOM 2682 N N . SER A 1 359 ? 6.229 -8.049 -52.988 1.00 60.59 359 SER A N 1
ATOM 2683 C CA . SER A 1 359 ? 6.210 -7.366 -54.288 1.00 60.59 359 SER A CA 1
ATOM 2684 C C . SER A 1 359 ? 7.372 -7.820 -55.179 1.00 60.59 359 SER A C 1
ATOM 2686 O O . SER A 1 359 ? 8.541 -7.550 -54.928 1.00 60.59 359 SER A O 1
ATOM 2688 N N . ASP A 1 360 ? 7.044 -8.478 -56.297 1.00 60.97 360 ASP A N 1
ATOM 2689 C CA . ASP A 1 360 ? 7.991 -8.750 -57.397 1.00 60.97 360 ASP A CA 1
ATOM 2690 C C . ASP A 1 360 ? 8.375 -7.457 -58.174 1.00 60.97 360 ASP A C 1
ATOM 2692 O O . ASP A 1 360 ? 9.100 -7.511 -59.173 1.00 60.97 360 ASP A O 1
ATOM 2696 N N . GLU A 1 361 ? 7.857 -6.298 -57.751 1.00 68.62 361 GLU A N 1
ATOM 2697 C CA . GLU A 1 361 ? 8.034 -4.977 -58.360 1.00 68.62 361 GLU A CA 1
ATOM 2698 C C . GLU A 1 361 ? 8.670 -4.003 -57.351 1.00 68.62 361 GLU A C 1
ATOM 2700 O O . GLU A 1 361 ? 8.504 -4.154 -56.139 1.00 68.62 361 GLU A O 1
ATOM 2705 N N . GLU A 1 362 ? 9.416 -3.021 -57.869 1.00 75.25 362 GLU A N 1
ATOM 2706 C CA . GLU A 1 362 ? 9.978 -1.916 -57.081 1.00 75.25 362 GLU A CA 1
ATOM 2707 C C . GLU A 1 362 ? 8.855 -1.140 -56.357 1.00 75.25 362 GLU A C 1
ATOM 2709 O O . GLU A 1 362 ? 7.786 -0.967 -56.949 1.00 75.25 362 GLU A O 1
ATOM 2714 N N . PRO A 1 363 ? 9.059 -0.674 -55.109 1.00 78.94 363 PRO A N 1
ATOM 2715 C CA . PRO A 1 363 ? 7.998 -0.022 -54.345 1.00 78.94 363 PRO A CA 1
ATOM 2716 C C . PRO A 1 363 ? 7.604 1.342 -54.934 1.00 78.94 363 PRO A C 1
ATOM 2718 O O . PRO A 1 363 ? 8.446 2.093 -55.416 1.00 78.94 363 PRO A O 1
ATOM 2721 N N . ASP A 1 364 ? 6.316 1.679 -54.865 1.00 82.69 364 ASP A N 1
ATOM 2722 C CA . ASP A 1 364 ? 5.786 3.003 -55.218 1.00 82.69 364 ASP A CA 1
ATOM 2723 C C . ASP A 1 364 ? 5.721 3.925 -53.978 1.00 82.69 364 ASP A C 1
ATOM 2725 O O . ASP A 1 364 ? 5.681 3.461 -52.836 1.00 82.69 364 ASP A O 1
ATOM 2729 N N . GLU A 1 365 ? 5.627 5.244 -54.190 1.00 87.06 365 GLU A N 1
ATOM 2730 C CA . GLU A 1 365 ? 5.285 6.196 -53.118 1.00 87.06 365 GLU A CA 1
ATOM 2731 C C . GLU A 1 365 ? 3.961 5.801 -52.428 1.00 87.06 365 GLU A C 1
ATOM 2733 O O . GLU A 1 365 ? 2.962 5.474 -53.077 1.00 87.06 365 GLU A O 1
ATOM 2738 N N . GLY A 1 366 ? 3.945 5.852 -51.097 1.00 87.94 366 GLY A N 1
ATOM 2739 C CA . GLY A 1 366 ? 2.829 5.468 -50.236 1.00 87.94 366 GLY A CA 1
ATOM 2740 C C . GLY A 1 366 ? 2.754 3.976 -49.905 1.00 87.94 366 GLY A C 1
ATOM 2741 O O . GLY A 1 366 ? 1.883 3.585 -49.128 1.00 87.94 366 GLY A O 1
ATOM 2742 N N . VAL A 1 367 ? 3.632 3.137 -50.466 1.00 88.75 367 VAL A N 1
ATOM 2743 C CA . VAL A 1 367 ? 3.773 1.734 -50.048 1.00 88.75 367 VAL A CA 1
ATOM 2744 C C . VAL A 1 367 ? 4.490 1.679 -48.698 1.00 88.75 367 VAL A C 1
ATOM 2746 O O . VAL A 1 367 ? 5.448 2.416 -48.476 1.00 88.75 367 VAL A O 1
ATOM 2749 N N . ARG A 1 368 ? 4.028 0.811 -47.794 1.00 90.25 368 ARG A N 1
ATOM 2750 C CA . ARG A 1 368 ? 4.674 0.581 -46.496 1.00 90.25 368 ARG A CA 1
ATOM 2751 C C . ARG A 1 368 ? 5.925 -0.284 -46.658 1.00 90.25 368 ARG A C 1
ATOM 2753 O O . ARG A 1 368 ? 5.916 -1.260 -47.408 1.00 90.25 368 ARG A O 1
ATOM 2760 N N . PHE A 1 369 ? 6.986 0.078 -45.950 1.00 90.62 369 PHE A N 1
ATOM 2761 C CA . PHE A 1 369 ? 8.231 -0.673 -45.896 1.00 90.62 369 PHE A CA 1
ATOM 2762 C C . PHE A 1 369 ? 8.038 -1.991 -45.113 1.00 90.62 369 PHE A C 1
ATOM 2764 O O . PHE A 1 369 ? 7.445 -1.958 -44.030 1.00 90.62 369 PHE A O 1
ATOM 2771 N N . PRO A 1 370 ? 8.499 -3.148 -45.628 1.00 90.56 370 PRO A N 1
ATOM 2772 C CA . PRO A 1 370 ? 8.417 -4.422 -44.909 1.00 90.56 370 PRO A CA 1
ATOM 2773 C C . PRO A 1 370 ? 9.219 -4.411 -43.608 1.00 90.56 370 PRO A C 1
ATOM 2775 O O . PRO A 1 370 ? 10.240 -3.727 -43.528 1.00 90.56 370 PRO A O 1
ATOM 2778 N N . ASN A 1 371 ? 8.805 -5.195 -42.611 1.00 89.25 371 ASN A N 1
ATOM 2779 C CA . ASN A 1 371 ? 9.611 -5.355 -41.403 1.00 89.25 371 ASN A CA 1
ATOM 2780 C C . ASN A 1 371 ? 10.979 -5.962 -41.766 1.00 89.25 371 ASN A C 1
ATOM 2782 O O . ASN A 1 371 ? 11.101 -6.936 -42.524 1.00 89.25 371 ASN A O 1
ATOM 2786 N N . TRP A 1 372 ? 12.020 -5.324 -41.245 1.00 91.00 372 TRP A N 1
ATOM 2787 C CA . TRP A 1 372 ? 13.395 -5.735 -41.379 1.00 91.00 372 TRP A CA 1
ATOM 2788 C C . TRP A 1 372 ? 14.166 -5.397 -40.109 1.00 91.00 372 TRP A C 1
ATOM 2790 O O . TRP A 1 372 ? 14.095 -4.270 -39.613 1.00 91.00 372 TRP A O 1
ATOM 2800 N N . SER A 1 373 ? 14.959 -6.363 -39.654 1.00 90.88 373 SER A N 1
ATOM 2801 C CA . SER A 1 373 ? 15.887 -6.197 -38.550 1.00 90.88 373 SER A CA 1
ATOM 2802 C C . SER A 1 373 ? 17.304 -6.610 -38.933 1.00 90.88 373 SER A C 1
ATOM 2804 O O . SER A 1 373 ? 17.522 -7.448 -39.816 1.00 90.88 373 SER A O 1
ATOM 2806 N N . SER A 1 374 ? 18.280 -5.987 -38.282 1.00 91.19 374 SER A N 1
ATOM 2807 C CA . SER A 1 374 ? 19.700 -6.291 -38.440 1.00 91.19 374 SER A CA 1
ATOM 2808 C C . SER A 1 374 ? 20.484 -5.863 -37.206 1.00 91.19 374 SER A C 1
ATOM 2810 O O . SER A 1 374 ? 20.109 -4.909 -36.536 1.00 91.19 374 SER A O 1
ATOM 2812 N N . GLU A 1 375 ? 21.612 -6.524 -36.954 1.00 89.06 375 GLU A N 1
ATOM 2813 C CA . GLU A 1 375 ? 22.611 -6.051 -35.991 1.00 89.06 375 GLU A CA 1
ATOM 2814 C C . GLU A 1 375 ? 23.334 -4.813 -36.538 1.00 89.06 375 GLU A C 1
ATOM 2816 O O . GLU A 1 375 ? 23.698 -4.807 -37.719 1.00 89.06 375 GLU A O 1
ATOM 2821 N N . ASP A 1 376 ? 23.555 -3.782 -35.726 1.00 90.00 376 ASP A N 1
ATOM 2822 C CA . ASP A 1 376 ? 24.211 -2.545 -36.166 1.00 90.00 376 ASP A CA 1
ATOM 2823 C C . ASP A 1 376 ? 25.753 -2.557 -36.038 1.00 90.00 376 ASP A C 1
ATOM 2825 O O . ASP A 1 376 ? 26.398 -3.590 -35.820 1.00 90.00 376 ASP A O 1
ATOM 2829 N N . GLN A 1 377 ? 26.380 -1.384 -36.186 1.00 90.12 377 GLN A N 1
ATOM 2830 C CA . GLN A 1 377 ? 27.826 -1.205 -36.020 1.00 90.12 377 GLN A CA 1
ATOM 2831 C C . GLN A 1 377 ? 28.387 -1.536 -34.622 1.00 90.12 377 GLN A C 1
ATOM 2833 O O . GLN A 1 377 ? 29.592 -1.772 -34.507 1.00 90.12 377 GLN A O 1
ATOM 2838 N N . PHE A 1 378 ? 27.564 -1.519 -33.579 1.00 86.31 378 PHE A N 1
ATOM 2839 C CA . PHE A 1 378 ? 27.902 -1.812 -32.185 1.00 86.31 378 PHE A CA 1
ATOM 2840 C C . PHE A 1 378 ? 27.562 -3.257 -31.811 1.00 86.31 378 PHE A C 1
ATOM 2842 O O . PHE A 1 378 ? 28.246 -3.840 -30.969 1.00 86.31 378 PHE A O 1
ATOM 2849 N N . GLY A 1 379 ? 26.651 -3.879 -32.561 1.00 81.44 379 GLY A N 1
ATOM 2850 C CA . GLY A 1 379 ? 26.371 -5.311 -32.507 1.00 81.44 379 GLY A CA 1
ATOM 2851 C C . GLY A 1 379 ? 25.032 -5.661 -31.881 1.00 81.44 379 GLY A C 1
ATOM 2852 O O . GLY A 1 379 ? 24.757 -6.849 -31.724 1.00 81.44 379 GLY A O 1
ATOM 2853 N N . ASP A 1 380 ? 24.202 -4.676 -31.558 1.00 80.94 380 ASP A N 1
ATOM 2854 C CA . ASP A 1 380 ? 22.870 -4.932 -31.040 1.00 80.94 380 ASP A CA 1
ATOM 2855 C C . ASP A 1 380 ? 21.807 -4.900 -32.151 1.00 80.94 380 ASP A C 1
ATOM 2857 O O . ASP A 1 380 ? 22.022 -4.425 -33.271 1.00 80.94 380 ASP A O 1
ATOM 2861 N N . THR A 1 381 ? 20.681 -5.568 -31.897 1.00 85.94 381 THR A N 1
ATOM 2862 C CA . THR A 1 381 ? 19.654 -5.806 -32.918 1.00 85.94 381 THR A CA 1
ATOM 2863 C C . THR A 1 381 ? 18.756 -4.589 -33.047 1.00 85.94 381 THR A C 1
ATOM 2865 O O . THR A 1 381 ? 18.149 -4.161 -32.072 1.00 85.94 381 THR A O 1
ATOM 2868 N N . VAL A 1 382 ? 18.610 -4.080 -34.266 1.00 87.19 382 VAL A N 1
ATOM 2869 C CA . VAL A 1 382 ? 17.684 -2.994 -34.581 1.00 87.19 382 VAL A CA 1
ATOM 2870 C C . VAL A 1 382 ? 16.570 -3.502 -35.480 1.00 87.19 382 VAL A C 1
ATOM 2872 O O . VAL A 1 382 ? 16.846 -4.073 -36.534 1.00 87.19 382 VAL A O 1
ATOM 2875 N N . ASP A 1 383 ? 15.320 -3.257 -35.086 1.00 90.62 383 ASP A N 1
ATOM 2876 C CA . ASP A 1 383 ? 14.127 -3.450 -35.912 1.00 90.62 383 ASP A CA 1
ATOM 2877 C C . ASP A 1 383 ? 13.669 -2.090 -36.465 1.00 90.62 383 ASP A C 1
ATOM 2879 O O . ASP A 1 383 ? 13.497 -1.122 -35.726 1.00 90.62 383 ASP A O 1
ATOM 2883 N N . LEU A 1 384 ? 13.470 -1.977 -37.780 1.00 90.69 384 LEU A N 1
ATOM 2884 C CA . LEU A 1 384 ? 13.033 -0.711 -38.379 1.00 90.69 384 LEU A CA 1
ATOM 2885 C C . LEU A 1 384 ? 11.662 -0.232 -37.883 1.00 90.69 384 LEU A C 1
ATOM 2887 O O . LEU A 1 384 ? 11.398 0.972 -37.910 1.00 90.69 384 LEU A O 1
ATOM 2891 N N . TYR A 1 385 ? 10.791 -1.129 -37.423 1.00 92.56 385 TYR A N 1
ATOM 2892 C CA . TYR A 1 385 ? 9.482 -0.773 -36.874 1.00 92.56 385 TYR A CA 1
ATOM 2893 C C . TYR A 1 385 ? 9.596 -0.085 -35.503 1.00 92.56 385 TYR A C 1
ATOM 2895 O O . TYR A 1 385 ? 8.654 0.600 -35.089 1.00 92.56 385 TYR A O 1
ATOM 2903 N N . ASP A 1 386 ? 10.765 -0.136 -34.853 1.00 88.81 386 ASP A N 1
ATOM 2904 C CA . ASP A 1 386 ? 11.054 0.662 -33.654 1.00 88.81 386 ASP A CA 1
ATOM 2905 C C . ASP A 1 386 ? 11.028 2.180 -33.911 1.00 88.81 386 ASP A C 1
ATOM 2907 O O . ASP A 1 386 ? 10.772 2.990 -33.018 1.00 88.81 386 ASP A O 1
ATOM 2911 N N . PHE A 1 387 ? 11.199 2.587 -35.167 1.00 89.81 387 PHE A N 1
ATOM 2912 C CA . PHE A 1 387 ? 11.164 3.990 -35.573 1.00 89.81 387 PHE A CA 1
ATOM 2913 C C . PHE A 1 387 ? 9.750 4.494 -35.890 1.00 89.81 387 PHE A C 1
ATOM 2915 O O . PHE A 1 387 ? 9.553 5.696 -36.095 1.00 89.81 387 PHE A O 1
ATOM 2922 N N . MET A 1 388 ? 8.748 3.609 -35.916 1.00 89.62 388 MET A N 1
ATOM 2923 C CA . MET A 1 388 ? 7.372 3.992 -36.217 1.00 89.62 388 MET A CA 1
ATOM 2924 C C . MET A 1 388 ? 6.739 4.852 -35.124 1.00 89.62 388 MET A C 1
ATOM 2926 O O . MET A 1 388 ? 6.964 4.658 -33.933 1.00 89.62 388 MET A O 1
ATOM 2930 N N . ASN A 1 389 ? 5.871 5.780 -35.530 1.00 88.19 389 ASN A N 1
ATOM 2931 C CA . ASN A 1 389 ? 5.128 6.685 -34.650 1.00 88.19 389 ASN A CA 1
ATOM 2932 C C . ASN A 1 389 ? 6.037 7.515 -33.721 1.00 88.19 389 ASN A C 1
ATOM 2934 O O . ASN A 1 389 ? 5.620 7.964 -32.650 1.00 88.19 389 ASN A O 1
ATOM 2938 N N . ARG A 1 390 ? 7.296 7.732 -34.125 1.00 85.88 390 ARG A N 1
ATOM 2939 C CA . ARG A 1 390 ? 8.288 8.521 -33.380 1.00 85.88 390 ARG A CA 1
ATOM 2940 C C . ARG A 1 390 ? 8.347 9.990 -33.812 1.00 85.88 390 ARG A C 1
ATOM 2942 O O . ARG A 1 390 ? 9.153 10.749 -33.276 1.00 85.88 390 ARG A O 1
ATOM 2949 N N . GLY A 1 391 ? 7.470 10.416 -34.727 1.00 85.56 391 GLY A N 1
ATOM 2950 C CA . GLY A 1 391 ? 7.291 11.825 -35.086 1.00 85.56 391 GLY A CA 1
ATOM 2951 C C . GLY A 1 391 ? 8.382 12.414 -35.979 1.00 85.56 391 GLY A C 1
ATOM 2952 O O . GLY A 1 391 ? 8.520 13.637 -36.015 1.00 85.56 391 GLY A O 1
ATOM 2953 N N . ARG A 1 392 ? 9.169 11.575 -36.664 1.00 87.44 392 ARG A N 1
ATOM 2954 C CA . ARG A 1 392 ? 10.211 11.996 -37.612 1.00 87.44 392 ARG A CA 1
ATOM 2955 C C . ARG A 1 392 ? 10.197 11.108 -38.846 1.00 87.44 392 ARG A C 1
ATOM 2957 O O . ARG A 1 392 ? 9.857 9.929 -38.752 1.00 87.44 392 ARG A O 1
ATOM 2964 N N . ASP A 1 393 ? 10.617 11.681 -39.966 1.00 94.56 393 ASP A N 1
ATOM 2965 C CA . ASP A 1 393 ? 10.861 10.916 -41.183 1.00 94.56 393 ASP A CA 1
ATOM 2966 C C . ASP A 1 393 ? 12.148 10.090 -41.027 1.00 94.56 393 ASP A C 1
ATOM 2968 O O . ASP A 1 393 ? 13.074 10.450 -40.287 1.00 94.56 393 ASP A O 1
ATOM 2972 N N . ILE A 1 394 ? 12.201 8.963 -41.732 1.00 95.12 394 ILE A N 1
ATOM 2973 C CA . ILE A 1 394 ? 13.304 8.002 -41.689 1.00 95.12 394 ILE A CA 1
ATOM 2974 C C . ILE A 1 394 ? 13.993 8.007 -43.050 1.00 95.12 394 ILE A C 1
ATOM 2976 O O . ILE A 1 394 ? 13.381 7.733 -44.084 1.00 95.12 394 ILE A O 1
ATOM 2980 N N . VAL A 1 395 ? 15.285 8.307 -43.053 1.00 93.56 395 VAL A N 1
ATOM 2981 C CA . VAL A 1 395 ? 16.135 8.293 -44.241 1.00 93.56 395 VAL A CA 1
ATOM 2982 C C . VAL A 1 395 ? 16.828 6.946 -44.338 1.00 93.56 395 VAL A C 1
ATOM 2984 O O . VAL A 1 395 ? 17.622 6.580 -43.473 1.00 93.56 395 VAL A O 1
ATOM 2987 N N . ILE A 1 396 ? 16.569 6.238 -45.433 1.00 91.94 396 ILE A N 1
ATOM 2988 C CA . ILE A 1 396 ? 17.276 5.014 -45.797 1.00 91.94 396 ILE A CA 1
ATOM 2989 C C . ILE A 1 396 ? 18.340 5.355 -46.837 1.00 91.94 396 ILE A C 1
ATOM 2991 O O . ILE A 1 396 ? 18.039 5.615 -48.005 1.00 91.94 396 ILE A O 1
ATOM 2995 N N . GLU A 1 397 ? 19.604 5.309 -46.427 1.00 88.94 397 GLU A N 1
ATOM 2996 C CA . GLU A 1 397 ? 20.749 5.444 -47.320 1.00 88.94 397 GLU A CA 1
ATOM 2997 C C . GLU A 1 397 ? 21.277 4.070 -47.743 1.00 88.94 397 GLU A C 1
ATOM 2999 O O . GLU A 1 397 ? 21.849 3.334 -46.943 1.00 88.94 397 GLU A O 1
ATOM 3004 N N . LEU A 1 398 ? 21.207 3.751 -49.034 1.00 84.38 398 LEU A N 1
ATOM 3005 C CA . LEU A 1 398 ? 21.866 2.564 -49.579 1.00 84.38 398 LEU A CA 1
ATOM 3006 C C . LEU A 1 398 ? 23.313 2.862 -49.963 1.00 84.38 398 LEU A C 1
ATOM 3008 O O . LEU A 1 398 ? 23.590 3.653 -50.876 1.00 84.38 398 LEU A O 1
ATOM 3012 N N . ALA A 1 399 ? 24.240 2.135 -49.347 1.00 80.62 399 ALA A N 1
ATOM 3013 C CA . ALA A 1 399 ? 25.667 2.223 -49.625 1.00 80.62 399 ALA A CA 1
ATOM 3014 C C . ALA A 1 399 ? 26.267 0.853 -49.965 1.00 80.62 399 ALA A C 1
ATOM 3016 O O . ALA A 1 399 ? 25.815 -0.193 -49.509 1.00 80.62 399 ALA A O 1
ATOM 3017 N N . LEU A 1 400 ? 27.326 0.842 -50.779 1.00 76.94 400 LEU A N 1
ATOM 3018 C CA . LEU A 1 400 ? 28.098 -0.380 -50.996 1.00 76.94 400 LEU A CA 1
ATOM 3019 C C . LEU A 1 400 ? 29.004 -0.643 -49.792 1.00 76.94 400 LEU A C 1
ATOM 3021 O O . LEU A 1 400 ? 29.771 0.231 -49.402 1.00 76.94 400 LEU A O 1
ATOM 3025 N N . ALA A 1 401 ? 29.009 -1.881 -49.300 1.00 68.50 401 ALA A N 1
ATOM 3026 C CA . ALA A 1 401 ? 29.926 -2.337 -48.256 1.00 68.50 401 ALA A CA 1
ATOM 3027 C C . ALA A 1 401 ? 31.404 -2.287 -48.703 1.00 68.50 401 ALA A C 1
ATOM 3029 O O . ALA A 1 401 ? 32.325 -2.201 -47.897 1.00 68.50 401 ALA A O 1
ATOM 3030 N N . SER A 1 402 ? 31.672 -2.327 -50.016 1.00 67.25 402 SER A N 1
ATOM 3031 C CA . SER A 1 402 ? 33.043 -2.300 -50.532 1.00 67.25 402 SER A CA 1
ATOM 3032 C C . SER A 1 402 ? 33.664 -0.896 -50.480 1.00 67.25 402 SER A C 1
ATOM 3034 O O . SER A 1 402 ? 33.120 0.038 -51.073 1.00 67.25 402 SER A O 1
ATOM 3036 N N . LYS A 1 403 ? 34.897 -0.784 -49.961 1.00 55.16 403 LYS A N 1
ATOM 3037 C CA . LYS A 1 403 ? 35.709 0.458 -49.928 1.00 55.16 403 LYS A CA 1
ATOM 3038 C C . LYS A 1 403 ? 36.057 1.071 -51.308 1.00 55.16 403 LYS A C 1
ATOM 3040 O O . LYS A 1 403 ? 36.777 2.061 -51.374 1.00 55.16 403 LYS A O 1
ATOM 3045 N N . PHE A 1 404 ? 35.584 0.499 -52.419 1.00 51.16 404 PHE A N 1
ATOM 3046 C CA . PHE A 1 404 ? 35.947 0.897 -53.787 1.00 51.16 404 PHE A CA 1
ATOM 3047 C C . PHE A 1 404 ? 34.911 1.785 -54.503 1.00 51.16 404 PHE A C 1
ATOM 3049 O O . PHE A 1 404 ? 35.164 2.184 -55.641 1.00 51.16 404 PHE A O 1
ATOM 3056 N N . ASN A 1 405 ? 33.777 2.128 -53.875 1.00 60.44 405 ASN A N 1
ATOM 3057 C CA . ASN A 1 405 ? 32.846 3.117 -54.430 1.00 60.44 405 ASN A CA 1
ATOM 3058 C C . ASN A 1 405 ? 33.200 4.530 -53.939 1.00 60.44 405 ASN A C 1
ATOM 3060 O O . ASN A 1 405 ? 32.950 4.879 -52.789 1.00 60.44 405 ASN A O 1
ATOM 3064 N N . GLN A 1 406 ? 33.784 5.344 -54.823 1.00 55.59 406 GLN A N 1
ATOM 3065 C CA . GLN A 1 406 ? 34.335 6.653 -54.462 1.00 55.59 406 GLN A CA 1
ATOM 3066 C C . GLN A 1 406 ? 33.289 7.643 -53.930 1.00 55.59 406 GLN A C 1
ATOM 3068 O O . GLN A 1 406 ? 33.638 8.470 -53.094 1.00 55.59 406 GLN A O 1
ATOM 3073 N N . GLY A 1 407 ? 32.027 7.576 -54.365 1.00 59.56 407 GLY A N 1
ATOM 3074 C CA . GLY A 1 407 ? 31.063 8.602 -53.971 1.00 59.56 407 GLY A CA 1
ATOM 3075 C C . GLY A 1 407 ? 30.198 8.303 -52.756 1.00 59.56 407 GLY A C 1
ATOM 3076 O O . GLY A 1 407 ? 29.925 9.236 -52.013 1.00 59.56 407 GLY A O 1
ATOM 3077 N N . SER A 1 408 ? 29.848 7.042 -52.472 1.00 64.50 408 SER A N 1
ATOM 3078 C CA . SER A 1 408 ? 29.239 6.697 -51.170 1.00 64.50 408 SER A CA 1
ATOM 3079 C C . SER A 1 408 ? 30.204 7.004 -50.018 1.00 64.50 408 SER A C 1
ATOM 3081 O O . SER A 1 408 ? 29.792 7.511 -48.981 1.00 64.50 408 SER A O 1
ATOM 3083 N N . ASN A 1 409 ? 31.501 6.772 -50.237 1.00 69.44 409 ASN A N 1
ATOM 3084 C CA . ASN A 1 409 ? 32.553 7.068 -49.264 1.00 69.44 409 ASN A CA 1
ATOM 3085 C C . ASN A 1 409 ? 32.837 8.573 -49.157 1.00 69.44 409 ASN A C 1
ATOM 3087 O O . ASN A 1 409 ? 33.145 9.069 -48.080 1.00 69.44 409 ASN A O 1
ATOM 3091 N N . GLY A 1 410 ? 32.739 9.304 -50.273 1.00 68.75 410 GLY A N 1
ATOM 3092 C CA . GLY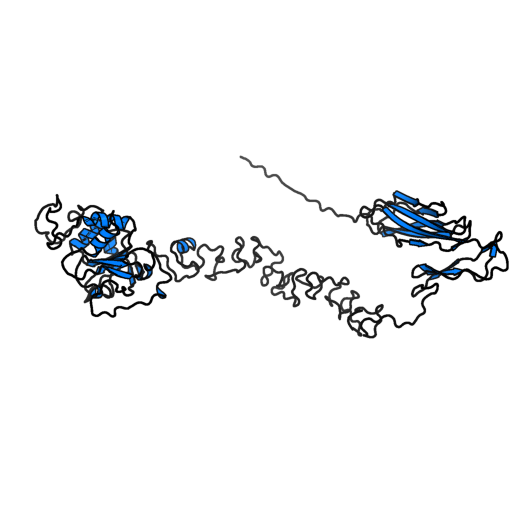 A 1 410 ? 32.858 10.762 -50.277 1.00 68.75 410 GLY A CA 1
ATOM 3093 C C . GLY A 1 410 ? 31.729 11.437 -49.497 1.00 68.75 410 GLY A C 1
ATOM 3094 O O . GLY A 1 410 ? 31.999 12.341 -48.715 1.00 68.75 410 GLY A O 1
ATOM 3095 N N . PHE A 1 411 ? 30.490 10.962 -49.665 1.00 74.19 411 PHE A N 1
ATOM 3096 C CA . PHE A 1 411 ? 29.346 11.432 -48.885 1.00 74.19 411 PHE A CA 1
ATOM 3097 C C . PHE A 1 411 ? 29.495 11.084 -47.399 1.00 74.19 411 PHE A C 1
ATOM 3099 O O . PHE A 1 411 ? 29.355 11.960 -46.561 1.00 74.19 411 PHE A O 1
ATOM 3106 N N . ALA A 1 412 ? 29.894 9.856 -47.066 1.00 78.06 412 ALA A N 1
ATOM 3107 C CA . ALA A 1 412 ? 30.164 9.456 -45.684 1.00 78.06 412 ALA A CA 1
ATOM 3108 C C . ALA A 1 412 ? 31.212 10.340 -44.992 1.00 78.06 412 ALA A C 1
ATOM 3110 O O . ALA A 1 412 ? 30.983 10.846 -43.899 1.00 78.06 412 ALA A O 1
ATOM 3111 N N . ALA A 1 413 ? 32.342 10.586 -45.663 1.00 73.25 413 ALA A N 1
ATOM 3112 C CA . ALA A 1 413 ? 33.381 11.475 -45.154 1.00 73.25 413 ALA A CA 1
ATOM 3113 C C . ALA A 1 413 ? 32.860 12.906 -44.942 1.00 73.25 413 ALA A C 1
ATOM 3115 O O . ALA A 1 413 ? 33.224 13.553 -43.961 1.00 73.25 413 ALA A O 1
ATOM 3116 N N . PHE A 1 414 ? 31.992 13.388 -45.835 1.00 77.38 414 PHE A N 1
ATOM 3117 C CA . PHE A 1 414 ? 31.312 14.667 -45.668 1.00 77.38 414 PHE A CA 1
ATOM 3118 C C . PHE A 1 414 ? 30.369 14.659 -44.453 1.00 77.38 414 PHE A C 1
ATOM 3120 O O . PHE A 1 414 ? 30.464 15.568 -43.636 1.00 77.38 414 PHE A O 1
ATOM 3127 N N . MET A 1 415 ? 29.548 13.619 -44.264 1.00 81.06 415 MET A N 1
ATOM 3128 C CA . MET A 1 415 ? 28.627 13.506 -43.121 1.00 81.06 415 MET A CA 1
ATOM 3129 C C . MET A 1 415 ? 29.339 13.422 -41.763 1.00 81.06 415 MET A C 1
ATOM 3131 O O . MET A 1 415 ? 28.716 13.643 -40.733 1.00 81.06 415 MET A O 1
ATOM 3135 N N . VAL A 1 416 ? 30.638 13.117 -41.742 1.00 77.25 416 VAL A N 1
ATOM 3136 C CA . VAL A 1 416 ? 31.479 13.178 -40.534 1.00 77.25 416 VAL A CA 1
ATOM 3137 C C . VAL A 1 416 ? 32.133 14.551 -40.365 1.00 77.25 416 VAL A C 1
ATOM 3139 O O . VAL A 1 416 ? 32.238 15.062 -39.253 1.00 77.25 416 VAL A O 1
ATOM 3142 N N . ALA A 1 417 ? 32.637 15.139 -41.452 1.00 69.38 417 ALA A N 1
ATOM 3143 C CA . ALA A 1 417 ? 33.464 16.343 -41.387 1.00 69.38 417 ALA A CA 1
ATOM 3144 C C . ALA A 1 417 ? 32.676 17.660 -41.485 1.00 69.38 417 ALA A C 1
ATOM 3146 O O . ALA A 1 417 ? 33.207 18.700 -41.093 1.00 69.38 417 ALA A O 1
ATOM 3147 N N . GLY A 1 418 ? 31.473 17.639 -42.067 1.00 67.44 418 GLY A N 1
ATOM 3148 C CA . GLY A 1 418 ? 30.697 18.833 -42.419 1.00 67.44 418 GLY A CA 1
ATOM 3149 C C . GLY A 1 418 ? 31.383 19.742 -43.450 1.00 67.44 418 GLY A C 1
ATOM 3150 O O . GLY A 1 418 ? 31.020 20.906 -43.580 1.00 67.44 418 GLY A O 1
ATOM 3151 N N . ASP A 1 419 ? 32.414 19.252 -44.154 1.00 62.59 419 ASP A N 1
ATOM 3152 C CA . ASP A 1 419 ? 33.240 20.045 -45.073 1.00 62.59 419 ASP A CA 1
ATOM 3153 C C . ASP A 1 419 ? 33.198 19.463 -46.503 1.00 62.59 419 ASP A C 1
ATOM 3155 O O . ASP A 1 419 ? 33.647 18.327 -46.717 1.00 62.59 419 ASP A O 1
ATOM 3159 N N . PRO A 1 420 ? 32.727 20.231 -47.509 1.00 55.31 420 PRO A N 1
ATOM 3160 C CA . PRO A 1 420 ? 32.781 19.868 -48.931 1.00 55.31 420 PRO A CA 1
ATOM 3161 C C . PRO A 1 420 ? 34.171 19.422 -49.426 1.00 55.31 420 PRO A C 1
ATOM 3163 O O . PRO A 1 420 ? 34.283 18.625 -50.364 1.00 55.31 420 PRO A O 1
ATOM 3166 N N . GLY A 1 421 ? 35.242 19.920 -48.798 1.00 51.09 421 GLY A N 1
ATOM 3167 C CA . GLY A 1 421 ? 36.640 19.619 -49.115 1.00 51.09 421 GLY A CA 1
ATOM 3168 C C . GLY A 1 421 ? 37.147 18.265 -48.607 1.00 51.09 421 GLY A C 1
ATOM 3169 O O . GLY A 1 421 ? 38.258 17.867 -48.958 1.00 51.09 421 GLY A O 1
ATOM 3170 N N . ALA A 1 422 ? 36.355 17.512 -47.835 1.00 53.91 422 ALA A N 1
ATOM 3171 C CA . ALA A 1 422 ? 36.741 16.193 -47.313 1.00 53.91 422 ALA A CA 1
ATOM 3172 C C . ALA A 1 422 ? 36.883 15.104 -48.401 1.00 53.91 422 ALA A C 1
ATOM 3174 O O . ALA A 1 422 ? 37.275 13.966 -48.125 1.00 53.91 422 ALA A O 1
ATOM 3175 N N . THR A 1 423 ? 36.603 15.437 -49.662 1.00 52.97 423 THR A N 1
ATOM 3176 C CA . THR A 1 423 ? 36.624 14.498 -50.779 1.00 52.97 423 THR A CA 1
ATOM 3177 C C . THR A 1 423 ? 38.033 14.383 -51.384 1.00 52.97 423 THR A C 1
ATOM 3179 O O . THR A 1 423 ? 38.551 15.284 -52.034 1.00 52.97 423 THR A O 1
ATOM 3182 N N . SER A 1 424 ? 38.652 13.211 -51.198 1.00 46.91 424 SER A N 1
ATOM 3183 C CA . SER A 1 424 ? 39.843 12.668 -51.891 1.00 46.91 424 SER A CA 1
ATOM 3184 C C . SER A 1 424 ? 41.259 12.862 -51.318 1.00 46.91 424 SER A C 1
ATOM 3186 O O . SER A 1 424 ? 42.083 11.989 -51.589 1.00 46.91 424 SER A O 1
ATOM 3188 N N . GLU A 1 425 ? 41.585 13.865 -50.489 1.00 43.66 425 GLU A N 1
ATOM 3189 C CA . GLU A 1 425 ? 42.953 13.937 -49.911 1.00 43.66 425 GLU A CA 1
ATOM 3190 C C . GLU A 1 425 ? 43.161 13.037 -48.674 1.00 43.66 425 GLU A C 1
ATOM 3192 O O . GLU A 1 425 ? 44.290 12.620 -48.412 1.00 43.66 425 GLU A O 1
ATOM 3197 N N . ASN A 1 426 ? 42.088 12.655 -47.966 1.00 43.69 426 ASN A N 1
ATOM 3198 C CA . ASN A 1 426 ? 42.163 11.834 -46.744 1.00 43.69 426 ASN A CA 1
ATOM 3199 C C . ASN A 1 426 ? 41.724 10.367 -46.905 1.00 43.69 426 ASN A C 1
ATOM 3201 O O . ASN A 1 426 ? 41.937 9.574 -45.993 1.00 43.69 426 ASN A O 1
ATOM 3205 N N . VAL A 1 427 ? 41.185 9.963 -48.061 1.00 43.69 427 VAL A N 1
ATOM 3206 C CA . VAL A 1 427 ? 40.814 8.562 -48.324 1.00 43.69 427 VAL A CA 1
ATOM 3207 C C . VAL A 1 427 ? 41.876 7.943 -49.229 1.00 43.69 427 VAL A C 1
ATOM 3209 O O . VAL A 1 427 ? 41.906 8.180 -50.436 1.00 43.69 427 VAL A O 1
ATOM 3212 N N . SER A 1 428 ? 42.787 7.174 -48.631 1.00 35.72 428 SER A N 1
ATOM 3213 C CA . SER A 1 428 ? 43.877 6.457 -49.306 1.00 35.72 428 SER A CA 1
ATOM 3214 C C . SER A 1 428 ? 43.360 5.607 -50.481 1.00 35.72 428 SER A C 1
ATOM 3216 O O . SER A 1 428 ? 42.925 4.467 -50.313 1.00 35.72 428 SER A O 1
ATOM 3218 N N . CYS A 1 429 ? 43.398 6.151 -51.699 1.00 35.28 429 CYS A N 1
ATOM 3219 C CA . CYS A 1 429 ? 43.007 5.430 -52.907 1.00 35.28 429 CYS A CA 1
ATOM 3220 C C . CYS A 1 429 ? 44.074 4.393 -53.287 1.00 35.28 429 CYS A C 1
ATOM 3222 O O . CYS A 1 429 ? 45.155 4.718 -53.776 1.00 35.28 429 CYS A O 1
ATOM 3224 N N . GLY A 1 430 ? 43.742 3.117 -53.085 1.00 31.83 430 GLY A N 1
ATOM 3225 C CA . GLY A 1 430 ? 44.576 1.955 -53.402 1.00 31.83 430 GLY A CA 1
ATOM 3226 C C . GLY A 1 430 ? 44.602 1.513 -54.873 1.00 31.83 430 GLY A C 1
ATOM 3227 O O . GLY A 1 430 ? 45.150 0.450 -55.151 1.00 31.83 430 GLY A O 1
ATOM 3228 N N . ILE A 1 431 ? 44.047 2.277 -55.820 1.00 29.64 431 ILE A N 1
ATOM 3229 C CA . ILE A 1 431 ? 44.226 2.084 -57.271 1.00 29.64 431 ILE A CA 1
ATOM 3230 C C . ILE A 1 431 ? 44.276 3.474 -57.915 1.00 29.64 431 ILE A C 1
ATOM 3232 O O . ILE A 1 431 ? 43.396 4.288 -57.665 1.00 29.64 431 ILE A O 1
ATOM 3236 N N . GLU A 1 432 ? 45.323 3.725 -58.707 1.00 31.06 432 GLU A N 1
ATOM 3237 C CA . GLU A 1 432 ? 45.643 4.968 -59.428 1.00 31.06 432 GLU A CA 1
ATOM 3238 C C . GLU A 1 432 ? 44.408 5.810 -59.807 1.00 31.06 432 GLU A C 1
ATOM 3240 O O . GLU A 1 432 ? 43.723 5.526 -60.794 1.00 31.06 432 GLU A O 1
ATOM 3245 N N . CYS A 1 433 ? 44.147 6.877 -59.042 1.00 38.75 433 CYS A N 1
ATOM 3246 C CA . CYS A 1 433 ? 43.205 7.916 -59.438 1.00 38.75 433 CYS A CA 1
ATOM 3247 C C . CYS A 1 433 ? 43.690 8.516 -60.755 1.00 38.75 433 CYS A C 1
ATOM 3249 O O . CYS A 1 433 ? 44.822 8.996 -60.853 1.00 38.75 433 CYS A O 1
ATOM 3251 N N . TRP A 1 434 ? 42.852 8.451 -61.785 1.00 29.88 434 TRP A N 1
ATOM 3252 C CA . TRP A 1 434 ? 43.134 9.110 -63.048 1.00 29.88 434 TRP A CA 1
ATOM 3253 C C . TRP A 1 434 ? 43.329 10.610 -62.808 1.00 29.88 434 TRP A C 1
ATOM 3255 O O . TRP A 1 434 ? 42.452 11.299 -62.301 1.00 29.88 434 TRP A O 1
ATOM 3265 N N . ASP A 1 435 ? 44.522 11.064 -63.175 1.00 35.84 435 ASP A N 1
ATOM 3266 C CA . ASP A 1 435 ? 45.058 12.421 -63.133 1.00 35.84 435 ASP A CA 1
ATOM 3267 C C . ASP A 1 435 ? 44.043 13.478 -63.623 1.00 35.84 435 ASP A C 1
ATOM 3269 O O . ASP A 1 435 ? 43.961 13.731 -64.822 1.00 35.84 435 ASP A O 1
ATOM 3273 N N . HIS A 1 436 ? 43.295 14.131 -62.723 1.00 35.88 436 HIS A N 1
ATOM 3274 C CA . HIS A 1 436 ? 42.683 15.442 -62.977 1.00 35.88 436 HIS A CA 1
ATOM 3275 C C . HIS A 1 436 ? 42.421 16.229 -61.677 1.00 35.88 436 HIS A C 1
ATOM 3277 O O . HIS A 1 436 ? 41.362 16.105 -61.090 1.00 35.88 436 HIS A O 1
ATOM 3283 N N . GLN A 1 437 ? 43.403 17.082 -61.342 1.00 35.84 437 GLN A N 1
ATOM 3284 C CA . GLN A 1 437 ? 43.352 18.358 -60.592 1.00 35.84 437 GLN A CA 1
ATOM 3285 C C . GLN A 1 437 ? 42.778 18.367 -59.147 1.00 35.84 437 GLN A C 1
ATOM 3287 O O . GLN A 1 437 ? 41.731 17.786 -58.896 1.00 35.84 437 GLN A O 1
ATOM 3292 N N . PRO A 1 438 ? 43.411 19.101 -58.204 1.00 36.59 438 PRO A N 1
ATOM 3293 C CA . PRO A 1 438 ? 42.791 19.440 -56.922 1.00 36.59 438 PRO A CA 1
ATOM 3294 C C . PRO A 1 438 ? 41.535 20.285 -57.172 1.00 36.59 438 PRO A C 1
ATOM 3296 O O . PRO A 1 438 ? 41.572 21.232 -57.964 1.00 36.59 438 PRO A O 1
ATOM 3299 N N . TRP A 1 439 ? 40.426 19.926 -56.534 1.00 40.22 439 TRP A N 1
ATOM 3300 C CA . TRP A 1 439 ? 39.145 20.621 -56.646 1.00 40.22 439 TRP A CA 1
ATOM 3301 C C . TRP A 1 439 ? 39.151 21.895 -55.790 1.00 40.22 439 TRP A C 1
ATOM 3303 O O . TRP A 1 439 ? 38.566 21.929 -54.717 1.00 40.22 439 TRP A O 1
ATOM 3313 N N . ASP A 1 440 ? 39.830 22.945 -56.255 1.00 39.41 440 ASP A N 1
ATOM 3314 C CA . ASP A 1 440 ? 39.849 24.243 -55.559 1.00 39.41 440 ASP A CA 1
ATOM 3315 C C . ASP A 1 440 ? 38.561 25.076 -55.777 1.00 39.41 440 ASP A C 1
ATOM 3317 O O . ASP A 1 440 ? 38.385 26.083 -55.100 1.00 39.41 440 ASP A O 1
ATOM 3321 N N . GLU A 1 441 ? 37.644 24.675 -56.674 1.00 40.00 441 GLU A N 1
ATOM 3322 C CA . GLU A 1 441 ? 36.294 25.261 -56.806 1.00 40.00 441 GLU A CA 1
ATOM 3323 C C . GLU A 1 441 ? 35.273 24.201 -57.296 1.00 40.00 441 GLU A C 1
ATOM 3325 O O . GLU A 1 441 ? 35.595 23.441 -58.221 1.00 40.00 441 GLU A O 1
ATOM 3330 N N . PRO A 1 442 ? 34.046 24.128 -56.726 1.00 41.78 442 PRO A N 1
ATOM 3331 C CA . PRO A 1 442 ? 32.994 23.246 -57.232 1.00 41.78 442 PRO A CA 1
ATOM 3332 C C . PRO A 1 442 ? 32.641 23.653 -58.673 1.00 41.78 442 PRO A C 1
ATOM 3334 O O . PRO A 1 442 ? 32.599 24.845 -58.989 1.00 41.78 442 PRO A O 1
ATOM 3337 N N . PRO A 1 443 ? 32.418 22.700 -59.593 1.00 43.06 443 PRO A N 1
ATOM 3338 C CA . PRO A 1 443 ? 32.284 23.029 -61.003 1.00 43.06 443 PRO A CA 1
ATOM 3339 C C . PRO A 1 443 ? 31.013 23.860 -61.223 1.00 43.06 443 PRO A C 1
ATOM 3341 O O . PRO A 1 443 ? 29.924 23.429 -60.858 1.00 43.06 443 PRO A O 1
ATOM 3344 N N . GLU A 1 444 ? 31.130 25.009 -61.904 1.00 40.50 444 GLU A N 1
ATOM 3345 C CA . GLU A 1 444 ? 30.017 25.906 -62.302 1.00 40.50 444 GLU A CA 1
ATOM 3346 C C . GLU A 1 444 ? 28.973 25.255 -63.248 1.00 40.50 444 GLU A C 1
ATOM 3348 O O . GLU A 1 444 ? 28.161 25.941 -63.868 1.00 40.50 444 GLU A O 1
ATOM 3353 N N . ASN A 1 445 ? 28.981 23.932 -63.403 1.00 43.00 445 ASN A N 1
ATOM 3354 C CA . ASN A 1 445 ? 28.062 23.198 -64.259 1.00 43.00 445 ASN A CA 1
ATOM 3355 C C . ASN A 1 445 ? 27.514 21.975 -63.509 1.00 43.00 445 ASN A C 1
ATOM 3357 O O . ASN A 1 445 ? 27.820 20.826 -63.827 1.00 43.00 445 ASN A O 1
ATOM 3361 N N . SER A 1 446 ? 26.708 22.262 -62.488 1.00 46.59 446 SER A N 1
ATOM 3362 C CA . SER A 1 446 ? 25.849 21.332 -61.756 1.00 46.59 446 SER A CA 1
ATOM 3363 C C . SER A 1 446 ? 24.667 20.889 -62.627 1.00 46.59 446 SER A C 1
ATOM 3365 O O . SER A 1 446 ? 23.513 21.229 -62.380 1.00 46.59 446 SER A O 1
ATOM 3367 N N . ASP A 1 447 ? 24.944 20.154 -63.705 1.00 42.03 447 ASP A N 1
ATOM 3368 C CA . ASP A 1 447 ? 23.882 19.418 -64.392 1.00 42.03 447 ASP A CA 1
ATOM 3369 C C . ASP A 1 447 ? 23.620 18.112 -63.611 1.00 42.03 447 ASP A C 1
ATOM 3371 O O . ASP A 1 447 ? 24.510 17.249 -63.571 1.00 42.03 447 ASP A O 1
ATOM 3375 N N . PRO A 1 448 ? 22.416 17.947 -63.022 1.00 42.06 448 PRO A N 1
ATOM 3376 C CA . PRO A 1 448 ? 22.041 16.809 -62.176 1.00 42.06 448 PRO A CA 1
ATOM 3377 C C . PRO A 1 448 ? 22.038 15.454 -62.900 1.00 42.06 448 PRO A C 1
ATOM 3379 O O . PRO A 1 448 ? 21.798 14.434 -62.256 1.00 42.06 448 PRO A O 1
ATOM 3382 N N . ASN A 1 449 ? 22.304 15.429 -64.213 1.00 40.44 449 ASN A N 1
ATOM 3383 C CA . ASN A 1 449 ? 22.380 14.222 -65.037 1.00 40.44 449 ASN A CA 1
ATOM 3384 C C . ASN A 1 449 ? 23.791 13.917 -65.579 1.00 40.44 449 ASN A C 1
ATOM 3386 O O . ASN A 1 449 ? 23.939 12.986 -66.373 1.00 40.44 449 ASN A O 1
ATOM 3390 N N . THR A 1 450 ? 24.833 14.693 -65.235 1.00 40.25 450 THR A N 1
ATOM 3391 C CA . THR A 1 450 ? 26.167 14.555 -65.879 1.00 40.25 450 THR A CA 1
ATOM 3392 C C . THR A 1 450 ? 27.340 14.175 -64.969 1.00 40.25 450 THR A C 1
ATOM 3394 O O . THR A 1 450 ? 28.485 14.193 -65.419 1.00 40.25 450 THR A O 1
ATOM 3397 N N . GLY A 1 451 ? 27.081 13.684 -63.753 1.00 40.56 451 GLY A N 1
ATOM 3398 C CA . GLY A 1 451 ? 28.055 12.844 -63.038 1.00 40.56 451 GLY A CA 1
ATOM 3399 C C . GLY A 1 451 ? 29.089 13.562 -62.162 1.00 40.56 451 GLY A C 1
ATOM 3400 O O . GLY A 1 451 ? 30.178 13.027 -61.956 1.00 40.56 451 GLY A O 1
ATOM 3401 N N . GLY A 1 452 ? 28.764 14.739 -61.620 1.00 46.66 452 GLY A N 1
ATOM 3402 C CA . GLY A 1 452 ? 29.409 15.229 -60.395 1.00 46.66 452 GLY A CA 1
ATOM 3403 C C . GLY A 1 452 ? 28.736 14.595 -59.171 1.00 46.66 452 GLY A C 1
ATOM 3404 O O . GLY A 1 452 ? 27.513 14.563 -59.118 1.00 46.66 452 GLY A O 1
ATOM 3405 N N . TRP A 1 453 ? 29.510 14.057 -58.223 1.00 51.09 453 TRP A N 1
ATOM 3406 C CA . TRP A 1 453 ? 28.977 13.347 -57.042 1.00 51.09 453 TRP A CA 1
ATOM 3407 C C . TRP A 1 453 ? 28.716 14.269 -55.835 1.00 51.09 453 TRP A C 1
ATOM 3409 O O . TRP A 1 453 ? 28.146 13.827 -54.840 1.00 51.09 453 TRP A O 1
ATOM 3419 N N . TRP A 1 454 ? 29.144 15.532 -55.917 1.00 55.47 454 TRP A N 1
ATOM 3420 C CA . TRP A 1 454 ? 28.896 16.563 -54.909 1.00 55.47 454 TRP A CA 1
ATOM 3421 C C . TRP A 1 454 ? 27.717 17.450 -55.328 1.00 55.47 454 TRP A C 1
ATOM 3423 O O . TRP A 1 454 ? 27.642 17.850 -56.496 1.00 55.47 454 TRP A O 1
ATOM 3433 N N . HIS A 1 455 ? 26.834 17.767 -54.377 1.00 65.00 455 HIS A N 1
ATOM 3434 C CA . HIS A 1 455 ? 25.680 18.645 -54.560 1.00 65.00 455 HIS A CA 1
ATOM 3435 C C . HIS A 1 455 ? 25.669 19.739 -53.472 1.00 65.00 455 HIS A C 1
ATOM 3437 O O . HIS A 1 455 ? 25.923 19.407 -52.316 1.00 65.00 455 HIS A O 1
ATOM 3443 N N . PRO A 1 456 ? 25.365 21.014 -53.800 1.00 66.62 456 PRO A N 1
ATOM 3444 C CA . PRO A 1 456 ? 25.292 22.099 -52.811 1.00 66.62 456 PRO A CA 1
ATOM 3445 C C . PRO A 1 456 ? 24.363 21.803 -51.624 1.00 66.62 456 PRO A C 1
ATOM 3447 O O . PRO A 1 456 ? 24.708 22.109 -50.492 1.00 66.62 456 PRO A O 1
ATOM 3450 N N . ASP A 1 457 ? 23.240 21.133 -51.889 1.00 73.56 457 ASP A N 1
ATOM 3451 C CA . ASP A 1 457 ? 22.241 20.711 -50.893 1.00 73.56 457 ASP A CA 1
ATOM 3452 C C . ASP A 1 457 ? 22.804 19.780 -49.790 1.00 73.56 457 ASP A C 1
ATOM 3454 O O . ASP A 1 457 ? 22.143 19.567 -48.781 1.00 73.56 457 ASP A O 1
ATOM 3458 N N . TYR A 1 458 ? 24.017 19.223 -49.931 1.00 77.56 458 TYR A N 1
ATOM 3459 C CA . TYR A 1 458 ? 24.622 18.388 -48.884 1.00 77.56 458 TYR A CA 1
ATOM 3460 C C . TYR A 1 458 ? 24.895 19.159 -47.585 1.00 77.56 458 TYR A C 1
ATOM 3462 O O . TYR A 1 458 ? 24.798 18.564 -46.519 1.00 77.56 458 TYR A O 1
ATOM 3470 N N . GLU A 1 459 ? 25.215 20.456 -47.652 1.00 80.00 459 GLU A N 1
ATOM 3471 C CA . GLU A 1 459 ? 25.409 21.283 -46.447 1.00 80.00 459 GLU A CA 1
ATOM 3472 C C . GLU A 1 459 ? 24.127 21.349 -45.610 1.00 80.00 459 GLU A C 1
ATOM 3474 O O . GLU A 1 459 ? 24.159 21.085 -44.413 1.00 80.00 459 GLU A O 1
ATOM 3479 N N . GLU A 1 460 ? 22.985 21.581 -46.255 1.00 85.00 460 GLU A N 1
ATOM 3480 C CA . GLU A 1 460 ? 21.682 21.595 -45.582 1.00 85.00 460 GLU A CA 1
ATOM 3481 C C . GLU A 1 460 ? 21.307 20.203 -45.056 1.00 85.00 460 GLU A C 1
ATOM 3483 O O . GLU A 1 460 ? 20.810 20.071 -43.945 1.00 85.00 460 GLU A O 1
ATOM 3488 N N . VAL A 1 461 ? 21.613 19.138 -45.801 1.00 86.25 461 VAL A N 1
ATOM 3489 C CA . VAL A 1 461 ? 21.389 17.750 -45.355 1.00 86.25 461 VAL A CA 1
ATOM 3490 C C . VAL A 1 461 ? 22.242 17.383 -44.138 1.00 86.25 461 VAL A C 1
ATOM 3492 O O . VAL A 1 461 ? 21.777 16.651 -43.264 1.00 86.25 461 VAL A O 1
ATOM 3495 N N . TYR A 1 462 ? 23.474 17.888 -44.057 1.00 86.94 462 TYR A N 1
ATOM 3496 C CA . TYR A 1 462 ? 24.307 17.734 -42.867 1.00 86.94 462 TYR A CA 1
ATOM 3497 C C . TYR A 1 462 ? 23.659 18.410 -41.659 1.00 86.94 462 TYR A C 1
ATOM 3499 O O . TYR A 1 462 ? 23.570 17.793 -40.601 1.00 86.94 462 TYR A O 1
ATOM 3507 N N . ASP A 1 463 ? 23.163 19.636 -41.824 1.00 89.31 463 ASP A N 1
ATOM 3508 C CA . ASP A 1 463 ? 22.488 20.357 -40.745 1.00 89.31 463 ASP A CA 1
ATOM 3509 C C . ASP A 1 463 ? 21.201 19.641 -40.305 1.00 89.31 463 ASP A C 1
ATOM 3511 O O . ASP A 1 463 ? 21.005 19.453 -39.109 1.00 89.31 463 ASP A O 1
ATOM 3515 N N . ILE A 1 464 ? 20.386 19.147 -41.245 1.00 91.00 464 ILE A N 1
ATOM 3516 C CA . ILE A 1 464 ? 19.185 18.332 -40.970 1.00 91.00 464 ILE A CA 1
ATOM 3517 C C . ILE A 1 464 ? 19.539 17.105 -40.114 1.00 91.00 464 ILE A C 1
ATOM 3519 O O . ILE A 1 464 ? 18.864 16.815 -39.125 1.00 91.00 464 ILE A O 1
ATOM 3523 N N . LEU A 1 465 ? 20.621 16.392 -40.456 1.00 89.38 465 LEU A N 1
ATOM 3524 C CA . LEU A 1 465 ? 21.095 15.263 -39.653 1.00 89.38 465 LEU A CA 1
ATOM 3525 C C . LEU A 1 465 ? 21.533 15.714 -38.253 1.00 89.38 465 LEU A C 1
ATOM 3527 O O . LEU A 1 465 ? 21.136 15.122 -37.252 1.00 89.38 465 LEU A O 1
ATOM 3531 N N . MET A 1 466 ? 22.374 16.747 -38.176 1.00 86.25 466 MET A N 1
ATOM 3532 C CA . MET A 1 466 ? 22.951 17.211 -36.910 1.00 86.25 466 MET A CA 1
ATOM 3533 C C . MET A 1 466 ? 21.915 17.839 -35.971 1.00 86.25 466 MET A C 1
ATOM 3535 O O . MET A 1 466 ? 22.126 17.853 -34.758 1.00 86.25 466 MET A O 1
ATOM 3539 N N . ASN A 1 467 ? 20.809 18.345 -36.515 1.00 88.19 467 ASN A N 1
ATOM 3540 C CA . ASN A 1 467 ? 19.687 18.902 -35.763 1.00 88.19 467 ASN A CA 1
ATOM 3541 C C . ASN A 1 467 ? 18.690 17.841 -35.277 1.00 88.19 467 ASN A C 1
ATOM 3543 O O . ASN A 1 467 ? 17.720 18.204 -34.613 1.00 88.19 467 ASN A O 1
ATOM 3547 N N . ASP A 1 468 ? 18.933 16.552 -35.553 1.00 85.62 468 ASP A N 1
ATOM 3548 C CA . ASP A 1 468 ? 18.037 15.448 -35.194 1.00 85.62 468 ASP A CA 1
ATOM 3549 C C . ASP A 1 468 ? 16.646 15.538 -35.865 1.00 85.62 468 ASP A C 1
ATOM 3551 O O . ASP A 1 468 ? 15.674 14.969 -35.360 1.00 85.62 468 ASP A O 1
ATOM 3555 N N . ASP A 1 469 ? 16.528 16.218 -37.010 1.00 88.62 469 ASP A N 1
ATOM 3556 C CA . ASP A 1 469 ? 15.242 16.416 -37.699 1.00 88.62 469 ASP A CA 1
ATOM 3557 C C . ASP A 1 469 ? 14.706 15.119 -38.338 1.00 88.62 469 ASP A C 1
ATOM 3559 O O . ASP A 1 469 ? 13.496 14.955 -38.512 1.00 88.62 469 ASP A O 1
ATOM 3563 N N . VAL A 1 470 ? 15.599 14.171 -38.642 1.00 92.56 470 VAL A N 1
ATOM 3564 C CA . VAL A 1 470 ? 15.292 12.861 -39.240 1.00 92.56 470 VAL A CA 1
ATOM 3565 C C . VAL A 1 470 ? 16.076 11.740 -38.560 1.00 92.56 470 VAL A C 1
ATOM 3567 O O . VAL A 1 470 ? 17.126 11.980 -37.964 1.00 92.56 470 VAL A O 1
ATOM 3570 N N . TYR A 1 471 ? 15.602 10.501 -38.690 1.00 92.75 471 TYR A N 1
ATOM 3571 C CA . TYR A 1 471 ? 16.408 9.318 -38.374 1.00 92.75 471 TYR A CA 1
ATOM 3572 C C . TYR A 1 471 ? 17.205 8.891 -39.603 1.00 92.75 471 TYR A C 1
ATOM 3574 O O . TYR A 1 471 ? 16.629 8.739 -40.676 1.00 92.75 471 TYR A O 1
ATOM 3582 N N . TRP A 1 472 ? 18.518 8.689 -39.470 1.00 93.00 472 TRP A N 1
ATOM 3583 C CA . TRP A 1 472 ? 19.376 8.346 -40.606 1.00 93.00 472 TRP A CA 1
ATOM 3584 C C . TRP A 1 472 ? 19.940 6.940 -40.488 1.00 93.00 472 TRP A C 1
ATOM 3586 O O . TRP A 1 472 ? 20.802 6.661 -39.654 1.00 93.00 472 TRP A O 1
ATOM 3596 N N . ILE A 1 473 ? 19.482 6.064 -41.377 1.00 93.38 473 ILE A N 1
ATOM 3597 C CA . ILE A 1 473 ? 19.839 4.651 -41.392 1.00 93.38 473 ILE A CA 1
ATOM 3598 C C . ILE A 1 473 ? 20.560 4.349 -42.696 1.00 93.38 473 ILE A C 1
ATOM 3600 O O . ILE A 1 473 ? 19.999 4.379 -43.791 1.00 93.38 473 ILE A O 1
ATOM 3604 N N . ARG A 1 474 ? 21.842 4.040 -42.577 1.00 91.69 474 ARG A N 1
ATOM 3605 C CA . ARG A 1 474 ? 22.684 3.586 -43.670 1.00 91.69 474 ARG A CA 1
ATOM 3606 C C . ARG A 1 474 ? 22.643 2.074 -43.744 1.00 91.69 474 ARG A C 1
ATOM 3608 O O . ARG A 1 474 ? 23.134 1.394 -42.852 1.00 91.69 474 ARG A O 1
ATOM 3615 N N . VAL A 1 475 ? 22.173 1.550 -44.866 1.00 91.50 475 VAL A N 1
ATOM 3616 C CA . VAL A 1 475 ? 22.198 0.119 -45.141 1.00 91.50 475 VAL A CA 1
ATOM 3617 C C . VAL A 1 475 ? 23.373 -0.234 -46.047 1.00 91.50 475 VAL A C 1
ATOM 3619 O O . VAL A 1 475 ? 23.495 0.251 -47.180 1.00 91.50 475 VAL A O 1
ATOM 3622 N N . LEU A 1 476 ? 24.260 -1.096 -45.548 1.00 89.75 476 LEU A N 1
ATOM 3623 C CA . LEU A 1 476 ? 25.371 -1.641 -46.314 1.00 89.75 476 LEU A CA 1
ATOM 3624 C C . LEU A 1 476 ? 24.893 -2.802 -47.176 1.00 89.75 476 LEU A C 1
ATOM 3626 O O . LEU A 1 476 ? 24.297 -3.763 -46.699 1.00 89.75 476 LEU A O 1
ATOM 3630 N N . LYS A 1 477 ? 25.232 -2.732 -48.463 1.00 84.12 477 LYS A N 1
ATOM 3631 C CA . LYS A 1 477 ? 24.916 -3.733 -49.482 1.00 84.12 477 LYS A CA 1
ATOM 3632 C C . LYS A 1 477 ? 26.180 -4.383 -50.035 1.00 84.12 477 LYS A C 1
ATOM 3634 O O . LYS A 1 477 ? 27.142 -3.708 -50.413 1.00 84.12 477 LYS A O 1
ATOM 3639 N N . GLY A 1 478 ? 26.154 -5.708 -50.155 1.00 78.56 478 GLY A N 1
ATOM 3640 C CA . GLY A 1 478 ? 27.254 -6.530 -50.666 1.00 78.56 478 GLY A CA 1
ATOM 3641 C C . GLY A 1 478 ? 26.823 -7.518 -51.751 1.00 78.56 478 GLY A C 1
ATOM 3642 O O . GLY A 1 478 ? 25.804 -7.352 -52.422 1.00 78.56 478 GLY A O 1
ATOM 3643 N N . SER A 1 479 ? 27.635 -8.554 -51.973 1.00 78.81 479 SER A N 1
ATOM 3644 C CA . SER A 1 479 ? 27.361 -9.575 -52.987 1.00 78.81 479 SER A CA 1
ATOM 3645 C C . SER A 1 479 ? 26.556 -10.731 -52.392 1.00 78.81 479 SER A C 1
ATOM 3647 O O . SER A 1 479 ? 27.133 -11.670 -51.840 1.00 78.81 479 SER A O 1
ATOM 3649 N N . CYS A 1 480 ? 25.251 -10.755 -52.656 1.00 74.50 480 CYS A N 1
ATOM 3650 C CA . CYS A 1 480 ? 24.325 -11.790 -52.174 1.00 74.50 480 CYS A CA 1
ATOM 3651 C C . CYS A 1 480 ? 24.593 -13.219 -52.673 1.00 74.50 480 CYS A C 1
ATOM 3653 O O . CYS A 1 480 ? 24.023 -14.179 -52.171 1.00 74.50 480 CYS A O 1
ATOM 3655 N N . THR A 1 481 ? 25.480 -13.404 -53.654 1.00 75.12 481 THR A N 1
ATOM 3656 C CA . THR A 1 481 ? 25.840 -14.733 -54.180 1.00 75.12 481 THR A CA 1
ATOM 3657 C C . THR A 1 481 ? 27.102 -15.336 -53.556 1.00 75.12 481 THR A C 1
ATOM 3659 O O . THR A 1 481 ? 27.600 -16.342 -54.062 1.00 75.12 481 THR A O 1
ATOM 3662 N N . GLY A 1 482 ? 27.660 -14.736 -52.499 1.00 68.81 482 GLY A N 1
ATOM 3663 C CA . GLY A 1 482 ? 28.796 -15.357 -51.808 1.00 68.81 482 GLY A CA 1
ATOM 3664 C C . GLY A 1 482 ? 29.521 -14.542 -50.741 1.00 68.81 482 GLY A C 1
ATOM 3665 O O . GLY A 1 482 ? 30.416 -15.105 -50.122 1.00 68.81 482 GLY A O 1
ATOM 3666 N N . ASN A 1 483 ? 29.186 -13.264 -50.546 1.00 80.81 483 ASN A N 1
ATOM 3667 C CA . ASN A 1 483 ? 29.724 -12.440 -49.461 1.00 80.81 483 ASN A CA 1
ATOM 3668 C C . ASN A 1 483 ? 28.764 -11.265 -49.179 1.00 80.81 483 ASN A C 1
ATOM 3670 O O . ASN A 1 483 ? 29.029 -10.149 -49.655 1.00 80.81 483 ASN A O 1
ATOM 3674 N N . PRO A 1 484 ? 27.607 -11.520 -48.533 1.00 87.62 484 PRO A N 1
ATOM 3675 C CA . PRO A 1 484 ? 26.791 -10.440 -47.994 1.00 87.62 484 PRO A CA 1
ATOM 3676 C C . PRO A 1 484 ? 27.601 -9.663 -46.940 1.00 87.62 484 PRO A C 1
ATOM 3678 O O . PRO A 1 484 ? 28.562 -10.213 -46.394 1.00 87.62 484 PRO A O 1
ATOM 3681 N N . PRO A 1 485 ? 27.272 -8.386 -46.716 1.00 89.69 485 PRO A N 1
ATOM 3682 C CA . PRO A 1 485 ? 27.908 -7.597 -45.674 1.00 89.69 485 PRO A CA 1
ATOM 3683 C C . PRO A 1 485 ? 27.589 -8.184 -44.298 1.00 89.69 485 PRO A C 1
ATOM 3685 O O . PRO A 1 485 ? 26.487 -8.685 -44.089 1.00 89.69 485 PRO A O 1
ATOM 3688 N N . SER A 1 486 ? 28.555 -8.146 -43.387 1.00 91.31 486 SER A N 1
ATOM 3689 C CA . SER A 1 486 ? 28.400 -8.613 -42.006 1.00 91.31 486 SER A CA 1
ATOM 3690 C C . SER A 1 486 ? 28.309 -7.456 -41.009 1.00 91.31 486 SER A C 1
ATOM 3692 O O . SER A 1 486 ? 28.604 -6.309 -41.341 1.00 91.31 486 SER A O 1
ATOM 3694 N N . GLN A 1 487 ? 27.976 -7.780 -39.759 1.00 92.00 487 GLN A N 1
ATOM 3695 C CA . GLN A 1 487 ? 28.126 -6.880 -38.611 1.00 92.00 487 GLN A CA 1
ATOM 3696 C C . GLN A 1 487 ? 29.551 -6.298 -38.531 1.00 92.00 487 GLN A C 1
ATOM 3698 O O . GLN A 1 487 ? 29.723 -5.092 -38.391 1.00 92.00 487 GLN A O 1
ATOM 3703 N N . GLU A 1 488 ? 30.585 -7.119 -38.759 1.00 91.25 488 GLU A N 1
ATOM 3704 C CA . GLU A 1 488 ? 31.984 -6.659 -38.790 1.00 91.25 488 GLU A CA 1
ATOM 3705 C C . GLU A 1 488 ? 32.229 -5.620 -39.899 1.00 91.25 488 GLU A C 1
ATOM 3707 O O . GLU A 1 488 ? 32.996 -4.677 -39.702 1.00 91.25 488 GLU A O 1
ATOM 3712 N N . ASP A 1 489 ? 31.562 -5.748 -41.053 1.00 90.25 489 ASP A N 1
ATOM 3713 C CA . ASP A 1 489 ? 31.633 -4.736 -42.110 1.00 90.25 489 ASP A CA 1
ATOM 3714 C C . ASP A 1 489 ? 30.964 -3.421 -41.676 1.00 90.25 489 ASP A C 1
ATOM 3716 O O . ASP A 1 489 ? 31.492 -2.356 -41.994 1.00 90.25 489 ASP A O 1
ATOM 3720 N N . ALA A 1 490 ? 29.847 -3.473 -40.940 1.00 91.06 490 ALA A N 1
ATOM 3721 C CA . ALA A 1 490 ? 29.181 -2.291 -40.382 1.00 91.06 490 ALA A CA 1
ATOM 3722 C C . ALA A 1 490 ? 30.031 -1.595 -39.311 1.00 91.06 490 ALA A C 1
ATOM 3724 O O . ALA A 1 490 ? 30.262 -0.387 -39.400 1.00 91.06 490 ALA A O 1
ATOM 3725 N N . ALA A 1 491 ? 30.598 -2.361 -38.377 1.00 90.12 491 ALA A N 1
ATOM 3726 C CA . ALA A 1 491 ? 31.529 -1.863 -37.368 1.00 90.12 491 ALA A CA 1
ATOM 3727 C C . ALA A 1 491 ? 32.769 -1.215 -38.008 1.00 90.12 491 ALA A C 1
ATOM 3729 O O . ALA A 1 491 ? 33.129 -0.083 -37.685 1.00 90.12 491 ALA A O 1
ATOM 3730 N N . ALA A 1 492 ? 33.395 -1.889 -38.980 1.00 88.62 492 ALA A N 1
ATOM 3731 C CA . ALA A 1 492 ? 34.566 -1.369 -39.689 1.00 88.62 492 ALA A CA 1
ATOM 3732 C C . ALA A 1 492 ? 34.248 -0.134 -40.547 1.00 88.62 492 ALA A C 1
ATOM 3734 O O . ALA A 1 492 ? 35.122 0.702 -40.790 1.00 88.62 492 ALA A O 1
ATOM 3735 N N . TRP A 1 493 ? 33.015 -0.030 -41.046 1.00 87.00 493 TRP A N 1
ATOM 3736 C CA . TRP A 1 493 ? 32.526 1.141 -41.764 1.00 87.00 493 TRP A CA 1
ATOM 3737 C C . TRP A 1 493 ? 32.385 2.335 -40.812 1.00 87.00 493 TRP A C 1
ATOM 3739 O O . TRP A 1 493 ? 32.911 3.409 -41.108 1.00 87.00 493 TRP A O 1
ATOM 3749 N N . HIS A 1 494 ? 31.752 2.138 -39.653 1.00 87.69 494 HIS A N 1
ATOM 3750 C CA . HIS A 1 494 ? 31.577 3.181 -38.640 1.00 87.69 494 HIS A CA 1
ATOM 3751 C C . HIS A 1 494 ? 32.911 3.621 -38.018 1.00 87.69 494 HIS A C 1
ATOM 3753 O O . HIS A 1 494 ? 33.126 4.810 -37.816 1.00 87.69 494 HIS A O 1
ATOM 3759 N N . GLU A 1 495 ? 33.854 2.702 -37.783 1.00 87.50 495 GLU A N 1
ATOM 3760 C CA . GLU A 1 495 ? 35.197 3.047 -37.287 1.00 87.50 495 GLU A CA 1
ATOM 3761 C C . GLU A 1 495 ? 35.936 4.005 -38.242 1.00 87.50 495 GLU A C 1
ATOM 3763 O O . GLU A 1 495 ? 36.648 4.912 -37.806 1.00 87.50 495 GLU A O 1
ATOM 3768 N N . GLU A 1 496 ? 35.766 3.820 -39.554 1.00 83.50 496 GLU A N 1
ATOM 3769 C CA . GLU A 1 496 ? 36.368 4.687 -40.571 1.00 83.50 496 GLU A CA 1
ATOM 3770 C C . GLU A 1 496 ? 35.651 6.047 -40.668 1.00 83.50 496 GLU A C 1
ATOM 3772 O O . GLU A 1 496 ? 36.301 7.074 -40.891 1.00 83.50 496 GLU A O 1
ATOM 3777 N N . TRP A 1 497 ? 34.327 6.064 -40.494 1.00 84.06 497 TRP A N 1
ATOM 3778 C CA . TRP A 1 497 ? 33.478 7.251 -40.616 1.00 84.06 497 TRP A CA 1
ATOM 3779 C C . TRP A 1 497 ? 32.550 7.407 -39.401 1.00 84.06 497 TRP A C 1
ATOM 3781 O O . TRP A 1 497 ? 31.340 7.202 -39.522 1.00 84.06 497 TRP A O 1
ATOM 3791 N N . PRO A 1 498 ? 33.100 7.781 -38.232 1.00 84.06 498 PRO A N 1
ATOM 3792 C CA . PRO A 1 498 ? 32.341 7.794 -36.990 1.00 84.06 498 PRO A CA 1
ATOM 3793 C C . PRO A 1 498 ? 31.338 8.946 -36.971 1.00 84.06 498 PRO A C 1
ATOM 3795 O O . PRO A 1 498 ? 31.715 10.118 -37.045 1.00 84.06 498 PRO A O 1
ATOM 3798 N N . ASN A 1 499 ? 30.061 8.596 -36.844 1.00 85.62 499 ASN A N 1
ATOM 3799 C CA . ASN A 1 499 ? 28.956 9.518 -36.619 1.00 85.62 499 ASN A CA 1
ATOM 3800 C C . ASN A 1 499 ? 27.858 8.777 -35.840 1.00 85.62 499 ASN A C 1
ATOM 3802 O O . ASN A 1 499 ? 27.322 7.788 -36.332 1.00 85.62 499 ASN A O 1
ATOM 3806 N N . ASP A 1 500 ? 27.566 9.227 -34.622 1.00 82.81 500 ASP A N 1
ATOM 3807 C CA . ASP A 1 500 ? 26.580 8.630 -33.709 1.00 82.81 500 ASP A CA 1
ATOM 3808 C C . ASP A 1 500 ? 25.128 8.872 -34.149 1.00 82.81 500 ASP A C 1
ATOM 3810 O O . ASP A 1 500 ? 24.236 8.123 -33.767 1.00 82.81 500 ASP A O 1
ATOM 3814 N N . LYS A 1 501 ? 24.894 9.862 -35.016 1.00 85.56 501 LYS A N 1
ATOM 3815 C CA . LYS A 1 501 ? 23.591 10.149 -35.634 1.00 85.56 501 LYS A CA 1
ATOM 3816 C C . LYS A 1 501 ? 23.279 9.275 -36.843 1.00 85.56 501 LYS A C 1
ATOM 3818 O O . LYS A 1 501 ? 22.228 9.445 -37.452 1.00 85.56 501 LYS A O 1
ATOM 3823 N N . ILE A 1 502 ? 24.184 8.379 -37.235 1.00 89.56 502 ILE A N 1
ATOM 3824 C CA . ILE A 1 502 ? 23.992 7.477 -38.373 1.00 89.56 502 ILE A CA 1
ATOM 3825 C C . ILE A 1 502 ? 24.031 6.042 -37.874 1.00 89.56 502 ILE A C 1
ATOM 3827 O O . ILE A 1 502 ? 25.079 5.539 -37.467 1.00 89.56 502 ILE A O 1
ATOM 3831 N N . LEU A 1 503 ? 22.895 5.363 -37.981 1.00 91.44 503 LEU A N 1
ATOM 3832 C CA . LEU A 1 503 ? 22.818 3.928 -37.767 1.00 91.44 503 LEU A CA 1
ATOM 3833 C C . LEU A 1 503 ? 23.34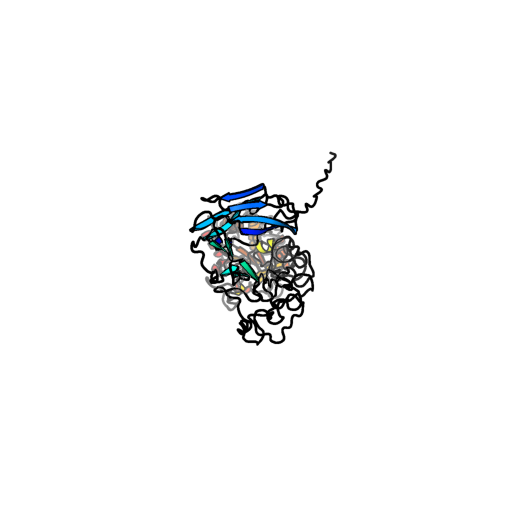3 3.204 -39.008 1.00 91.44 503 LEU A C 1
ATOM 3835 O O . LEU A 1 503 ? 22.973 3.557 -40.128 1.00 91.44 503 LEU A O 1
ATOM 3839 N N . VAL A 1 504 ? 24.203 2.205 -38.840 1.00 92.56 504 VAL A N 1
ATOM 3840 C CA . VAL A 1 504 ? 24.823 1.465 -39.944 1.00 92.56 504 VAL A CA 1
ATOM 3841 C C . VAL A 1 504 ? 24.418 0.002 -39.848 1.00 92.56 504 VAL A C 1
ATOM 3843 O O . VAL A 1 504 ? 24.929 -0.742 -39.020 1.00 92.56 504 VAL A O 1
ATOM 3846 N N . LEU A 1 505 ? 23.526 -0.421 -40.741 1.00 93.38 505 LEU A N 1
ATOM 3847 C CA . LEU A 1 505 ? 22.966 -1.768 -40.759 1.00 93.38 505 LEU A CA 1
ATOM 3848 C C . LEU A 1 505 ? 23.466 -2.553 -41.986 1.00 93.38 505 LEU A C 1
ATOM 3850 O O . LEU A 1 505 ? 23.308 -2.099 -43.120 1.00 93.38 505 LEU A O 1
ATOM 3854 N N . PRO A 1 506 ? 24.083 -3.729 -41.832 1.00 93.25 506 PRO A N 1
ATOM 3855 C CA . PRO A 1 506 ? 24.427 -4.608 -42.939 1.00 93.25 506 PRO A CA 1
ATOM 3856 C C . PRO A 1 506 ? 23.228 -5.448 -43.399 1.00 93.25 506 PRO A C 1
ATOM 3858 O O . PRO A 1 506 ? 22.588 -6.131 -42.615 1.00 93.25 506 PRO A O 1
ATOM 3861 N N . ASP A 1 507 ? 22.968 -5.502 -44.705 1.00 91.50 507 ASP A N 1
ATOM 3862 C CA . ASP A 1 507 ? 21.991 -6.443 -45.270 1.00 91.50 507 ASP A CA 1
ATOM 3863 C C . ASP A 1 507 ? 22.556 -7.873 -45.365 1.00 91.50 507 ASP A C 1
ATOM 3865 O O . ASP A 1 507 ? 22.899 -8.372 -46.444 1.00 91.50 507 ASP A O 1
ATOM 3869 N N . THR A 1 508 ? 22.692 -8.509 -44.203 1.00 89.88 508 THR A N 1
ATOM 3870 C CA . THR A 1 508 ? 23.296 -9.835 -43.986 1.00 89.88 508 THR A CA 1
ATOM 3871 C C . THR A 1 508 ? 22.554 -10.951 -44.718 1.00 89.88 508 THR A C 1
ATOM 3873 O O . THR A 1 508 ? 23.176 -11.797 -45.366 1.00 89.88 508 THR A O 1
ATOM 3876 N N . GLU A 1 509 ? 21.223 -10.917 -44.675 1.00 88.00 509 GLU A N 1
ATOM 3877 C CA . GLU A 1 509 ? 20.337 -11.920 -45.278 1.00 88.00 509 GLU A CA 1
ATOM 3878 C C . GLU A 1 509 ? 19.910 -11.569 -46.711 1.00 88.00 509 GLU A C 1
ATOM 3880 O O . GLU A 1 509 ? 19.182 -12.326 -47.359 1.00 88.00 509 GLU A O 1
ATOM 3885 N N . CYS A 1 510 ? 20.403 -10.453 -47.258 1.00 85.69 510 CYS A N 1
ATOM 3886 C CA . CYS A 1 510 ? 20.086 -10.011 -48.613 1.00 85.69 510 CYS A CA 1
ATOM 3887 C C . CYS A 1 510 ? 18.583 -9.842 -48.865 1.00 85.69 510 CYS A C 1
ATOM 3889 O O . CYS A 1 510 ? 18.084 -10.191 -49.939 1.00 85.69 510 CYS A O 1
ATOM 3891 N N . GLN A 1 511 ? 17.867 -9.318 -47.876 1.00 85.06 511 GLN A N 1
ATOM 3892 C CA . GLN A 1 511 ? 16.430 -9.053 -47.952 1.00 85.06 511 GLN A CA 1
ATOM 3893 C C . GLN A 1 511 ? 16.173 -7.616 -48.410 1.00 85.06 511 GLN A C 1
ATOM 3895 O O . GLN A 1 511 ? 15.328 -7.376 -49.269 1.00 85.06 511 GLN A O 1
ATOM 3900 N N . PHE A 1 512 ? 16.988 -6.679 -47.928 1.00 85.19 512 PHE A N 1
ATOM 3901 C CA . PHE A 1 512 ? 16.831 -5.245 -48.162 1.00 85.19 512 PHE A CA 1
ATOM 3902 C C . PHE A 1 512 ? 17.258 -4.827 -49.576 1.00 85.19 512 PHE A C 1
ATOM 3904 O O . PHE A 1 512 ? 16.570 -4.129 -50.324 1.00 85.19 512 PHE A O 1
ATOM 3911 N N . SER A 1 513 ? 18.432 -5.308 -49.966 1.00 74.62 513 SER A N 1
ATOM 3912 C CA . SER A 1 513 ? 19.157 -4.972 -51.183 1.00 74.62 513 SER A CA 1
ATOM 3913 C C . SER A 1 513 ? 18.420 -5.323 -52.477 1.00 74.62 513 SER A C 1
ATOM 3915 O O . SER A 1 513 ? 18.502 -4.540 -53.427 1.00 74.62 513 SER A O 1
ATOM 3917 N N . PRO A 1 514 ? 17.751 -6.488 -52.599 1.00 76.62 514 PRO A N 1
ATOM 3918 C CA . PRO A 1 514 ? 16.981 -6.808 -53.796 1.00 76.62 514 PRO A CA 1
ATOM 3919 C C . PRO A 1 514 ? 15.702 -5.980 -53.922 1.00 76.62 514 PRO A C 1
ATOM 3921 O O . PRO A 1 514 ? 15.308 -5.690 -55.048 1.00 76.62 514 PRO A O 1
ATOM 3924 N N . TYR A 1 515 ? 15.096 -5.582 -52.801 1.00 81.00 515 TYR A N 1
ATOM 3925 C CA . TYR A 1 515 ? 13.841 -4.829 -52.769 1.00 81.00 515 TYR A CA 1
ATOM 3926 C C . TYR A 1 515 ? 14.007 -3.387 -53.258 1.00 81.00 515 TYR A C 1
ATOM 3928 O O . TYR A 1 515 ? 13.194 -2.890 -54.030 1.00 81.00 515 TYR A O 1
ATOM 3936 N N . LEU A 1 516 ? 15.114 -2.736 -52.886 1.00 79.38 516 LEU A N 1
ATOM 3937 C CA . LEU A 1 516 ? 15.412 -1.356 -53.286 1.00 79.38 516 LEU A CA 1
ATOM 3938 C C . LEU A 1 516 ? 16.365 -1.235 -54.492 1.00 79.38 516 LEU A C 1
ATOM 3940 O O . LEU A 1 516 ? 16.820 -0.144 -54.835 1.00 79.38 516 LEU A O 1
ATOM 3944 N N . GLY A 1 517 ? 16.715 -2.329 -55.170 1.00 74.25 517 GLY A N 1
ATOM 3945 C CA . GLY A 1 517 ? 17.471 -2.279 -56.428 1.00 74.25 517 GLY A CA 1
ATOM 3946 C C . GLY A 1 517 ? 18.991 -2.018 -56.326 1.00 74.25 517 GLY A C 1
ATOM 3947 O O . GLY A 1 517 ? 19.678 -2.360 -55.362 1.00 74.25 517 GLY A O 1
ATOM 3948 N N . ASN A 1 518 ? 19.593 -1.526 -57.423 1.00 66.69 518 ASN A N 1
ATOM 3949 C CA . ASN A 1 518 ? 21.048 -1.631 -57.674 1.00 66.69 518 ASN A CA 1
ATOM 3950 C C . ASN A 1 518 ? 21.834 -0.315 -57.855 1.00 66.69 518 ASN A C 1
ATOM 3952 O O . ASN A 1 518 ? 23.031 -0.388 -58.141 1.00 66.69 518 ASN A O 1
ATOM 3956 N N . ALA A 1 519 ? 21.214 0.860 -57.717 1.00 67.12 519 ALA A N 1
ATOM 3957 C CA . ALA A 1 519 ? 21.903 2.151 -57.860 1.00 67.12 519 ALA A CA 1
ATOM 3958 C C . ALA A 1 519 ? 22.426 2.681 -56.509 1.00 67.12 519 ALA A C 1
ATOM 3960 O O . ALA A 1 519 ? 21.819 2.406 -55.479 1.00 67.12 519 ALA A O 1
ATOM 3961 N N . PHE A 1 520 ? 23.547 3.423 -56.513 1.00 68.94 520 PHE A N 1
ATOM 3962 C CA . PHE A 1 520 ? 24.190 3.942 -55.293 1.00 68.94 520 PHE A CA 1
ATOM 3963 C C . PHE A 1 520 ? 24.983 5.245 -55.523 1.00 68.94 520 PHE A C 1
ATOM 3965 O O . PHE A 1 520 ? 25.632 5.357 -56.570 1.00 68.94 520 PHE A O 1
ATOM 3972 N N . PRO A 1 521 ? 25.071 6.142 -54.517 1.00 69.69 521 PRO A N 1
ATOM 3973 C CA . PRO A 1 521 ? 24.235 6.156 -53.312 1.00 69.69 521 PRO A CA 1
ATOM 3974 C C . PRO A 1 521 ? 22.763 6.413 -53.671 1.00 69.69 521 PRO A C 1
ATOM 3976 O O . PRO A 1 521 ? 22.472 7.027 -54.699 1.00 69.69 521 PRO A O 1
ATOM 3979 N N . ARG A 1 522 ? 21.850 5.895 -52.851 1.00 77.69 522 ARG A N 1
ATOM 3980 C CA . ARG A 1 522 ? 20.403 6.128 -52.957 1.00 77.69 522 ARG A CA 1
ATOM 3981 C C . ARG A 1 522 ? 19.877 6.556 -51.594 1.00 77.69 522 ARG A C 1
ATOM 3983 O O . ARG A 1 522 ? 20.333 6.015 -50.592 1.00 77.69 522 ARG A O 1
ATOM 3990 N N . PHE A 1 523 ? 18.938 7.494 -51.600 1.00 83.31 523 PHE A N 1
ATOM 3991 C CA . PHE A 1 523 ? 18.282 8.015 -50.408 1.00 83.31 523 PHE A CA 1
ATOM 3992 C C . PHE A 1 523 ? 16.780 7.845 -50.594 1.00 83.31 523 PHE A C 1
ATOM 3994 O O . PHE A 1 523 ? 16.182 8.502 -51.452 1.00 83.31 523 PHE A O 1
ATOM 4001 N N . GLU A 1 524 ? 16.199 6.938 -49.823 1.00 88.00 524 GLU A N 1
ATOM 4002 C CA . GLU A 1 524 ? 14.751 6.811 -49.695 1.00 88.00 524 GLU A CA 1
ATOM 4003 C C . GLU A 1 524 ? 14.320 7.544 -48.435 1.00 88.00 524 GLU A C 1
ATOM 4005 O O . GLU A 1 524 ? 15.069 7.590 -47.457 1.00 88.00 524 GLU A O 1
ATOM 4010 N N . VAL A 1 525 ? 13.123 8.116 -48.465 1.00 92.75 525 VAL A N 1
ATOM 4011 C CA . VAL A 1 525 ? 12.547 8.762 -47.287 1.00 92.75 525 VAL A CA 1
ATOM 4012 C C . VAL A 1 525 ? 11.225 8.092 -46.981 1.00 92.75 525 VAL A C 1
ATOM 4014 O O . VAL A 1 525 ? 10.362 7.984 -47.859 1.00 92.75 525 VAL A O 1
ATOM 4017 N N . LEU A 1 526 ? 11.097 7.625 -45.747 1.00 95.12 526 LEU A N 1
ATOM 4018 C CA . LEU A 1 526 ? 9.881 7.063 -45.186 1.00 95.12 526 LEU A CA 1
ATOM 4019 C C . LEU A 1 526 ? 9.271 8.069 -44.208 1.00 95.12 526 LEU A C 1
ATOM 4021 O O . LEU A 1 526 ? 10.005 8.792 -43.535 1.00 95.12 526 LEU A O 1
ATOM 4025 N N . ASP A 1 527 ? 7.947 8.103 -44.116 1.00 95.00 527 ASP A N 1
ATOM 4026 C CA . ASP A 1 527 ? 7.262 8.842 -43.055 1.00 95.00 527 ASP A CA 1
ATOM 4027 C C . ASP A 1 527 ? 7.348 8.087 -41.715 1.00 95.00 527 ASP A C 1
ATOM 4029 O O . ASP A 1 527 ? 7.836 6.956 -41.636 1.00 95.00 527 ASP A O 1
ATOM 4033 N N . GLU A 1 528 ? 6.806 8.686 -40.653 1.00 91.81 528 GLU A N 1
ATOM 4034 C CA . GLU A 1 528 ? 6.732 8.063 -39.323 1.00 91.81 528 GLU A CA 1
ATOM 4035 C C . GLU A 1 528 ? 5.938 6.741 -39.287 1.00 91.81 528 GLU A C 1
ATOM 4037 O O . GLU A 1 528 ? 5.953 6.044 -38.281 1.00 91.81 528 GLU A O 1
ATOM 4042 N N . ASN A 1 529 ? 5.227 6.377 -40.355 1.00 92.25 529 ASN A N 1
ATOM 4043 C CA . ASN A 1 529 ? 4.460 5.136 -40.469 1.00 92.25 529 ASN A CA 1
ATOM 4044 C C . ASN A 1 529 ? 5.142 4.119 -41.400 1.00 92.25 529 ASN A C 1
ATOM 4046 O O . ASN A 1 529 ? 4.477 3.184 -41.864 1.00 92.25 529 ASN A O 1
ATOM 4050 N N . LEU A 1 530 ? 6.432 4.325 -41.699 1.00 93.44 530 LEU A N 1
ATOM 4051 C CA . LEU A 1 530 ? 7.242 3.547 -42.637 1.00 93.44 530 LEU A CA 1
ATOM 4052 C C . LEU A 1 530 ? 6.707 3.530 -44.078 1.00 93.44 530 LEU A C 1
ATOM 4054 O O . LEU A 1 530 ? 7.056 2.639 -44.852 1.00 93.44 530 LEU A O 1
ATOM 4058 N N . ASN A 1 531 ? 5.875 4.488 -44.490 1.00 93.38 531 ASN A N 1
ATOM 4059 C CA . ASN A 1 531 ? 5.457 4.581 -45.890 1.00 93.38 531 ASN A CA 1
ATOM 4060 C C . ASN A 1 531 ? 6.482 5.369 -46.698 1.00 93.38 531 ASN A C 1
ATOM 4062 O O . ASN A 1 531 ? 6.925 6.429 -46.260 1.00 93.38 531 ASN A O 1
ATOM 4066 N N . PHE A 1 532 ? 6.800 4.917 -47.912 1.00 91.31 532 PHE A N 1
ATOM 4067 C CA . PHE A 1 532 ? 7.649 5.683 -48.825 1.00 91.31 532 PHE A CA 1
ATOM 4068 C C . PHE A 1 532 ? 7.025 7.043 -49.128 1.00 91.31 532 PHE A C 1
ATOM 4070 O O . PHE A 1 532 ? 6.015 7.134 -49.824 1.00 91.31 532 PHE A O 1
ATOM 4077 N N . VAL A 1 533 ? 7.660 8.112 -48.668 1.00 91.94 533 VAL A N 1
ATOM 4078 C CA . VAL A 1 533 ? 7.367 9.471 -49.132 1.00 91.94 533 VAL A CA 1
ATOM 4079 C C . VAL A 1 533 ? 8.112 9.737 -50.429 1.00 91.94 533 VAL A C 1
ATOM 4081 O O . VAL A 1 533 ? 7.598 10.403 -51.324 1.00 91.94 533 VAL A O 1
ATOM 4084 N N . VAL A 1 534 ? 9.312 9.165 -50.549 1.00 87.00 534 VAL A N 1
ATOM 4085 C CA . VAL A 1 534 ? 10.130 9.243 -51.753 1.00 87.00 534 VAL A CA 1
ATOM 4086 C C . VAL A 1 534 ? 10.747 7.887 -52.058 1.00 87.00 534 VAL A C 1
ATOM 4088 O O . VAL A 1 534 ? 11.495 7.355 -51.237 1.00 87.00 534 VAL A O 1
ATOM 4091 N N . TYR A 1 535 ? 10.491 7.387 -53.273 1.00 81.12 535 TYR A N 1
ATOM 4092 C CA . TYR A 1 535 ? 11.190 6.238 -53.847 1.00 81.12 535 TYR A CA 1
ATOM 4093 C C . TYR A 1 535 ? 11.995 6.615 -55.110 1.00 81.12 535 TYR A C 1
ATOM 4095 O O . TYR A 1 535 ? 11.456 7.082 -56.115 1.00 81.12 535 TYR A O 1
ATOM 4103 N N . SER A 1 536 ? 13.308 6.390 -55.087 1.00 68.88 536 SER A N 1
ATOM 4104 C CA . SER A 1 536 ? 14.270 6.793 -56.128 1.00 68.88 536 SER A CA 1
ATOM 4105 C C . SER A 1 536 ? 14.523 5.708 -57.199 1.00 68.88 536 SER A C 1
ATOM 4107 O O . SER A 1 536 ? 15.635 5.204 -57.337 1.00 68.88 536 SER A O 1
ATOM 4109 N N . GLY A 1 537 ? 13.511 5.337 -57.991 1.00 57.81 537 GLY A N 1
ATOM 4110 C CA . GLY A 1 537 ? 13.579 4.214 -58.953 1.00 57.81 537 GLY A CA 1
ATOM 4111 C C . GLY A 1 537 ? 14.392 4.392 -60.260 1.00 57.81 537 GLY A C 1
ATOM 4112 O O . GLY A 1 537 ? 14.507 3.438 -61.026 1.00 57.81 537 GLY A O 1
ATOM 4113 N N . ASP A 1 538 ? 14.963 5.568 -60.577 1.00 56.19 538 ASP A N 1
ATOM 4114 C CA . ASP A 1 538 ? 15.608 5.821 -61.890 1.00 56.19 538 ASP A CA 1
ATOM 4115 C C . ASP A 1 538 ? 17.148 5.987 -61.783 1.00 56.19 538 ASP A C 1
ATOM 4117 O O . ASP A 1 538 ? 17.633 6.889 -61.088 1.00 56.19 538 ASP A O 1
ATOM 4121 N N . PRO A 1 539 ? 17.967 5.156 -62.464 1.00 46.38 539 PRO A N 1
ATOM 4122 C CA . PRO A 1 539 ? 19.425 5.258 -62.420 1.00 46.38 539 PRO A CA 1
ATOM 4123 C C . PRO A 1 539 ? 19.931 6.514 -63.148 1.00 46.38 539 PRO A C 1
ATOM 4125 O O . PRO A 1 539 ? 20.144 6.502 -64.362 1.00 46.38 539 PRO A O 1
ATOM 4128 N N . GLY A 1 540 ? 20.201 7.594 -62.408 1.00 47.19 540 GLY A N 1
ATOM 4129 C CA . GLY A 1 540 ? 20.876 8.759 -62.992 1.00 47.19 540 GLY A CA 1
ATOM 4130 C C . GLY A 1 540 ? 20.909 10.066 -62.203 1.00 47.19 540 GLY A C 1
ATOM 4131 O O . GLY A 1 540 ? 21.612 10.973 -62.641 1.00 47.19 540 GLY A O 1
ATOM 4132 N N . SER A 1 541 ? 20.216 10.191 -61.068 1.00 49.88 541 SER A N 1
ATOM 4133 C CA . SER A 1 541 ? 20.296 11.396 -60.232 1.00 49.88 541 SER A CA 1
ATOM 4134 C C . SER A 1 541 ? 20.212 11.026 -58.746 1.00 49.88 541 SER A C 1
ATOM 4136 O O . SER A 1 541 ? 19.285 10.306 -58.387 1.00 49.88 541 SER A O 1
ATOM 4138 N N . PRO A 1 542 ? 21.121 11.495 -57.869 1.00 55.62 542 PRO A N 1
ATOM 4139 C CA . PRO A 1 542 ? 21.142 11.143 -56.438 1.00 55.62 542 PRO A CA 1
ATOM 4140 C C . PRO A 1 542 ? 19.959 11.713 -55.621 1.00 55.62 542 PRO A C 1
ATOM 4142 O O . PRO A 1 542 ? 19.994 11.729 -54.400 1.00 55.62 542 PRO A O 1
ATOM 4145 N N . ASN A 1 543 ? 18.931 12.248 -56.276 1.00 63.06 543 ASN A N 1
ATOM 4146 C CA . ASN A 1 543 ? 18.351 13.517 -55.853 1.00 63.06 543 ASN A CA 1
ATOM 4147 C C . ASN A 1 543 ? 16.933 13.526 -55.271 1.00 63.06 543 ASN A C 1
ATOM 4149 O O . ASN A 1 543 ? 16.675 14.485 -54.556 1.00 63.06 543 ASN A O 1
ATOM 4153 N N . PRO A 1 544 ? 15.995 12.591 -55.513 1.00 76.00 544 PRO A N 1
ATOM 4154 C CA . PRO A 1 544 ? 14.635 12.779 -54.999 1.00 76.00 544 PRO A CA 1
ATOM 4155 C C . PRO A 1 544 ? 14.571 12.861 -53.468 1.00 76.00 544 PRO A C 1
ATOM 4157 O O . PRO A 1 544 ? 13.963 13.791 -52.946 1.00 76.00 544 PRO A O 1
ATOM 4160 N N . GLY A 1 545 ? 15.241 11.945 -52.757 1.00 81.88 545 GLY A N 1
ATOM 4161 C CA . GLY A 1 545 ? 15.245 11.925 -51.290 1.00 81.88 545 GLY A CA 1
ATOM 4162 C C . GLY A 1 545 ? 15.942 13.145 -50.691 1.00 81.88 545 GLY A C 1
ATOM 4163 O O . GLY A 1 545 ? 15.359 13.856 -49.885 1.00 81.88 545 GLY A O 1
ATOM 4164 N N . LEU A 1 546 ? 17.152 13.467 -51.157 1.00 79.88 546 LEU A N 1
ATOM 4165 C CA . LEU A 1 546 ? 17.874 14.663 -50.703 1.00 79.88 546 LEU A CA 1
ATOM 4166 C C . LEU A 1 546 ? 17.113 15.954 -51.003 1.00 79.88 546 LEU A C 1
ATOM 4168 O O . LEU A 1 546 ? 17.074 16.861 -50.177 1.00 79.88 546 LEU A O 1
ATOM 4172 N N . ARG A 1 547 ? 16.484 16.032 -52.180 1.00 80.62 547 ARG A N 1
ATOM 4173 C CA . ARG A 1 547 ? 15.681 17.189 -52.557 1.00 80.62 547 ARG A CA 1
ATOM 4174 C C . ARG A 1 547 ? 14.462 17.325 -51.661 1.00 80.62 547 ARG A C 1
ATOM 4176 O O . ARG A 1 547 ? 14.145 18.442 -51.277 1.00 80.62 547 ARG A O 1
ATOM 4183 N N . TYR A 1 548 ? 13.806 16.216 -51.328 1.00 86.94 548 TYR A N 1
ATOM 4184 C CA . TYR A 1 548 ? 12.725 16.212 -50.352 1.00 86.94 548 TYR A CA 1
ATOM 4185 C C . TYR A 1 548 ? 13.206 16.703 -48.989 1.00 86.94 548 TYR A C 1
ATOM 4187 O O . TYR A 1 548 ? 12.546 17.561 -48.413 1.00 86.94 548 TYR A O 1
ATOM 4195 N N . LEU A 1 549 ? 14.358 16.223 -48.510 1.00 89.38 549 LEU A N 1
ATOM 4196 C CA . LEU A 1 549 ? 14.912 16.654 -47.227 1.00 89.38 549 LEU A CA 1
ATOM 4197 C C . LEU A 1 549 ? 15.138 18.166 -47.205 1.00 89.38 549 LEU A C 1
ATOM 4199 O O . LEU A 1 549 ? 14.642 18.842 -46.313 1.00 89.38 549 LEU A O 1
ATOM 4203 N N . VAL A 1 550 ? 15.787 18.712 -48.231 1.00 87.38 550 VAL A N 1
ATOM 4204 C CA . VAL A 1 550 ? 15.997 20.160 -48.352 1.00 87.38 550 VAL A CA 1
ATOM 4205 C C . VAL A 1 550 ? 14.693 20.938 -48.516 1.00 87.38 550 VAL A C 1
ATOM 4207 O O . VAL A 1 550 ? 14.489 21.940 -47.843 1.00 87.38 550 VAL A O 1
ATOM 4210 N N . ASP A 1 551 ? 13.775 20.496 -49.376 1.00 87.75 551 ASP A N 1
ATOM 4211 C CA . ASP A 1 551 ? 12.511 21.211 -49.594 1.00 87.75 551 ASP A CA 1
ATOM 4212 C C . ASP A 1 551 ? 11.586 21.168 -48.356 1.00 87.75 551 ASP A C 1
ATOM 4214 O O . ASP A 1 551 ? 10.713 22.030 -48.222 1.00 87.75 551 ASP A O 1
ATOM 4218 N N . THR A 1 552 ? 11.756 20.175 -47.475 1.00 90.62 552 THR A N 1
ATOM 4219 C CA . THR A 1 552 ? 10.901 19.940 -46.298 1.00 90.62 552 THR A CA 1
ATOM 4220 C C . THR A 1 552 ? 11.499 20.503 -45.012 1.00 90.62 552 THR A C 1
ATOM 4222 O O . THR A 1 552 ? 10.768 21.097 -44.219 1.00 90.62 552 THR A O 1
ATOM 4225 N N . TYR A 1 553 ? 12.807 20.332 -44.818 1.00 90.00 553 TYR A N 1
ATOM 4226 C CA . TYR A 1 553 ? 13.526 20.649 -43.580 1.00 90.00 553 TYR A CA 1
ATOM 4227 C C . TYR A 1 553 ? 14.612 21.717 -43.753 1.00 90.00 553 TYR A C 1
ATOM 4229 O O . TYR A 1 553 ? 15.121 22.218 -42.757 1.00 90.00 553 TYR A O 1
ATOM 4237 N N . GLY A 1 554 ? 14.974 22.076 -44.988 1.00 82.62 554 GLY A N 1
ATOM 4238 C CA . GLY A 1 554 ? 15.911 23.168 -45.250 1.00 82.62 554 GLY A CA 1
ATOM 4239 C C . GLY A 1 554 ? 15.335 24.532 -44.846 1.00 82.62 554 GLY A C 1
ATOM 4240 O O . GLY A 1 554 ? 14.131 24.775 -44.972 1.00 82.62 554 GLY A O 1
ATOM 4241 N N . ASP A 1 555 ? 16.209 25.417 -44.362 1.00 65.50 555 ASP A N 1
ATOM 4242 C CA . ASP A 1 555 ? 15.887 26.753 -43.823 1.00 65.50 555 ASP A CA 1
ATOM 4243 C C . ASP A 1 555 ? 15.689 27.863 -44.883 1.00 65.50 555 ASP A C 1
ATOM 4245 O O . ASP A 1 555 ? 16.512 27.994 -45.823 1.00 65.50 555 ASP A O 1
#

Radius of gyration: 53.74 Å; chains: 1; bounding box: 104×54×143 Å